Protein 6EWX (pdb70)

Sequence (717 aa):
LLSSISSKEGTYAKLGGLYTQSLARLVTKCEDLFMGELRFDENSWSLFKLICPCCDSGDAIYYGATCSKDPDSIYAVKICKTPVPVHFNIQQDCGHFVASVPSSMLQEQDCVVVITREVPHQTASDFVRDSVASHRAEPEVYERRVCFLLLQLCNGLEHLKEHGIIHRDLCLENLLLVHCNPHLPRLIISNFLKAKQKQARLAPEIVSASQYRKFDEFQTGILIYELLHQPNPFERREDLPPLPTLSLYSPGLQQLAHLLLEADPIKRIRIGEAKRVLQCLLWGPRRELVEQPCPSEEVLCNTLHNWIDMKRALMMMKFAEKAVERRRGVELEDWLCCQYLASAEPGALLQSLKLLQLLLQLHSLLSSISSKEGTYAKLGGLYTQSLARLVTKCEDLFMGGLKTELFKLICNKPCCDSGDAIYYGATCSKDPDSIYAVKICKCSPSVPVHFNIQQDCGHFVASVPSCVVVITREVPHQTASDFVRDSVASHRAEPEVYERRVCFLLLQLCNGLEHLKEHGIIHRDLCLENLLLVHCKHLPRLIISNFLKAKQKPGKSQARLAPEIVSASQYRKFDEFQTGILIYELLHQPNPFEREDLPPLPTLSLYSPGLQQLAHLLLEADPIKRIRIGEAKRVLQCLLWGPRRELVEQPCPSEEVLCNTLHNWIDMKRALMMMKFAEKAVERRRGVELEDWLCCQYLASAEPGALLQSLKLLQLL

B-factor: mean 60.39, std 23.46, range [13.55, 149.25]

GO terms:
  GO:0005737 cytoplasm (C, IDA)
  GO:0005925 focal adhesion (C, IDA)
  GO:0035025 positive regulation of Rho protein signal transduction (P, IMP)
  GO:0010977 negative regulation of neuron projection development (P, IMP)
  GO:0042802 identical protein binding (F, IMP)
  GO:2000145 regulation of cell motility (P, IMP)
  GO:0008360 regulation of cell shape (P, IMP)
  GO:0005515 protein binding (F, IPI)

Radius of gyration: 33.84 Å; Cα contacts (8 Å, |Δi|>4): 1132; chains: 2; bounding box: 116×78×67 Å

Nearest PDB structures (foldseek):
  6ewx-assembly1_A-2  TM=1.003E+00  e=5.120E-67  Rattus norvegicus
  6ewx-assembly1_B-2  TM=9.295E-01  e=7.121E-51  Rattus norvegicus
  5ve6-assembly1_A-2  TM=9.180E-01  e=2.642E-46  Homo sapiens
  6bhc-assembly1_A-2  TM=8.955E-01  e=2.766E-36  Homo sapiens
  6qat-assembly1_B-2  TM=6.692E-01  e=2.461E-08  Homo sapiens

Organism: Rattus norvegicus (NCBI:txid10116)

Foldseek 3Di:
DPPPPVDPVVVVVVLLVVLLVVLVVVLVVVVCLPVPDAADEDVCVVQKDFDDQQEDFPFFTWTKMAGPVDPPQIKIKTFGDPVADDDLAAFDFRYKYKDFDPPVVVVTDITIITMGRQGFRYFQLRVLVVCPPVCLVPVAVLVLLVLVLLLLVLVVVVRCVVQFKDQLDDDRRQWTFGDDWNLHTRTHGGDRPPMAGCVPPDDPVPNDCVVCPQVNLQVVLQVLQVSSVHHRQVCCDPVGDQDPPDDLCRLLSRNSSNLSNDDDPVSRDDSVLSSLLSLCSNPHPDLVLPPPDDPDVVVSQVVVSVVLSVVSVVLVVVVVVLVPDPPNIDHPVSSSNSVNSNPDHSVSRVVSCCSSPSD/DLCVQQVVCVVPPVRNVVSVLVVLLVVLVVVLVVVCCVLVDDDDAADPFFFDDDFQEFFPFFTWGWTADDVDRVQIKIKTFGCDDPPADDDQAAFDFRDWDDDDDPCHIITIGRFGFRYWLLRVLVPCPVVCLVPVAVQVLLVLVQLLLVLVVVVRCVVQAKQQLDDDRRQWTFGPSVANTRTHGGDSVPIDGDPCVPDPPDDPVPVVPPVCQLVNLLVSLQVLQSSSVHHRQVCCPDTDAFPPDYLCRLLSRLSSSLSNPPDRVSRDHSVLVNLLSLCSNPHDDLVLLPDDDDDLVRSQVVVSVVLSVLSVVLVVVCVVCVPDDDNPCGPVSSSNSVNSSPDHSVSNVVSCVSSVSD

Solvent-accessible surface area: 35124 Å² total; per-residue (Å²): 192,51,80,38,4,73,46,89,112,21,4,15,66,47,14,10,35,19,4,54,92,0,0,47,95,0,31,68,78,0,86,86,53,3,59,102,158,66,156,7,73,107,124,19,93,102,47,20,164,64,109,125,91,55,4,77,3,30,11,0,10,0,17,11,0,55,4,87,111,29,80,151,51,76,1,0,2,15,13,27,87,102,174,100,74,94,38,10,2,5,34,49,70,8,1,103,14,98,32,78,10,65,43,111,40,99,132,62,83,96,8,71,7,18,0,1,93,32,36,1,68,41,0,0,36,26,27,14,150,94,11,97,77,48,13,168,85,78,16,80,86,11,2,76,58,0,0,9,2,1,4,0,1,0,16,0,0,53,28,0,63,127,69,5,20,15,1,65,36,7,34,17,86,1,2,1,2,10,137,22,75,84,142,5,9,25,3,2,0,0,12,64,137,113,38,46,115,143,212,92,235,108,44,108,134,81,94,50,19,78,105,60,121,15,64,2,0,44,26,2,0,25,1,0,1,53,4,5,48,50,87,47,23,124,162,55,136,102,130,28,55,81,7,52,104,49,19,131,14,1,69,7,0,28,25,1,0,2,14,0,7,18,70,39,50,126,124,25,11,140,4,14,41,0,25,75,1,2,7,4,17,2,33,2,3,105,157,96,6,16,115,52,132,57,120,54,90,114,54,7,21,89,5,0,82,7,4,4,8,1,41,21,0,37,19,0,15,94,0,0,36,42,2,6,75,236,186,61,32,3,66,4,41,15,12,4,12,0,58,6,4,37,72,9,109,29,43,22,6,10,96,6,0,64,44,15,111,58,84,170,127,55,122,58,2,28,64,22,0,66,39,61,104,18,3,14,69,67,5,13,38,34,6,41,94,0,0,48,95,0,31,78,66,0,74,94,86,33,48,50,72,185,89,90,142,142,174,79,37,104,69,154,60,76,46,6,70,9,42,6,5,47,0,60,19,8,36,31,66,197,70,107,130,20,125,32,0,14,19,46,37,131,128,79,25,88,31,78,101,35,5,4,4,32,48,68,4,17,134,101,116,45,80,134,95,166,53,71,10,17,31,2,87,35,53,0,66,32,0,0,36,22,28,20,151,100,12,90,82,44,9,88,75,92,36,86,100,8,3,70,38,0,0,13,2,1,1,0,0,0,16,0,3,45,29,0,77,130,62,12,6,10,0,59,35,9,50,18,65,1,2,0,1,12,122,91,220,133,11,5,22,2,4,0,0,8,12,114,83,31,116,90,96,135,126,247,92,117,94,216,87,40,104,124,84,98,88,32,51,82,97,145,42,59,8,1,48,35,2,0,24,1,0,2,42,3,6,51,61,82,36,39,108,176,46,119,132,30,61,93,12,55,108,75,19,91,5,1,73,10,0,45,21,1,0,13,24,0,2,20,74,52,73,137,137,23,10,121,2,11,36,0,28,77,1,1,4,2,15,2,23,2,4,76,116,112,16,26,116,61,136,50,116,50,86,140,63,8,33,89,12,0,72,4,21,0,25,4,56,15,0,66,15,0,17,105,0,0,41,23,3,6,72,92,70,55,43,16,66,4,51,16,14,6,13,0,39,4,2,20,75,7,110,26,46,31,7,16,103,6,0,64,43,16,129,54,64

Structure (mmCIF, N/CA/C/O backbone):
data_6EWX
#
_entry.id   6EWX
#
_cell.length_a   193.430
_cell.length_b   58.920
_cell.length_c   110.640
_cell.angle_alpha   90.00
_cell.angle_beta   118.48
_cell.angle_gamma   90.00
#
_symmetry.space_group_name_H-M   'C 1 2 1'
#
loop_
_entity.id
_entity.type
_entity.pdbx_description
1 polymer 'PEAK1-related kinase-activating pseudokinase 1'
2 non-polymer 'SULFATE ION'
3 water water
#
loop_
_atom_site.group_PDB
_atom_site.id
_atom_site.type_symbol
_atom_site.label_atom_id
_atom_site.label_alt_id
_atom_site.label_comp_id
_atom_site.label_asym_id
_atom_site.label_entity_id
_atom_site.label_seq_id
_atom_site.pdbx_PDB_ins_code
_atom_site.Cartn_x
_atom_site.Cartn_y
_atom_site.Cartn_z
_atom_site.occupancy
_atom_site.B_iso_or_equiv
_atom_site.auth_seq_id
_atom_site.auth_comp_id
_atom_site.auth_asym_id
_atom_site.auth_atom_id
_atom_site.pdbx_PDB_model_num
ATOM 1 N N . LEU A 1 30 ? 110.463 76.533 45.874 0.60 83.43 914 LEU A N 1
ATOM 2 C CA . LEU A 1 30 ? 111.814 76.503 45.323 0.60 87.92 914 LEU A CA 1
ATOM 3 C C . LEU A 1 30 ? 112.512 75.161 45.547 0.60 99.92 914 LEU A C 1
ATOM 4 O O . LEU A 1 30 ? 111.862 74.121 45.711 0.60 92.67 914 LEU A O 1
ATOM 9 N N . LEU A 1 31 ? 113.845 75.210 45.563 0.80 110.50 915 LEU A N 1
ATOM 10 C CA . LEU A 1 31 ? 114.705 74.036 45.716 0.80 106.38 915 LEU A CA 1
ATOM 11 C C . LEU A 1 31 ? 115.389 74.104 47.077 0.80 110.15 915 LEU A C 1
ATOM 12 O O . LEU A 1 31 ? 116.553 74.492 47.202 0.80 104.24 915 LEU A O 1
ATOM 17 N N . SER A 1 32 ? 114.640 73.731 48.108 1.00 115.06 916 SER A N 1
ATOM 18 C CA . SER A 1 32 ? 115.220 73.461 49.415 1.00 108.85 916 SER A CA 1
ATOM 19 C C . SER A 1 32 ? 115.647 72.004 49.532 1.00 102.02 916 SER A C 1
ATOM 20 O O . SER A 1 32 ? 116.711 71.710 50.086 1.00 98.59 916 SER A O 1
ATOM 23 N N . SER A 1 33 ? 114.836 71.103 48.961 1.00 97.80 917 SER A N 1
ATOM 24 C CA . SER A 1 33 ? 114.905 69.656 49.128 1.00 81.42 917 SER A CA 1
ATOM 25 C C . SER A 1 33 ? 115.783 68.972 48.082 1.00 78.61 917 SER A C 1
ATOM 26 O O . SER A 1 33 ? 115.469 67.853 47.644 1.00 69.29 917 SER A O 1
ATOM 29 N N . ILE A 1 34 ? 116.869 69.616 47.641 1.00 80.08 918 ILE A N 1
ATOM 30 C CA . ILE A 1 34 ? 117.758 68.972 46.685 1.00 69.05 918 ILE A CA 1
ATOM 31 C C . ILE A 1 34 ? 118.841 68.181 47.383 1.00 66.74 918 ILE A C 1
ATOM 32 O O . ILE A 1 34 ? 119.663 67.547 46.712 1.00 72.15 918 ILE A O 1
ATOM 37 N N . SER A 1 35 ? 118.819 68.138 48.711 1.00 77.54 919 SER A N 1
ATOM 38 C CA . SER A 1 35 ? 119.729 67.303 49.482 1.00 85.74 919 SER A CA 1
ATOM 39 C C . SER A 1 35 ? 119.246 65.867 49.615 1.00 76.91 919 SER A C 1
ATOM 40 O O . SER A 1 35 ? 120.000 65.039 50.131 1.00 86.41 919 SER A O 1
ATOM 43 N N . SER A 1 36 ? 118.021 65.562 49.179 1.00 66.57 920 SER A N 1
ATOM 44 C CA . SER A 1 36 ? 117.422 64.233 49.293 1.00 69.18 920 SER A CA 1
ATOM 45 C C . SER A 1 36 ? 116.998 63.763 47.914 1.00 68.24 920 SER A C 1
ATOM 46 O O . SER A 1 36 ? 116.138 64.392 47.285 1.00 63.38 920 SER A O 1
ATOM 49 N N . LYS A 1 37 ? 117.581 62.655 47.449 1.00 65.48 921 LYS A N 1
ATOM 50 C CA . LYS A 1 37 ? 117.182 62.145 46.142 1.00 65.41 921 LYS A CA 1
ATOM 51 C C . LYS A 1 37 ? 115.693 61.816 46.102 1.00 61.89 921 LYS A C 1
ATOM 52 O O . LYS A 1 37 ? 115.079 61.869 45.029 1.00 50.46 921 LYS A O 1
ATOM 58 N N . GLU A 1 38 ? 115.093 61.511 47.263 1.00 61.49 922 GLU A N 1
ATOM 59 C CA . GLU A 1 38 ? 113.683 61.132 47.336 1.00 49.98 922 GLU A CA 1
ATOM 60 C C . GLU A 1 38 ? 112.752 62.337 47.216 1.00 54.65 922 GLU A C 1
ATOM 61 O O . GLU A 1 38 ? 111.685 62.239 46.601 1.00 57.22 922 GLU A O 1
ATOM 67 N N . GLY A 1 39 ? 113.113 63.475 47.816 1.00 59.01 923 GLY A N 1
ATOM 68 C CA . GLY A 1 39 ? 112.313 64.679 47.639 1.00 50.01 923 GLY A CA 1
ATOM 69 C C . GLY A 1 39 ? 112.483 65.312 46.274 1.00 55.17 923 GLY A C 1
ATOM 70 O O . GLY A 1 39 ? 111.645 66.127 45.865 1.00 54.07 923 GLY A O 1
ATOM 71 N N . THR A 1 40 ? 113.553 64.944 45.557 1.00 51.76 924 THR A N 1
ATOM 72 C CA . THR A 1 40 ? 113.798 65.470 44.224 1.00 46.08 924 THR A CA 1
ATOM 73 C C . THR A 1 40 ? 112.915 64.787 43.196 1.00 53.38 924 THR A C 1
ATOM 74 O O . THR A 1 40 ? 112.370 65.457 42.311 1.00 47.66 924 THR A O 1
ATOM 78 N N . TYR A 1 41 ? 112.753 63.457 43.307 1.00 62.26 925 TYR A N 1
ATOM 79 C CA . TYR A 1 41 ? 111.755 6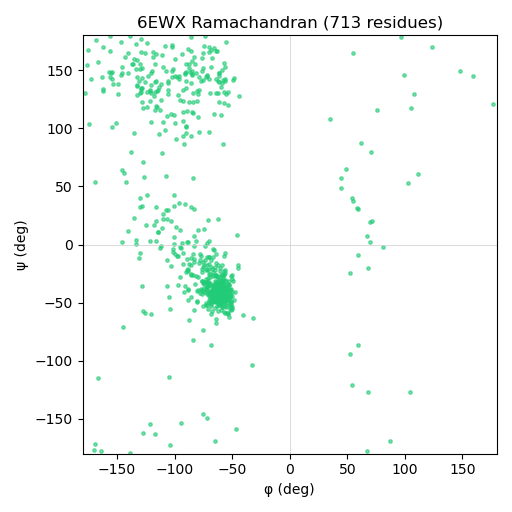2.762 42.497 1.00 47.95 925 TYR A CA 1
ATOM 80 C C . TYR A 1 41 ? 110.406 63.439 42.640 1.00 51.39 925 TYR A C 1
ATOM 81 O O . TYR A 1 41 ? 109.698 63.651 41.647 1.00 53.12 925 TYR A O 1
ATOM 90 N N . ALA A 1 42 ? 110.036 63.787 43.878 1.00 36.73 926 ALA A N 1
ATOM 91 C CA . ALA A 1 42 ? 108.734 64.385 44.130 1.00 36.41 926 ALA A CA 1
ATOM 92 C C . ALA A 1 42 ? 108.532 65.596 43.244 1.00 48.41 926 ALA A C 1
ATOM 93 O O . ALA A 1 42 ? 107.618 65.629 42.406 1.00 36.90 926 ALA A O 1
ATOM 95 N N . LYS A 1 43 ? 109.427 66.583 43.391 1.00 57.29 927 LYS A N 1
ATOM 96 C CA . LYS A 1 43 ? 109.330 67.813 42.609 1.00 59.33 927 LYS A CA 1
ATOM 97 C C . LYS A 1 43 ? 109.403 67.543 41.109 1.00 46.69 927 LYS A C 1
ATOM 98 O O . LYS A 1 43 ? 108.669 68.169 40.336 1.00 38.86 927 LYS A O 1
ATOM 104 N N . LEU A 1 44 ? 110.240 66.592 40.675 1.00 37.48 928 LEU A N 1
ATOM 105 C CA . LEU A 1 44 ? 110.312 66.315 39.244 1.00 36.82 928 LEU A CA 1
ATOM 106 C C . LEU A 1 44 ? 108.980 65.794 38.749 1.00 39.26 928 LEU A C 1
ATOM 107 O O . LEU A 1 44 ? 108.443 66.289 37.752 1.00 34.87 928 LEU A O 1
ATOM 112 N N . GLY A 1 45 ? 108.429 64.791 39.442 1.00 37.29 929 GLY A N 1
ATOM 113 C CA . GLY A 1 45 ? 107.090 64.342 39.126 1.00 33.61 929 GLY A CA 1
ATOM 114 C C . GLY A 1 45 ? 106.112 65.495 39.071 1.00 43.12 929 GLY A C 1
ATOM 115 O O . GLY A 1 45 ? 105.241 65.549 38.194 1.00 47.56 929 GLY A O 1
ATOM 116 N N . GLY A 1 46 ? 106.276 66.460 39.976 1.00 34.45 930 GLY A N 1
ATOM 117 C CA . GLY A 1 46 ? 105.359 67.579 40.019 1.00 34.89 930 GLY A CA 1
ATOM 118 C C . GLY A 1 46 ? 105.533 68.528 38.858 1.00 45.54 930 GLY A C 1
ATOM 119 O O . GLY A 1 46 ? 104.558 69.131 38.403 1.00 43.66 930 GLY A O 1
ATOM 120 N N . LEU A 1 47 ? 106.771 68.678 38.364 1.00 46.32 931 LEU A N 1
ATOM 121 C CA . LEU A 1 47 ? 107.009 69.486 37.168 1.00 43.44 931 LEU A CA 1
ATOM 122 C C . LEU A 1 47 ? 106.364 68.857 35.946 1.00 45.76 931 LEU A C 1
ATOM 123 O O . LEU A 1 47 ? 105.759 69.560 35.129 1.00 49.08 931 LEU A O 1
ATOM 128 N N . TYR A 1 48 ? 106.499 67.534 35.798 1.00 33.90 932 TYR A N 1
ATOM 129 C CA . TYR A 1 48 ? 105.953 66.858 34.633 1.00 43.75 932 TYR A CA 1
ATOM 130 C C . TYR A 1 48 ? 104.449 67.063 34.545 1.00 51.19 932 TYR A C 1
ATOM 131 O O . TYR A 1 48 ? 103.919 67.384 33.475 1.00 59.45 932 TYR A O 1
ATOM 140 N N . THR A 1 49 ? 103.736 66.885 35.657 1.00 47.18 933 THR A N 1
ATOM 141 C CA . THR A 1 49 ? 102.288 67.037 35.570 1.00 45.38 933 THR A CA 1
ATOM 142 C C . THR A 1 49 ? 101.911 68.506 35.464 1.00 45.26 933 THR A C 1
ATOM 143 O O . THR A 1 49 ? 100.997 68.866 34.713 1.00 49.08 933 THR A O 1
ATOM 147 N N . GLN A 1 50 ? 102.631 69.372 36.173 1.00 49.54 934 GLN A N 1
ATOM 148 C CA . GLN A 1 50 ? 102.289 70.788 36.174 1.00 56.92 934 GLN A CA 1
ATOM 149 C C . GLN A 1 50 ? 102.357 71.367 34.772 1.00 56.15 934 GLN A C 1
ATOM 150 O O . GLN A 1 50 ? 101.579 72.269 34.439 1.00 61.12 934 GLN A O 1
ATOM 156 N N . SER A 1 51 ? 103.258 70.839 33.933 1.00 49.56 935 SER A N 1
ATOM 157 C CA . SER A 1 51 ? 103.495 71.363 32.593 1.00 51.72 935 SER A CA 1
ATOM 158 C C . SER A 1 51 ? 102.570 70.714 31.577 1.00 46.95 935 SER A C 1
ATOM 159 O O . SER A 1 51 ? 101.976 71.414 30.747 1.00 51.30 935 SER A O 1
ATOM 162 N N . LEU A 1 52 ? 102.464 69.378 31.605 1.00 36.56 936 LEU A N 1
ATOM 163 C CA . LEU A 1 52 ? 101.476 68.717 30.761 1.00 41.66 936 LEU A CA 1
ATOM 164 C C . LEU A 1 52 ? 100.129 69.415 30.896 1.00 52.22 936 LEU A C 1
ATOM 165 O O . LEU A 1 52 ? 99.429 69.640 29.899 1.00 53.68 936 LEU A O 1
ATOM 170 N N . ALA A 1 53 ? 99.779 69.793 32.131 1.00 48.94 937 ALA A N 1
ATOM 171 C CA . ALA A 1 53 ? 98.554 70.535 32.403 1.00 43.42 937 ALA A CA 1
ATOM 172 C C . ALA A 1 53 ? 98.511 71.834 31.605 1.00 43.86 937 ALA A C 1
ATOM 173 O O . ALA A 1 53 ? 97.579 72.073 30.828 1.00 47.85 937 ALA A O 1
ATOM 175 N N . ARG A 1 54 ? 99.518 72.692 31.788 1.00 41.10 938 ARG A N 1
ATOM 176 C CA . ARG A 1 54 ? 99.574 73.926 31.010 1.00 52.55 938 ARG A CA 1
ATOM 177 C C . ARG A 1 54 ? 99.602 73.641 29.511 1.00 53.42 938 ARG A C 1
ATOM 178 O O . ARG A 1 54 ? 99.091 74.436 28.711 1.00 55.24 938 ARG A O 1
ATOM 186 N N . LEU A 1 55 ? 100.169 72.505 29.115 1.00 47.63 939 LEU A N 1
ATOM 187 C CA . LEU A 1 55 ? 100.225 72.176 27.697 1.00 58.47 939 LEU A CA 1
ATOM 188 C C . LEU A 1 55 ? 98.831 71.890 27.129 1.00 57.78 939 LEU A C 1
ATOM 189 O O . LEU A 1 55 ? 98.440 72.490 26.117 1.00 56.81 939 LEU A O 1
ATOM 194 N N . VAL A 1 56 ? 98.065 70.979 27.758 1.00 50.81 940 VAL A N 1
ATOM 195 C CA . VAL A 1 56 ? 96.733 70.666 27.231 1.00 54.51 940 VAL A CA 1
ATOM 196 C C . VAL A 1 56 ? 95.879 71.928 27.137 1.00 60.39 940 VAL A C 1
ATOM 197 O O . VAL A 1 56 ? 95.090 72.070 26.192 1.00 71.22 940 VAL A O 1
ATOM 201 N N . THR A 1 57 ? 96.026 72.874 28.079 1.00 46.81 941 THR A N 1
ATOM 202 C CA . THR A 1 57 ? 95.273 74.119 27.944 1.00 45.53 941 THR A CA 1
ATOM 203 C C . THR A 1 57 ? 95.760 74.920 26.738 1.00 44.67 941 THR A C 1
ATOM 204 O O . THR A 1 57 ? 94.953 75.349 25.910 1.00 54.42 941 THR A O 1
ATOM 208 N N . LYS A 1 58 ? 97.076 75.112 26.599 1.00 45.09 942 LYS A N 1
ATOM 209 C CA . LYS A 1 58 ? 97.571 75.868 25.447 1.00 44.96 942 LYS A CA 1
ATOM 210 C C . LYS A 1 58 ? 97.222 75.168 24.134 1.00 49.60 942 LYS A C 1
ATOM 211 O O . LYS A 1 58 ? 96.872 75.826 23.147 1.00 57.11 942 LYS A O 1
ATOM 217 N N . CYS A 1 59 ? 97.290 73.835 24.102 1.00 42.41 943 CYS A N 1
ATOM 218 C CA . CYS A 1 59 ? 96.800 73.117 22.928 1.00 40.76 943 CYS A CA 1
ATOM 219 C C . CYS A 1 59 ? 95.314 73.368 22.707 1.00 44.39 943 CYS A C 1
ATOM 220 O O . CYS A 1 59 ? 94.854 73.472 21.563 1.00 42.42 943 CYS A O 1
ATOM 223 N N . GLU A 1 60 ? 94.538 73.445 23.787 1.00 52.30 944 GLU A N 1
ATOM 224 C CA . GLU A 1 60 ? 93.115 73.708 23.627 1.00 57.30 944 GLU A CA 1
ATOM 225 C C . GLU A 1 60 ? 92.899 74.997 22.852 1.00 54.97 944 GLU A C 1
ATOM 226 O O . GLU A 1 60 ? 92.314 74.982 21.768 1.00 47.52 944 GLU A O 1
ATOM 232 N N . ASP A 1 61 ? 93.418 76.118 23.365 1.00 59.67 945 ASP A N 1
ATOM 233 C CA . ASP A 1 61 ? 93.210 77.418 22.727 1.00 59.71 945 ASP A CA 1
ATOM 234 C C . ASP A 1 61 ? 93.848 77.507 21.342 1.00 57.00 945 ASP A C 1
ATOM 235 O O . ASP A 1 61 ? 93.611 78.490 20.628 1.00 62.69 945 ASP A O 1
ATOM 240 N N . LEU A 1 62 ? 94.634 76.507 20.940 1.00 48.11 946 LEU A N 1
ATOM 241 C CA . LEU A 1 62 ? 95.322 76.533 19.654 1.00 51.62 946 LEU A CA 1
ATOM 242 C C . LEU A 1 62 ? 94.430 75.959 18.555 1.00 57.65 946 LEU A C 1
ATOM 243 O O . LEU A 1 62 ? 94.025 76.676 17.635 1.00 59.02 946 LEU A O 1
ATOM 248 N N . PHE A 1 63 ? 94.105 74.670 18.647 1.00 60.65 947 PHE A N 1
ATOM 249 C CA . PHE A 1 63 ? 92.862 74.192 18.067 1.00 63.06 947 PHE A CA 1
ATOM 250 C C . PHE A 1 63 ? 91.728 75.028 18.660 1.00 72.84 947 PHE A C 1
ATOM 251 O O . PHE A 1 63 ? 91.953 75.866 19.530 1.00 91.41 947 PHE A O 1
ATOM 259 N N . MET A 1 64 ? 90.503 74.842 18.184 1.00 60.56 948 MET A N 1
ATOM 260 C CA . MET A 1 64 ? 89.404 75.663 18.712 1.00 74.84 948 MET A CA 1
ATOM 261 C C . MET A 1 64 ? 89.713 77.165 18.615 1.00 93.60 948 MET A C 1
ATOM 262 O O . MET A 1 64 ? 89.431 77.938 19.542 1.00 93.54 948 MET A O 1
ATOM 267 N N . GLY A 1 65 ? 90.332 77.577 17.503 1.00 97.42 949 GLY A N 1
ATOM 268 C CA . GLY A 1 65 ? 90.700 78.973 17.273 1.00 96.47 949 GLY A CA 1
ATOM 269 C C . GLY A 1 65 ? 91.541 79.656 18.348 1.00 94.38 949 GLY A C 1
ATOM 270 O O . GLY A 1 65 ? 92.057 80.766 18.160 1.00 90.42 949 GLY A O 1
ATOM 271 N N . GLU A 1 70 ? 82.535 85.075 17.175 0.50 48.84 954 GLU A N 1
ATOM 272 C CA . GLU A 1 70 ? 82.209 86.494 17.089 0.50 53.55 954 GLU A CA 1
ATOM 273 C C . GLU A 1 70 ? 81.925 86.911 15.654 0.50 61.77 954 GLU A C 1
ATOM 274 O O . GLU A 1 70 ? 82.523 87.868 15.165 0.50 59.88 954 GLU A O 1
ATOM 276 N N . LEU A 1 71 ? 81.004 86.192 14.999 0.60 70.96 955 LEU A N 1
ATOM 277 C CA . LEU A 1 71 ? 80.610 86.462 13.616 0.60 72.80 955 LEU A CA 1
ATOM 278 C C . LEU A 1 71 ? 79.502 85.501 13.166 0.60 84.77 955 LEU A C 1
ATOM 279 O O . LEU A 1 71 ? 79.640 84.283 13.330 0.60 88.25 955 LEU A O 1
ATOM 284 N N . ARG A 1 72 ? 78.410 86.025 12.590 1.00 87.51 956 ARG A N 1
ATOM 285 C CA . ARG A 1 72 ? 77.230 85.218 12.264 1.00 89.67 956 ARG A CA 1
ATOM 286 C C . ARG A 1 72 ? 76.556 85.723 10.983 1.00 93.97 956 ARG A C 1
ATOM 287 O O . ARG A 1 72 ? 76.648 86.907 10.646 1.00 100.20 956 ARG A O 1
ATOM 295 N N . PHE A 1 73 ? 75.860 84.807 10.273 1.00 88.08 957 PHE A N 1
ATOM 296 C CA . PHE A 1 73 ? 75.211 85.086 8.988 1.00 78.80 957 PHE A CA 1
ATOM 297 C C . PHE A 1 73 ? 73.774 84.570 8.942 1.00 77.55 957 PHE A C 1
ATOM 298 O O . PHE A 1 73 ? 73.504 83.430 9.329 1.00 77.41 957 PHE A O 1
ATOM 306 N N . ASP A 1 74 ? 72.870 85.377 8.394 1.00 86.18 958 ASP A N 1
ATOM 307 C CA . ASP A 1 74 ? 71.496 84.944 8.132 1.00 88.65 958 ASP A CA 1
ATOM 308 C C . ASP A 1 74 ? 71.148 85.229 6.670 1.00 89.22 958 ASP A C 1
ATOM 309 O O . ASP A 1 74 ? 72.016 85.461 5.818 1.00 88.44 958 ASP A O 1
ATOM 314 N N . GLU A 1 75 ? 69.846 85.244 6.364 1.00 90.47 959 GLU A N 1
ATOM 315 C CA . GLU A 1 75 ? 69.375 85.215 4.980 1.00 91.71 959 GLU A CA 1
ATOM 316 C C . GLU A 1 75 ? 69.676 86.484 4.190 1.00 91.36 959 GLU A C 1
ATOM 317 O O . GLU A 1 75 ? 69.532 86.461 2.961 1.00 95.58 959 GLU A O 1
ATOM 323 N N . ASN A 1 76 ? 70.072 87.583 4.837 1.00 90.72 960 ASN A N 1
ATOM 324 C CA . ASN A 1 76 ? 70.448 88.790 4.103 1.00 87.29 960 ASN A CA 1
ATOM 325 C C . ASN A 1 76 ? 71.938 88.859 3.807 1.00 81.63 960 ASN A C 1
ATOM 326 O O . ASN A 1 76 ? 72.349 89.645 2.945 1.00 84.66 960 ASN A O 1
ATOM 331 N N . SER A 1 77 ? 72.747 88.065 4.499 1.00 75.82 961 SER A N 1
ATOM 332 C CA . SER A 1 77 ? 74.169 87.959 4.237 1.00 79.14 961 SER A CA 1
ATOM 333 C C . SER A 1 77 ? 74.501 86.739 3.390 1.00 81.19 961 SER A C 1
ATOM 334 O O . SER A 1 77 ? 75.670 86.337 3.325 1.00 85.98 961 SER A O 1
ATOM 337 N N . TRP A 1 78 ? 73.496 86.123 2.761 1.00 71.83 962 TRP A N 1
ATOM 338 C CA . TRP A 1 78 ? 73.797 85.140 1.727 1.00 70.36 962 TRP A CA 1
ATOM 339 C C . TRP A 1 78 ? 74.442 85.806 0.519 1.00 71.79 962 TRP A C 1
ATOM 340 O O . TRP A 1 78 ? 75.194 85.156 -0.222 1.00 63.19 962 TRP A O 1
ATOM 351 N N . SER A 1 79 ? 74.143 87.098 0.310 1.00 72.77 963 SER A N 1
ATOM 352 C CA . SER A 1 79 ? 74.836 87.915 -0.679 1.00 70.34 963 SER A CA 1
ATOM 353 C C . SER A 1 79 ? 76.357 87.815 -0.556 1.00 81.37 963 SER A C 1
ATOM 354 O O . SER A 1 79 ? 77.077 87.936 -1.556 1.00 75.24 963 SER A O 1
ATOM 357 N N . LEU A 1 80 ? 76.862 87.575 0.658 1.00 91.24 964 LEU A N 1
ATOM 358 C CA . LEU A 1 80 ? 78.299 87.602 0.913 1.00 86.87 964 LEU A CA 1
ATOM 359 C C . LEU A 1 80 ? 79.046 86.411 0.316 1.00 79.32 964 LEU A C 1
ATOM 360 O O . LEU A 1 80 ? 80.274 86.472 0.195 1.00 83.68 964 LEU A O 1
ATOM 365 N N . PHE A 1 81 ? 78.358 85.332 -0.044 1.00 72.76 965 PHE A N 1
ATOM 366 C CA . PHE A 1 81 ? 79.030 84.083 -0.373 1.00 68.69 965 PHE A CA 1
ATOM 367 C C . PHE A 1 81 ? 79.114 83.853 -1.876 1.00 84.73 965 PHE A C 1
ATOM 368 O O . PHE A 1 81 ? 78.499 84.555 -2.689 1.00 98.45 965 PHE A O 1
ATOM 376 N N . LYS A 1 82 ? 79.906 82.842 -2.230 1.00 80.07 966 LYS A N 1
ATOM 377 C CA . LYS A 1 82 ? 79.939 82.294 -3.580 1.00 80.05 966 LYS A CA 1
ATOM 378 C C . LYS A 1 82 ? 80.587 80.924 -3.486 1.00 72.82 966 LYS A C 1
ATOM 379 O O . LYS A 1 82 ? 81.625 80.778 -2.836 1.00 77.82 966 LYS A O 1
ATOM 385 N N . LEU A 1 83 ? 79.967 79.925 -4.111 1.00 70.29 967 LEU A N 1
ATOM 386 C CA . LEU A 1 83 ? 80.415 78.534 -3.996 1.00 61.58 967 LEU A CA 1
ATOM 387 C C . LEU A 1 83 ? 81.794 78.336 -4.612 1.00 70.16 967 LEU A C 1
ATOM 388 O O . LEU A 1 83 ? 82.475 79.311 -4.947 1.00 85.82 967 LEU A O 1
ATOM 393 N N . ILE A 1 84 ? 82.231 77.092 -4.781 0.80 59.94 968 ILE A N 1
ATOM 394 C CA . ILE A 1 84 ? 83.440 76.916 -5.575 0.80 61.72 968 ILE A CA 1
ATOM 395 C C . ILE A 1 84 ? 83.204 75.902 -6.687 0.80 67.89 968 ILE A C 1
ATOM 396 O O . ILE A 1 84 ? 83.388 76.224 -7.867 0.80 78.83 968 ILE A O 1
ATOM 401 N N . CYS A 1 85 ? 82.788 74.687 -6.337 0.50 50.64 969 CYS A N 1
ATOM 402 C CA . CYS A 1 85 ? 82.846 73.591 -7.294 0.50 43.20 969 CYS A CA 1
ATOM 403 C C . CYS A 1 85 ? 81.721 72.579 -7.205 0.50 42.47 969 CYS A C 1
ATOM 404 O O . CYS A 1 85 ? 81.428 71.881 -8.179 0.50 42.96 969 CYS A O 1
ATOM 407 N N . PRO A 1 88 ? 80.349 69.487 -4.648 1.00 62.71 972 PRO A N 1
ATOM 408 C CA . PRO A 1 88 ? 79.785 68.972 -3.382 1.00 62.92 972 PRO A CA 1
ATOM 409 C C . PRO A 1 88 ? 80.789 68.112 -2.626 1.00 65.18 972 PRO A C 1
ATOM 410 O O . PRO A 1 88 ? 80.880 66.908 -2.887 1.00 64.73 972 PRO A O 1
ATOM 414 N N . CYS A 1 89 ? 81.507 68.738 -1.683 1.00 67.01 973 CYS A N 1
ATOM 415 C CA . CYS A 1 89 ? 82.681 68.113 -1.077 1.00 61.40 973 CYS A CA 1
ATOM 416 C C . CYS A 1 89 ? 82.325 66.929 -0.190 1.00 52.89 973 CYS A C 1
ATOM 417 O O . CYS A 1 89 ? 83.143 66.012 -0.045 1.00 63.12 973 CYS A O 1
ATOM 420 N N . CYS A 1 90 ? 81.129 66.915 0.402 1.00 42.76 974 CYS A N 1
ATOM 421 C CA . CYS A 1 90 ? 80.746 65.817 1.284 1.00 47.95 974 CYS A CA 1
ATOM 422 C C . CYS A 1 90 ? 79.239 65.604 1.227 1.00 50.16 974 CYS A C 1
ATOM 423 O O . CYS A 1 90 ? 78.472 66.575 1.203 1.00 53.28 974 CYS A O 1
ATOM 426 N N . ASP A 1 91 ? 78.821 64.332 1.196 1.00 45.83 975 ASP A N 1
ATOM 427 C CA . ASP A 1 91 ? 77.406 63.965 1.247 1.00 49.05 975 ASP A CA 1
ATOM 428 C C . ASP A 1 91 ? 77.166 63.191 2.535 1.00 51.27 975 ASP A C 1
ATOM 429 O O . ASP A 1 91 ? 77.715 62.098 2.728 1.00 56.16 975 ASP A O 1
ATOM 434 N N . SER A 1 92 ? 76.310 63.746 3.386 1.00 48.49 976 SER A N 1
ATOM 435 C CA . SER A 1 92 ? 76.143 63.364 4.779 1.00 46.64 976 SER A CA 1
ATOM 436 C C . SER A 1 92 ? 74.816 62.639 4.987 1.00 55.85 976 SER A C 1
ATOM 437 O O . SER A 1 92 ? 73.960 62.573 4.101 1.00 68.73 976 SER A O 1
ATOM 440 N N . GLY A 1 93 ? 74.646 62.087 6.186 1.00 60.08 977 GLY A N 1
ATOM 441 C CA . GLY A 1 93 ? 73.370 61.492 6.534 1.00 63.52 977 GLY A CA 1
ATOM 442 C C . GLY A 1 93 ? 72.202 62.466 6.503 1.00 62.51 977 GLY A C 1
ATOM 443 O O . GLY A 1 93 ? 71.052 62.039 6.361 1.00 57.74 977 GLY A O 1
ATOM 444 N N . ASP A 1 94 ? 72.468 63.768 6.632 1.00 62.26 978 ASP A N 1
ATOM 445 C CA . ASP A 1 94 ? 71.405 64.766 6.694 1.00 60.11 978 ASP A CA 1
ATOM 446 C C . ASP A 1 94 ? 71.645 65.984 5.802 1.00 56.56 978 ASP A C 1
ATOM 447 O O . ASP A 1 94 ? 70.827 66.916 5.822 1.00 51.09 978 ASP A O 1
ATOM 452 N N . ALA A 1 95 ? 72.719 66.012 5.013 1.00 47.70 979 ALA A N 1
ATOM 453 C CA . ALA A 1 95 ? 73.002 67.228 4.265 1.00 49.03 979 ALA A CA 1
ATOM 454 C C . ALA A 1 95 ? 73.965 66.950 3.117 1.00 51.22 979 ALA A C 1
ATOM 455 O O . ALA A 1 95 ? 74.546 65.869 3.002 1.00 65.57 979 ALA A O 1
ATOM 457 N N . ILE A 1 96 ? 74.106 67.958 2.260 1.00 40.24 980 ILE A N 1
ATOM 458 C CA . ILE A 1 96 ? 75.161 68.054 1.261 1.00 43.06 980 ILE A CA 1
ATOM 459 C C . ILE A 1 96 ? 75.928 69.339 1.561 1.00 52.65 980 ILE A C 1
ATOM 460 O O . ILE A 1 96 ? 75.318 70.402 1.748 1.00 51.95 980 ILE A O 1
ATOM 465 N N . TYR A 1 97 ? 77.252 69.246 1.627 1.00 48.56 981 TYR A N 1
ATOM 466 C CA . TYR A 1 97 ? 78.092 70.394 1.930 1.00 45.24 981 TYR A CA 1
ATOM 467 C C . TYR A 1 97 ? 78.786 70.853 0.650 1.00 51.67 981 TYR A C 1
ATOM 468 O O . TYR A 1 97 ? 79.197 70.033 -0.178 1.00 57.88 981 TYR A O 1
ATOM 477 N N . TYR A 1 98 ? 78.899 72.161 0.483 1.00 47.45 982 TYR A N 1
ATOM 478 C CA . TYR A 1 98 ? 79.610 72.751 -0.635 1.00 50.16 982 TYR A CA 1
ATOM 479 C C . TYR A 1 98 ? 80.600 73.763 -0.081 1.00 62.04 982 TYR A C 1
ATOM 480 O O . TYR A 1 98 ? 80.294 74.467 0.892 1.00 65.71 982 TYR A O 1
ATOM 489 N N . GLY A 1 99 ? 81.776 73.841 -0.706 1.00 55.67 983 GLY A N 1
ATOM 490 C CA . GLY A 1 99 ? 82.746 74.852 -0.337 1.00 39.00 983 GLY A CA 1
ATOM 491 C C . GLY A 1 99 ? 82.343 76.216 -0.872 1.00 54.43 983 GLY A C 1
ATOM 492 O O . GLY A 1 99 ? 81.844 76.344 -1.991 1.00 75.74 983 GLY A O 1
ATOM 493 N N . ALA A 1 100 ? 82.575 77.248 -0.058 1.00 46.33 984 ALA A N 1
ATOM 494 C CA . ALA A 1 100 ? 82.199 78.605 -0.433 1.00 45.94 984 ALA A CA 1
ATOM 495 C C . ALA A 1 100 ? 83.064 79.591 0.344 1.00 55.77 984 ALA A C 1
ATOM 496 O O . ALA A 1 100 ? 83.736 79.223 1.311 1.00 53.02 984 ALA A O 1
ATOM 498 N N . THR A 1 101 ? 83.029 80.859 -0.094 1.00 58.26 985 THR A N 1
ATOM 499 C CA . THR A 1 101 ? 83.814 81.955 0.465 1.00 54.82 985 THR A CA 1
ATOM 500 C C . THR A 1 101 ? 82.897 83.137 0.741 1.00 73.69 985 THR A C 1
ATOM 501 O O . THR A 1 101 ? 81.896 83.324 0.043 1.00 83.17 985 THR A O 1
ATOM 505 N N . CYS A 1 102 ? 83.254 83.954 1.742 1.00 79.44 986 CYS A N 1
ATOM 506 C CA . CYS A 1 102 ? 82.678 85.288 1.893 1.00 81.94 986 CYS A CA 1
ATOM 507 C C . CYS A 1 102 ? 83.631 86.354 1.386 1.00 93.05 986 CYS A C 1
ATOM 508 O O . CYS A 1 102 ? 84.855 86.206 1.443 1.00 98.22 986 CYS A O 1
ATOM 511 N N . SER A 1 103 ? 83.049 87.455 0.920 1.00 98.53 987 SER A N 1
ATOM 512 C CA . SER A 1 103 ? 83.841 88.661 0.741 1.00 107.46 987 SER A CA 1
ATOM 513 C C . SER A 1 103 ? 84.270 89.225 2.090 1.00 107.49 987 SER A C 1
ATOM 514 O O . SER A 1 103 ? 85.424 89.633 2.261 1.00 114.19 987 SER A O 1
ATOM 517 N N . LYS A 1 104 ? 83.367 89.213 3.073 1.00 101.84 988 LYS A N 1
ATOM 518 C CA . LYS A 1 104 ? 83.648 89.866 4.347 1.00 104.81 988 LYS A CA 1
ATOM 519 C C . LYS A 1 104 ? 84.784 89.174 5.093 1.00 105.23 988 LYS A C 1
ATOM 520 O O . LYS A 1 104 ? 85.653 89.843 5.665 1.00 109.75 988 LYS A O 1
ATOM 526 N N . ASP A 1 105 ? 84.791 87.841 5.107 1.00 100.61 989 ASP A N 1
ATOM 527 C CA . ASP A 1 105 ? 85.932 87.071 5.592 1.00 99.92 989 ASP A CA 1
ATOM 528 C C . ASP A 1 105 ? 86.610 86.417 4.397 1.00 106.85 989 ASP A C 1
ATOM 529 O O . ASP A 1 105 ? 86.165 85.352 3.939 1.00 109.16 989 ASP A O 1
ATOM 534 N N . PRO A 1 106 ? 87.684 86.987 3.868 1.00 110.32 990 PRO A N 1
ATOM 535 C CA . PRO A 1 106 ? 88.380 86.375 2.737 1.00 108.38 990 PRO A CA 1
ATOM 536 C C . PRO A 1 106 ? 89.443 85.392 3.219 1.00 103.46 990 PRO A C 1
ATOM 537 O O . PRO A 1 106 ? 89.776 85.326 4.405 1.00 97.13 990 PRO A O 1
ATOM 541 N N . ASP A 1 107 ? 89.959 84.612 2.265 1.00 102.40 991 ASP A N 1
ATOM 542 C CA . ASP A 1 107 ? 91.068 83.679 2.478 1.00 109.66 991 ASP A CA 1
ATOM 543 C C . ASP A 1 107 ? 90.774 82.622 3.544 1.00 106.62 991 ASP A C 1
ATOM 544 O O . ASP A 1 107 ? 91.544 81.667 3.705 1.00 103.89 991 ASP A O 1
ATOM 549 N N . SER A 1 108 ? 89.664 82.764 4.263 1.00 101.97 992 SER A N 1
ATOM 550 C CA . SER A 1 108 ? 89.131 81.672 5.060 1.00 88.58 992 SER A CA 1
ATOM 551 C C . SER A 1 108 ? 87.950 81.051 4.323 1.00 84.45 992 SER A C 1
ATOM 552 O O . SER A 1 108 ? 87.230 81.726 3.579 1.00 90.07 992 SER A O 1
ATOM 555 N N . ILE A 1 109 ? 87.760 79.753 4.536 1.00 79.25 993 ILE A N 1
ATOM 556 C CA . ILE A 1 109 ? 86.920 78.924 3.682 1.00 78.50 993 ILE A CA 1
ATOM 557 C C . ILE A 1 109 ? 85.811 78.302 4.528 1.00 65.76 993 ILE A C 1
ATOM 558 O O . ILE A 1 109 ? 86.074 77.753 5.606 1.00 67.76 993 ILE A O 1
ATOM 563 N N . TYR A 1 110 ? 84.576 78.387 4.034 1.00 55.42 994 TYR A N 1
ATOM 564 C CA . TYR A 1 110 ? 83.386 77.955 4.750 1.00 52.77 994 TYR A CA 1
ATOM 565 C C . TYR A 1 110 ? 82.705 76.800 4.023 1.00 52.95 994 TYR A C 1
ATOM 566 O O . TYR A 1 110 ? 82.952 76.538 2.845 1.00 60.34 994 TYR A O 1
ATOM 575 N N . ALA A 1 111 ? 81.827 76.114 4.736 1.00 48.61 995 ALA A N 1
ATOM 576 C CA . ALA A 1 111 ? 81.039 75.039 4.165 1.00 49.85 995 ALA A CA 1
ATOM 577 C C . ALA A 1 111 ? 79.566 75.419 4.214 1.00 55.24 995 ALA A C 1
ATOM 578 O O . ALA A 1 111 ? 79.091 76.006 5.196 1.00 51.88 995 ALA A O 1
ATOM 580 N N . VAL A 1 112 ? 78.846 75.086 3.155 1.00 60.96 996 VAL A N 1
ATOM 581 C CA . VAL A 1 112 ? 77.438 75.428 3.025 1.00 39.79 996 VAL A CA 1
ATOM 582 C C . VAL A 1 112 ? 76.668 74.124 3.132 1.00 39.17 996 VAL A C 1
ATOM 583 O O . VAL A 1 112 ? 76.685 73.313 2.200 1.00 43.29 996 VAL A O 1
ATOM 587 N N . LYS A 1 113 ? 76.023 73.903 4.278 1.00 39.14 997 LYS A N 1
ATOM 588 C CA . LYS A 1 113 ? 75.356 72.636 4.586 1.00 38.67 997 LYS A CA 1
ATOM 589 C C . LYS A 1 113 ? 73.919 72.733 4.088 1.00 50.32 997 LYS A C 1
ATOM 590 O O . LYS A 1 113 ? 73.068 73.380 4.705 1.00 55.00 997 LYS A O 1
ATOM 596 N N . ILE A 1 114 ? 73.646 72.113 2.947 1.00 50.55 998 ILE A N 1
ATOM 597 C CA . ILE A 1 114 ? 72.307 72.115 2.374 1.00 53.09 998 ILE A CA 1
ATOM 598 C C . ILE A 1 114 ? 71.578 70.898 2.931 1.00 51.34 998 ILE A C 1
ATOM 599 O O . ILE A 1 114 ? 71.720 69.788 2.415 1.00 45.74 998 ILE A O 1
ATOM 604 N N . CYS A 1 115 ? 70.802 71.109 3.995 1.00 48.64 999 CYS A N 1
ATOM 605 C CA . CYS A 1 115 ? 70.117 69.991 4.624 1.00 60.25 999 CYS A CA 1
ATOM 606 C C . CYS A 1 115 ? 69.159 69.357 3.627 1.00 66.25 999 CYS A C 1
ATOM 607 O O . CYS A 1 115 ? 68.602 70.032 2.754 1.00 68.81 999 CYS A O 1
ATOM 610 N N . LYS A 1 116 ? 68.986 68.040 3.747 1.00 66.23 1000 LYS A N 1
ATOM 611 C CA . LYS A 1 116 ? 67.989 67.345 2.946 1.00 73.21 1000 LYS A CA 1
ATOM 612 C C . LYS A 1 116 ? 66.602 67.710 3.474 1.00 96.74 1000 LYS A C 1
ATOM 613 O O . LYS A 1 116 ? 66.411 68.823 3.979 1.00 102.60 1000 LYS A O 1
ATOM 619 N N . THR A 1 117 ? 65.615 66.823 3.371 1.00 106.65 1001 THR A N 1
ATOM 620 C CA . THR A 1 117 ? 64.308 67.339 3.777 1.00 110.36 1001 THR A CA 1
ATOM 621 C C . THR A 1 117 ? 63.638 66.579 4.931 1.00 123.16 1001 THR A C 1
ATOM 622 O O . THR A 1 117 ? 63.401 67.193 5.981 1.00 120.73 1001 THR A O 1
ATOM 626 N N . PRO A 1 118 ? 63.354 65.255 4.819 1.00 133.88 1002 PRO A N 1
ATOM 627 C CA . PRO A 1 118 ? 62.296 64.614 5.628 1.00 139.59 1002 PRO A CA 1
ATOM 628 C C . PRO A 1 118 ? 62.265 64.975 7.120 1.00 142.39 1002 PRO A C 1
ATOM 629 O O . PRO A 1 118 ? 61.254 65.506 7.593 1.00 141.36 1002 PRO A O 1
ATOM 633 N N . VAL A 1 130 ? 74.122 73.070 24.013 1.00 99.80 1014 VAL A N 1
ATOM 634 C CA . VAL A 1 130 ? 75.486 72.559 24.200 1.00 99.73 1014 VAL A CA 1
ATOM 635 C C . VAL A 1 130 ? 76.554 73.605 23.822 1.00 103.44 1014 VAL A C 1
ATOM 636 O O . VAL A 1 130 ? 76.487 74.207 22.742 1.00 99.03 1014 VAL A O 1
ATOM 640 N N . PRO A 1 131 ? 77.525 73.836 24.713 1.00 101.55 1015 PRO A N 1
ATOM 641 C CA . PRO A 1 131 ? 78.678 74.672 24.350 1.00 93.11 1015 PRO A CA 1
ATOM 642 C C . PRO A 1 131 ? 79.495 73.992 23.264 1.00 76.65 1015 PRO A C 1
ATOM 643 O O . PRO A 1 131 ? 79.306 72.819 22.935 1.00 70.65 1015 PRO A O 1
ATOM 647 N N . VAL A 1 132 ? 80.424 74.752 22.695 1.00 64.56 1016 VAL A N 1
ATOM 648 C CA . VAL A 1 132 ? 81.155 74.225 21.558 1.00 59.99 1016 VAL A CA 1
ATOM 649 C C . VAL A 1 132 ? 82.123 73.144 22.020 1.00 53.99 1016 VAL A C 1
ATOM 650 O O . VAL A 1 132 ? 82.665 73.186 23.134 1.00 54.57 1016 VAL A O 1
ATOM 654 N N . HIS A 1 133 ? 82.306 72.138 21.169 1.00 45.60 1017 HIS A N 1
ATOM 655 C CA . HIS A 1 133 ? 83.336 71.135 21.367 1.00 52.05 1017 HIS A CA 1
ATOM 656 C C . HIS A 1 133 ? 84.083 70.901 20.055 1.00 50.85 1017 HIS A C 1
ATOM 657 O O . HIS A 1 133 ? 83.536 71.075 18.963 1.00 58.84 1017 HIS A O 1
ATOM 664 N N . PHE A 1 134 ? 85.352 70.525 20.179 1.00 45.88 1018 PHE A N 1
ATOM 665 C CA . PHE A 1 134 ? 86.173 70.232 19.004 1.00 56.41 1018 PHE A CA 1
ATOM 666 C C . PHE A 1 134 ? 85.560 69.121 18.145 1.00 49.82 1018 PHE A C 1
ATOM 667 O O . PHE A 1 134 ? 85.770 69.104 16.926 1.00 48.87 1018 PHE A O 1
ATOM 675 N N . ASN A 1 135 ? 84.780 68.210 18.748 1.00 38.83 1019 ASN A N 1
ATOM 676 C CA . ASN A 1 135 ? 84.273 67.019 18.072 1.00 28.81 1019 ASN A CA 1
ATOM 677 C C . ASN A 1 135 ? 82.768 67.060 17.842 1.00 46.12 1019 ASN A C 1
ATOM 678 O O . ASN A 1 135 ? 82.166 66.008 17.568 1.00 50.55 1019 ASN A O 1
ATOM 683 N N . ILE A 1 136 ? 82.132 68.225 17.985 1.00 33.17 1020 ILE A N 1
ATOM 684 C CA . ILE A 1 136 ? 80.691 68.347 17.791 1.00 32.93 1020 ILE A CA 1
ATOM 685 C C . ILE A 1 136 ? 80.418 69.509 16.854 1.00 35.50 1020 ILE A C 1
ATOM 686 O O . ILE A 1 136 ? 80.904 70.623 17.087 1.00 43.81 1020 ILE A O 1
ATOM 691 N N . GLN A 1 137 ? 79.600 69.262 15.831 1.00 39.94 1021 GLN A N 1
ATOM 692 C CA . GLN A 1 137 ? 79.346 70.254 14.784 1.00 41.89 1021 GLN A CA 1
ATOM 693 C C . GLN A 1 137 ? 78.823 71.582 15.337 1.00 44.12 1021 GLN A C 1
ATOM 694 O O . GLN A 1 137 ? 78.011 71.616 16.270 1.00 44.99 1021 GLN A O 1
ATOM 700 N N . GLN A 1 138 ? 79.304 72.678 14.740 1.00 35.10 1022 GLN A N 1
ATOM 701 C CA . GLN A 1 138 ? 78.930 74.046 15.081 1.00 54.00 1022 GLN A CA 1
ATOM 702 C C . GLN A 1 138 ? 78.553 74.789 13.807 1.00 54.97 1022 GLN A C 1
ATOM 703 O O . GLN A 1 138 ? 79.016 74.456 12.717 1.00 61.85 1022 GLN A O 1
ATOM 709 N N . ASP A 1 139 ? 77.738 75.829 13.944 1.00 60.25 1023 ASP A N 1
ATOM 710 C CA . ASP A 1 139 ? 77.345 76.604 12.779 1.00 69.87 1023 ASP A CA 1
ATOM 711 C C . ASP A 1 139 ? 77.390 78.094 13.087 1.00 72.32 1023 ASP A C 1
ATOM 712 O O . ASP A 1 139 ? 77.272 78.510 14.241 1.00 82.43 1023 ASP A O 1
ATOM 717 N N . CYS A 1 140 ? 77.560 78.899 12.036 1.00 62.55 1024 CYS A N 1
ATOM 718 C CA . CYS A 1 140 ? 77.501 80.348 12.163 1.00 66.56 1024 CYS A CA 1
ATOM 719 C C . CYS A 1 140 ? 76.264 80.949 11.496 1.00 63.46 1024 CYS A C 1
ATOM 720 O O . CYS A 1 140 ? 76.249 82.150 11.192 1.00 56.46 1024 CYS A O 1
ATOM 723 N N . GLY A 1 141 ? 75.223 80.159 11.291 1.00 56.91 1025 GLY A N 1
ATOM 724 C CA . GLY A 1 141 ? 73.965 80.714 10.826 1.00 60.58 1025 GLY A CA 1
ATOM 725 C C . GLY A 1 141 ? 73.169 79.781 9.933 1.00 56.11 1025 GLY A C 1
ATOM 726 O O . GLY A 1 141 ? 73.690 78.956 9.191 1.00 60.04 1025 GLY A O 1
ATOM 727 N N . HIS A 1 142 ? 71.854 79.927 9.997 1.00 54.52 1026 HIS A N 1
ATOM 728 C CA . HIS A 1 142 ? 70.953 79.118 9.202 1.00 67.07 1026 HIS A CA 1
ATOM 729 C C . HIS A 1 142 ? 69.889 80.024 8.604 1.00 74.41 1026 HIS A C 1
ATOM 730 O O . HIS A 1 142 ? 69.652 81.136 9.084 1.00 84.87 1026 HIS A O 1
ATOM 737 N N . PHE A 1 143 ? 69.261 79.536 7.539 1.00 67.01 1027 PHE A N 1
ATOM 738 C CA . PHE A 1 143 ? 68.170 80.224 6.854 1.00 63.97 1027 PHE A CA 1
ATOM 739 C C . PHE A 1 143 ? 67.548 79.242 5.860 1.00 69.07 1027 PHE A C 1
ATOM 740 O O . PHE A 1 143 ? 67.909 78.060 5.819 1.00 67.68 1027 PHE A O 1
ATOM 748 N N . VAL A 1 144 ? 66.566 79.724 5.093 1.00 73.60 1028 VAL A N 1
ATOM 749 C CA . VAL A 1 144 ? 65.891 78.925 4.071 1.00 66.31 1028 VAL A CA 1
ATOM 750 C C . VAL A 1 144 ? 66.264 79.478 2.703 1.00 62.43 1028 VAL A C 1
ATOM 751 O O . VAL A 1 144 ? 66.311 80.699 2.502 1.00 57.15 1028 VAL A O 1
ATOM 755 N N . ALA A 1 145 ? 66.535 78.578 1.761 1.00 59.20 1029 ALA A N 1
ATOM 756 C CA . ALA A 1 145 ? 66.799 78.985 0.391 1.00 56.85 1029 ALA A CA 1
ATOM 757 C C . ALA A 1 145 ? 66.055 78.058 -0.555 1.00 56.83 1029 ALA A C 1
ATOM 758 O O . ALA A 1 145 ? 65.730 76.923 -0.204 1.00 61.14 1029 ALA A O 1
ATOM 760 N N . SER A 1 146 ? 65.772 78.557 -1.753 1.00 60.64 1030 SER A N 1
ATOM 761 C CA . SER A 1 146 ? 65.334 77.711 -2.855 1.00 67.47 1030 SER A CA 1
ATOM 762 C C . SER A 1 146 ? 66.567 77.235 -3.612 1.00 66.99 1030 SER A C 1
ATOM 763 O O . SER A 1 146 ? 67.296 78.047 -4.199 1.00 62.96 1030 SER A O 1
ATOM 766 N N . VAL A 1 147 ? 66.807 75.934 -3.580 1.00 51.60 1031 VAL A N 1
ATOM 767 C CA . VAL A 1 147 ? 68.024 75.326 -4.107 1.00 49.97 1031 VAL A CA 1
ATOM 768 C C . VAL A 1 147 ? 67.682 74.627 -5.414 1.00 54.95 1031 VAL A C 1
ATOM 769 O O . VAL A 1 147 ? 66.710 73.864 -5.460 1.00 57.04 1031 VAL A O 1
ATOM 773 N N . PRO A 1 148 ? 68.422 74.876 -6.489 1.00 59.37 1032 PRO A N 1
ATOM 774 C CA . PRO A 1 148 ? 68.227 74.100 -7.715 1.00 64.11 1032 PRO A CA 1
ATOM 775 C C . PRO A 1 148 ? 68.322 72.607 -7.435 1.00 73.52 1032 PRO A C 1
ATOM 776 O O . PRO A 1 148 ? 69.265 72.139 -6.792 1.00 73.38 1032 PRO A O 1
ATOM 780 N N . SER A 1 149 ? 67.333 71.854 -7.930 1.00 80.39 1033 SER A N 1
ATOM 781 C CA . SER A 1 149 ? 67.399 70.395 -7.880 1.00 74.82 1033 SER A CA 1
ATOM 782 C C . SER A 1 149 ? 68.716 69.876 -8.435 1.00 67.79 1033 SER A C 1
ATOM 783 O O . SER A 1 149 ? 69.177 68.798 -8.048 1.00 60.59 1033 SER A O 1
ATOM 786 N N . SER A 1 150 ? 69.333 70.633 -9.343 1.00 76.33 1034 SER A N 1
ATOM 787 C CA . SER A 1 150 ? 70.543 70.239 -10.050 1.00 83.47 1034 SER A CA 1
ATOM 788 C C . SER A 1 150 ? 71.777 70.209 -9.166 1.00 87.01 1034 SER A C 1
ATOM 789 O O . SER A 1 150 ? 72.870 69.948 -9.684 1.00 93.51 1034 SER A O 1
ATOM 792 N N . MET A 1 151 ? 71.654 70.471 -7.864 1.00 80.01 1035 MET A N 1
ATOM 793 C CA . MET A 1 151 ? 72.812 70.374 -6.988 1.00 73.41 1035 MET A CA 1
ATOM 794 C C . MET A 1 151 ? 72.511 69.539 -5.751 1.00 72.96 1035 MET A C 1
ATOM 795 O O . MET A 1 151 ? 73.065 69.792 -4.679 1.00 66.55 1035 MET A O 1
ATOM 800 N N . LEU A 1 152 ? 71.652 68.534 -5.884 1.00 79.28 1036 LEU A N 1
ATOM 801 C CA . LEU A 1 152 ? 71.474 67.537 -4.827 1.00 86.71 1036 LEU A CA 1
ATOM 802 C C . LEU A 1 152 ? 71.675 66.112 -5.363 1.00 88.57 1036 LEU A C 1
ATOM 803 O O . LEU A 1 152 ? 72.615 65.409 -4.977 1.00 82.75 1036 LEU A O 1
ATOM 808 N N . GLN A 1 173 ? 63.229 71.477 -10.824 1.00 90.66 1057 GLN A N 1
ATOM 809 C CA . GLN A 1 173 ? 63.875 72.789 -10.761 1.00 91.04 1057 GLN A CA 1
ATOM 810 C C . GLN A 1 173 ? 63.412 73.569 -9.525 1.00 94.03 1057 GLN A C 1
ATOM 811 O O . GLN A 1 173 ? 62.271 74.039 -9.482 1.00 98.38 1057 GLN A O 1
ATOM 813 N N . GLU A 1 174 ? 64.306 73.671 -8.529 1.00 87.17 1058 GLU A N 1
ATOM 814 C CA . GLU A 1 174 ? 64.156 74.480 -7.314 1.00 84.12 1058 GLU A CA 1
ATOM 815 C C . GLU A 1 174 ? 63.211 73.879 -6.265 1.00 77.87 1058 GLU A C 1
ATOM 816 O O . GLU A 1 174 ? 62.003 73.734 -6.488 1.00 76.09 1058 GLU A O 1
ATOM 818 N N . GLN A 1 175 ? 63.769 73.536 -5.106 0.60 71.59 1059 GLN A N 1
ATOM 819 C CA . GLN A 1 175 ? 63.013 73.124 -3.932 0.60 67.22 1059 GLN A CA 1
ATOM 820 C C . GLN A 1 175 ? 63.538 73.883 -2.725 0.60 61.88 1059 GLN A C 1
ATOM 821 O O . GLN A 1 175 ? 64.667 74.375 -2.721 0.60 52.97 1059 GLN A O 1
ATOM 827 N N . ASP A 1 176 ? 62.718 73.964 -1.688 1.00 74.25 1060 ASP A N 1
ATOM 828 C CA . ASP A 1 176 ? 63.086 74.716 -0.495 1.00 84.62 1060 ASP A CA 1
ATOM 829 C C . ASP A 1 176 ? 63.812 73.824 0.505 1.00 86.43 1060 ASP A C 1
ATOM 830 O O . ASP A 1 176 ? 63.390 72.693 0.763 1.00 85.95 1060 ASP A O 1
ATOM 835 N N . CYS A 1 177 ? 64.911 74.344 1.056 1.00 85.53 1061 CYS A N 1
ATOM 836 C CA . CYS A 1 177 ? 65.768 73.621 1.983 1.00 75.32 1061 CYS A CA 1
ATOM 837 C C . CYS A 1 177 ? 66.336 74.586 3.009 1.00 67.85 1061 CYS A C 1
ATOM 838 O O . CYS A 1 177 ? 66.590 75.760 2.704 1.00 67.31 1061 CYS A O 1
ATOM 841 N N . VAL A 1 178 ? 66.544 74.076 4.227 1.00 59.42 1062 VAL A N 1
ATOM 842 C CA . VAL A 1 178 ? 67.260 74.827 5.256 1.00 62.06 1062 VAL A CA 1
ATOM 843 C C . VAL A 1 178 ? 68.757 74.711 5.001 1.00 57.34 1062 VAL A C 1
ATOM 844 O O . VAL A 1 178 ? 69.291 73.608 4.828 1.00 62.11 1062 VAL A O 1
ATOM 848 N N . VAL A 1 179 ? 69.439 75.846 4.976 1.00 55.81 1063 VAL A N 1
ATOM 849 C CA . VAL A 1 179 ? 70.871 75.900 4.714 1.00 61.96 1063 VAL A CA 1
ATOM 850 C C . VAL A 1 179 ? 71.590 76.385 5.969 1.00 67.65 1063 VAL A C 1
ATOM 851 O O . VAL A 1 179 ? 71.159 77.338 6.627 1.00 71.78 1063 VAL A O 1
ATOM 855 N N . VAL A 1 180 ? 72.685 75.714 6.300 1.00 65.05 1064 VAL A N 1
ATOM 856 C CA . VAL A 1 180 ? 73.496 76.029 7.465 1.00 54.49 1064 VAL A CA 1
ATOM 857 C C . VAL A 1 180 ? 74.918 76.266 6.986 1.00 49.83 1064 VAL A C 1
ATOM 858 O O . VAL A 1 180 ? 75.455 75.458 6.222 1.00 55.64 1064 VAL A O 1
ATOM 862 N N . ILE A 1 181 ? 75.527 77.368 7.416 1.00 45.77 1065 ILE A N 1
ATOM 863 C CA . ILE A 1 181 ? 76.910 77.646 7.041 1.00 52.49 1065 ILE A CA 1
ATOM 864 C C . ILE A 1 181 ? 77.814 77.447 8.245 1.00 52.56 1065 ILE A C 1
ATOM 865 O O . ILE A 1 181 ? 77.414 77.660 9.394 1.00 56.05 1065 ILE A O 1
ATOM 870 N N . THR A 1 182 ? 79.054 77.047 7.955 1.00 55.88 1066 THR A N 1
ATOM 871 C CA . THR A 1 182 ? 79.948 76.345 8.875 1.00 58.83 1066 THR A CA 1
ATOM 872 C C . THR A 1 182 ? 81.401 76.608 8.483 1.00 59.81 1066 THR A C 1
ATOM 873 O O . THR A 1 182 ? 81.721 76.665 7.287 1.00 57.43 1066 THR A O 1
ATOM 877 N N . ARG A 1 183 ? 82.286 76.763 9.481 1.00 56.13 1067 ARG A N 1
ATOM 878 C CA . ARG A 1 183 ? 83.696 76.933 9.143 1.00 53.45 1067 ARG A CA 1
ATOM 879 C C . ARG A 1 183 ? 84.495 75.644 9.239 1.00 46.89 1067 ARG A C 1
ATOM 880 O O . ARG A 1 183 ? 85.630 75.598 8.744 1.00 58.19 1067 ARG A O 1
ATOM 888 N N . GLU A 1 184 ? 83.916 74.583 9.791 1.00 34.56 1068 GLU A N 1
ATOM 889 C CA . GLU A 1 184 ? 84.549 73.263 9.770 1.00 46.82 1068 GLU A CA 1
ATOM 890 C C . GLU A 1 184 ? 84.112 72.510 8.509 1.00 48.66 1068 GLU A C 1
ATOM 891 O O . GLU A 1 184 ? 83.019 71.940 8.446 1.00 51.30 1068 GLU A O 1
ATOM 897 N N . VAL A 1 185 ? 84.987 72.481 7.495 1.00 36.80 1069 VAL A N 1
ATOM 898 C CA . VAL A 1 185 ? 84.645 72.005 6.170 1.00 38.90 1069 VAL A CA 1
ATOM 899 C C . VAL A 1 185 ? 84.980 70.515 6.079 1.00 47.14 1069 VAL A C 1
ATOM 900 O O . VAL A 1 185 ? 86.176 70.158 6.099 1.00 53.53 1069 VAL A O 1
ATOM 904 N N . PRO A 1 186 ? 83.997 69.633 5.933 1.00 40.81 1070 PRO A N 1
ATOM 905 C CA . PRO A 1 186 ? 84.311 68.207 5.811 1.00 38.61 1070 PRO A CA 1
ATOM 906 C C . PRO A 1 186 ? 84.637 67.861 4.375 1.00 46.50 1070 PRO A C 1
ATOM 907 O O . PRO A 1 186 ? 84.150 68.493 3.435 1.00 45.48 1070 PRO A O 1
ATOM 911 N N . HIS A 1 187 ? 85.504 66.865 4.210 1.00 50.27 1071 HIS A N 1
ATOM 912 C CA . HIS A 1 187 ? 85.792 66.350 2.884 1.00 51.94 1071 HIS A CA 1
ATOM 913 C C . HIS A 1 187 ? 85.267 64.942 2.700 1.00 50.81 1071 HIS A C 1
ATOM 914 O O . HIS A 1 187 ? 85.346 64.401 1.596 1.00 67.97 1071 HIS A O 1
ATOM 921 N N . GLN A 1 188 ? 84.659 64.369 3.727 1.00 45.86 1072 GLN A N 1
ATOM 922 C CA . GLN A 1 188 ? 84.414 62.938 3.752 1.00 45.11 1072 GLN A CA 1
ATOM 923 C C . GLN A 1 188 ? 83.559 62.648 4.968 1.00 39.04 1072 GLN A C 1
ATOM 924 O O . GLN A 1 188 ? 83.750 63.272 6.013 1.00 34.85 1072 GLN A O 1
ATOM 930 N N . THR A 1 189 ? 82.627 61.718 4.852 1.00 37.58 1073 THR A N 1
ATOM 931 C CA . THR A 1 189 ? 82.131 61.179 6.104 1.00 43.76 1073 THR A CA 1
ATOM 932 C C . THR A 1 189 ? 83.044 60.049 6.534 1.00 41.94 1073 THR A C 1
ATOM 933 O O . THR A 1 189 ? 83.996 59.692 5.835 1.00 39.75 1073 THR A O 1
ATOM 937 N N . ALA A 1 190 ? 82.742 59.467 7.698 1.00 37.65 1074 ALA A N 1
ATOM 938 C CA . ALA A 1 190 ? 83.395 58.224 8.077 1.00 36.31 1074 ALA A CA 1
ATOM 939 C C . ALA A 1 190 ? 82.997 57.103 7.129 1.00 43.93 1074 ALA A C 1
ATOM 940 O O . ALA A 1 190 ? 83.850 56.322 6.695 1.00 51.61 1074 ALA A O 1
ATOM 942 N N . SER A 1 191 ? 81.708 57.027 6.775 1.00 42.63 1075 SER A N 1
ATOM 943 C CA . SER A 1 191 ? 81.248 56.014 5.825 1.00 42.86 1075 SER A CA 1
ATOM 944 C C . SER A 1 191 ? 82.101 56.032 4.564 1.00 46.82 1075 SER A C 1
ATOM 945 O O . SER A 1 191 ? 82.658 55.001 4.173 1.00 47.35 1075 SER A O 1
ATOM 948 N N . ASP A 1 192 ? 82.251 57.205 3.935 1.00 49.47 1076 ASP A N 1
ATOM 949 C CA . ASP A 1 192 ? 83.059 57.265 2.718 1.00 55.35 1076 ASP A CA 1
ATOM 950 C C . ASP A 1 192 ? 84.480 56.788 2.994 1.00 57.31 1076 ASP A C 1
ATOM 951 O O . ASP A 1 192 ? 85.090 56.119 2.154 1.00 58.20 1076 ASP A O 1
ATOM 956 N N . PHE A 1 193 ? 85.013 57.088 4.181 1.00 39.70 1077 PHE A N 1
ATOM 957 C CA . PHE A 1 193 ? 86.370 56.657 4.493 1.00 43.60 1077 PHE A CA 1
ATOM 958 C C . PHE A 1 193 ? 86.458 55.135 4.547 1.00 50.79 1077 PHE A C 1
ATOM 959 O O . PHE A 1 193 ? 87.278 54.521 3.856 1.00 48.83 1077 PHE A O 1
ATOM 967 N N . VAL A 1 194 ? 85.612 54.509 5.364 1.00 55.99 1078 VAL A N 1
ATOM 968 C CA . VAL A 1 194 ? 85.601 53.053 5.455 1.00 47.69 1078 VAL A CA 1
ATOM 969 C C . VAL A 1 194 ? 85.302 52.440 4.097 1.00 53.79 1078 VAL A C 1
ATOM 970 O O . VAL A 1 194 ? 85.894 51.429 3.707 1.00 56.90 1078 VAL A O 1
ATOM 974 N N . ARG A 1 195 ? 84.376 53.043 3.357 1.00 62.29 1079 ARG A N 1
ATOM 975 C CA . ARG A 1 195 ? 84.010 52.520 2.048 1.00 62.93 1079 ARG A CA 1
ATOM 976 C C . ARG A 1 195 ? 85.228 52.450 1.135 1.00 68.09 1079 ARG A C 1
ATOM 977 O O . ARG A 1 195 ? 85.460 51.430 0.473 1.00 73.15 1079 ARG A O 1
ATOM 985 N N . ASP A 1 196 ? 86.050 53.503 1.132 1.00 64.29 1080 ASP A N 1
ATOM 986 C CA . ASP A 1 196 ? 87.182 53.617 0.221 1.00 58.20 1080 ASP A CA 1
ATOM 987 C C . ASP A 1 196 ? 88.459 53.000 0.769 1.00 67.96 1080 ASP A C 1
ATOM 988 O O . ASP A 1 196 ? 89.488 53.049 0.092 1.00 76.59 1080 ASP A O 1
ATOM 993 N N . SER A 1 197 ? 88.421 52.401 1.957 1.00 78.14 1081 SER A N 1
ATOM 994 C CA . SER A 1 197 ? 89.621 51.908 2.624 1.00 79.11 1081 SER A CA 1
ATOM 995 C C . SER A 1 197 ? 89.646 50.394 2.757 1.00 83.41 1081 SER A C 1
ATOM 996 O O . SER A 1 197 ? 90.501 49.871 3.473 1.00 92.23 1081 SER A O 1
ATOM 999 N N . VAL A 1 198 ? 88.736 49.672 2.097 1.00 87.79 1082 VAL A N 1
ATOM 1000 C CA . VAL A 1 198 ? 88.718 48.214 2.219 1.00 88.68 1082 VAL A CA 1
ATOM 1001 C C . VAL A 1 198 ? 89.921 47.578 1.527 1.00 88.61 1082 VAL A C 1
ATOM 1002 O O . VAL A 1 198 ? 90.193 46.390 1.729 1.00 96.84 1082 VAL A O 1
ATOM 1006 N N . ALA A 1 199 ? 90.682 48.352 0.751 1.00 83.67 1083 ALA A N 1
ATOM 1007 C CA . ALA A 1 199 ? 91.975 47.894 0.244 1.00 83.69 1083 ALA A CA 1
ATOM 1008 C C . ALA A 1 199 ? 93.075 48.091 1.282 1.00 76.15 1083 ALA A C 1
ATOM 1009 O O . ALA A 1 199 ? 93.757 47.133 1.658 1.00 81.00 1083 ALA A O 1
ATOM 1011 N N . SER A 1 200 ? 93.253 49.332 1.753 1.00 78.68 1084 SER A N 1
ATOM 1012 C CA . SER A 1 200 ? 94.272 49.646 2.756 1.00 84.97 1084 SER A CA 1
ATOM 1013 C C . SER A 1 200 ? 94.124 48.836 4.041 1.00 76.35 1084 SER A C 1
ATOM 1014 O O . SER A 1 200 ? 95.108 48.687 4.773 1.00 76.71 1084 SER A O 1
ATOM 1017 N N . HIS A 1 201 ? 92.930 48.318 4.346 1.00 65.89 1085 HIS A N 1
ATOM 1018 C CA . HIS A 1 201 ? 92.765 47.617 5.612 1.00 71.05 1085 HIS A CA 1
ATOM 1019 C C . HIS A 1 201 ? 93.509 46.291 5.597 1.00 82.63 1085 HIS A C 1
ATOM 1020 O O . HIS A 1 201 ? 94.270 45.987 6.529 1.00 84.02 1085 HIS A O 1
ATOM 1027 N N . ARG A 1 202 ? 93.306 45.484 4.547 1.00 88.33 1086 ARG A N 1
ATOM 1028 C CA . ARG A 1 202 ? 93.992 44.197 4.483 1.00 89.69 1086 ARG A CA 1
ATOM 1029 C C . ARG A 1 202 ? 95.447 44.336 4.033 1.00 79.24 1086 ARG A C 1
ATOM 1030 O O . ARG A 1 202 ? 96.242 43.420 4.282 1.00 78.18 1086 ARG A O 1
ATOM 1038 N N . ALA A 1 203 ? 95.823 45.483 3.449 1.00 65.18 1087 ALA A N 1
ATOM 1039 C CA . ALA A 1 203 ? 97.197 45.740 3.016 1.00 68.67 1087 ALA A CA 1
ATOM 1040 C C . ALA A 1 203 ? 98.079 46.349 4.115 1.00 74.50 1087 ALA A C 1
ATOM 1041 O O . ALA A 1 203 ? 99.264 46.005 4.220 1.00 75.21 1087 ALA A O 1
ATOM 1043 N N . GLU A 1 204 ? 97.541 47.257 4.930 1.00 70.27 1088 GLU A N 1
ATOM 1044 C CA . GLU A 1 204 ? 98.260 47.799 6.084 1.00 72.15 1088 GLU A CA 1
ATOM 1045 C C . GLU A 1 204 ? 97.316 47.883 7.280 1.00 68.04 1088 GLU A C 1
ATOM 1046 O O . GLU A 1 204 ? 96.804 48.956 7.630 1.00 57.87 1088 GLU A O 1
ATOM 1052 N N . PRO A 1 205 ? 97.084 46.753 7.954 1.00 64.12 1089 PRO A N 1
ATOM 1053 C CA . PRO A 1 205 ? 96.106 46.746 9.059 1.00 60.19 1089 PRO A CA 1
ATOM 1054 C C . PRO A 1 205 ? 96.512 47.623 10.237 1.00 62.76 1089 PRO A C 1
ATOM 1055 O O . PRO A 1 205 ? 95.711 48.426 10.728 1.00 71.62 1089 PRO A O 1
ATOM 1059 N N . GLU A 1 206 ? 97.746 47.480 10.708 1.00 60.97 1090 GLU A N 1
ATOM 1060 C CA . GLU A 1 206 ? 98.223 48.264 11.841 1.00 66.78 1090 GLU A CA 1
ATOM 1061 C C . GLU A 1 206 ? 98.054 49.764 11.594 1.00 65.37 1090 GLU A C 1
ATOM 1062 O O . GLU A 1 206 ? 97.551 50.490 12.458 1.00 65.38 1090 GLU A O 1
ATOM 1068 N N . VAL A 1 207 ? 98.461 50.248 10.418 1.00 60.55 1091 VAL A N 1
ATOM 1069 C CA . VAL A 1 207 ? 98.233 51.651 10.077 1.00 55.93 1091 VAL A CA 1
ATOM 1070 C C . VAL A 1 207 ? 96.746 51.974 10.140 1.00 51.40 1091 VAL A C 1
ATOM 1071 O O . VAL A 1 207 ? 96.320 52.929 10.805 1.00 40.21 1091 VAL A O 1
ATOM 1075 N N . TYR A 1 208 ? 95.935 51.174 9.443 1.00 49.47 1092 TYR A N 1
ATOM 1076 C CA . TYR A 1 208 ? 94.510 51.448 9.357 1.00 41.06 1092 TYR A CA 1
ATOM 1077 C C . TYR A 1 208 ? 93.845 51.300 10.715 1.00 51.59 1092 TYR A C 1
ATOM 1078 O O . TYR A 1 208 ? 93.080 52.175 11.136 1.00 66.04 1092 TYR A O 1
ATOM 1087 N N . GLU A 1 209 ? 94.113 50.192 11.413 1.00 43.60 1093 GLU A N 1
ATOM 1088 C CA . GLU A 1 209 ? 93.446 49.960 12.685 1.00 40.13 1093 GLU A CA 1
ATOM 1089 C C . GLU A 1 209 ? 93.870 50.978 13.748 1.00 44.40 1093 GLU A C 1
ATOM 1090 O O . GLU A 1 209 ? 93.100 51.251 14.673 1.00 48.33 1093 GLU A O 1
ATOM 1096 N N . ARG A 1 210 ? 95.046 51.589 13.615 1.00 39.24 1094 ARG A N 1
ATOM 1097 C CA . ARG A 1 210 ? 95.387 52.700 14.500 1.00 33.53 1094 ARG A CA 1
ATOM 1098 C C . ARG A 1 210 ? 94.528 53.921 14.201 1.00 32.42 1094 ARG A C 1
ATOM 1099 O O . ARG A 1 210 ? 94.088 54.621 15.119 1.00 33.96 1094 ARG A O 1
ATOM 1107 N N . ARG A 1 211 ? 94.288 54.197 12.919 1.00 39.43 1095 ARG A N 1
ATOM 1108 C CA . ARG A 1 211 ? 93.424 55.312 12.552 1.00 34.48 1095 ARG A CA 1
ATOM 1109 C C . ARG A 1 211 ? 92.024 55.144 13.126 1.00 38.84 1095 ARG A C 1
ATOM 1110 O O . ARG A 1 211 ? 91.436 56.113 13.636 1.00 30.75 1095 ARG A O 1
ATOM 1118 N N . VAL A 1 212 ? 91.475 53.919 13.027 1.00 34.67 1096 VAL A N 1
ATOM 1119 C CA . VAL A 1 212 ? 90.201 53.579 13.659 1.00 31.87 1096 VAL A CA 1
ATOM 1120 C C . VAL A 1 212 ? 90.211 53.964 15.136 1.00 32.94 1096 VAL A C 1
ATOM 1121 O O . VAL A 1 212 ? 89.311 54.660 15.624 1.00 34.77 1096 VAL A O 1
ATOM 1125 N N . CYS A 1 213 ? 91.220 53.498 15.877 1.00 29.88 1097 CYS A N 1
ATOM 1126 C CA . CYS A 1 213 ? 91.298 53.832 17.302 1.00 31.84 1097 CYS A CA 1
ATOM 1127 C C . CYS A 1 213 ? 91.276 55.337 17.496 1.00 34.99 1097 CYS A C 1
ATOM 1128 O O . CYS A 1 213 ? 90.673 55.852 18.442 1.00 43.53 1097 CYS A O 1
ATOM 1131 N N . PHE A 1 214 ? 91.924 56.062 16.601 1.00 30.04 1098 PHE A N 1
ATOM 1132 C CA . PHE A 1 214 ? 91.921 57.500 16.727 1.00 29.96 1098 PHE A CA 1
ATOM 1133 C C . PHE A 1 214 ? 90.532 58.055 16.466 1.00 39.16 1098 PHE A C 1
ATOM 1134 O O . PHE A 1 214 ? 90.004 58.823 17.278 1.00 48.36 1098 PHE A O 1
ATOM 1142 N N . LEU A 1 215 ? 89.917 57.666 15.343 1.00 30.71 1099 LEU A N 1
ATOM 1143 C CA . LEU A 1 215 ? 88.543 58.087 15.081 1.00 30.15 1099 LEU A CA 1
ATOM 1144 C C . LEU A 1 215 ? 87.626 57.724 16.242 1.00 29.15 1099 LEU A C 1
ATOM 1145 O O . LEU A 1 215 ? 86.741 58.504 16.616 1.00 37.14 1099 LEU A O 1
ATOM 1150 N N . LEU A 1 216 ? 87.826 56.550 16.830 1.00 24.95 1100 LEU A N 1
ATOM 1151 C CA . LEU A 1 216 ? 86.977 56.146 17.940 1.00 30.74 1100 LEU A CA 1
ATOM 1152 C C . LEU A 1 216 ? 87.249 56.977 19.182 1.00 34.46 1100 LEU A C 1
ATOM 1153 O O . LEU A 1 216 ? 86.328 57.252 19.959 1.00 37.91 1100 LEU A O 1
ATOM 1158 N N . LEU A 1 217 ? 88.504 57.366 19.397 1.00 36.38 1101 LEU A N 1
ATOM 1159 C CA . LEU A 1 217 ? 88.840 58.153 20.577 1.00 26.69 1101 LEU A CA 1
ATOM 1160 C C . LEU A 1 217 ? 88.228 59.547 20.484 1.00 21.55 1101 LEU A C 1
ATOM 1161 O O . LEU A 1 217 ? 87.700 60.069 21.472 1.00 21.31 1101 LEU A O 1
ATOM 1166 N N . GLN A 1 218 ? 88.253 60.153 19.298 1.00 21.82 1102 GLN A N 1
ATOM 1167 C CA . GLN A 1 218 ? 87.631 61.461 19.164 1.00 21.79 1102 GLN A CA 1
ATOM 1168 C C . GLN A 1 218 ? 86.129 61.341 19.307 1.00 22.52 1102 GLN A C 1
ATOM 1169 O O . GLN A 1 218 ? 85.492 62.181 19.948 1.00 28.47 1102 GLN A O 1
ATOM 1175 N N . LEU A 1 219 ? 85.552 60.291 18.717 1.00 25.85 1103 LEU A N 1
ATOM 1176 C CA . LEU A 1 219 ? 84.130 60.016 18.886 1.00 27.22 1103 LEU A CA 1
ATOM 1177 C C . LEU A 1 219 ? 83.742 59.984 20.353 1.00 34.86 1103 LEU A C 1
ATOM 1178 O O . LEU A 1 219 ? 82.667 60.466 20.718 1.00 40.98 1103 LEU A O 1
ATOM 1183 N N . CYS A 1 220 ? 84.599 59.416 21.216 1.00 39.75 1104 CYS A N 1
ATOM 1184 C CA . CYS A 1 220 ? 84.247 59.357 22.634 1.00 32.39 1104 CYS A CA 1
ATOM 1185 C C . CYS A 1 220 ? 84.382 60.718 23.295 1.00 31.31 1104 CYS A C 1
ATOM 1186 O O . CYS A 1 220 ? 83.594 61.051 24.188 1.00 32.93 1104 CYS A O 1
ATOM 1189 N N . ASN A 1 221 ? 85.345 61.531 22.865 1.00 39.99 1105 ASN A N 1
ATOM 1190 C CA . ASN A 1 221 ? 85.427 62.879 23.417 1.00 40.78 1105 ASN A CA 1
ATOM 1191 C C . ASN A 1 221 ? 84.112 63.621 23.218 1.00 38.90 1105 ASN A C 1
ATOM 1192 O O . ASN A 1 221 ? 83.559 64.187 24.169 1.00 42.93 1105 ASN A O 1
ATOM 1197 N N . GLY A 1 222 ? 83.565 63.577 22.000 1.00 34.95 1106 GLY A N 1
ATOM 1198 C CA . GLY A 1 222 ? 82.310 64.266 21.745 1.00 34.05 1106 GLY A CA 1
ATOM 1199 C C . GLY A 1 222 ? 81.156 63.679 22.538 1.00 33.50 1106 GLY A C 1
ATOM 1200 O O . GLY A 1 222 ? 80.391 64.406 23.187 1.00 27.71 1106 GLY A O 1
ATOM 1201 N N . LEU A 1 223 ? 81.013 62.352 22.499 1.00 25.36 1107 LEU A N 1
ATOM 1202 C CA . LEU A 1 223 ? 79.921 61.706 23.213 1.00 34.17 1107 LEU A CA 1
ATOM 1203 C C . LEU A 1 223 ? 79.956 62.043 24.699 1.00 54.06 1107 LEU A C 1
ATOM 1204 O O . LEU A 1 223 ? 78.945 62.467 25.274 1.00 62.28 1107 LEU A O 1
ATOM 1209 N N . GLU A 1 224 ? 81.116 61.888 25.341 1.00 55.68 1108 GLU A N 1
ATOM 1210 C CA . GLU A 1 224 ? 81.166 62.200 26.763 1.00 55.22 1108 GLU A CA 1
ATOM 1211 C C . GLU A 1 224 ? 80.909 63.682 27.023 1.00 46.74 1108 GLU A C 1
ATOM 1212 O O . GLU A 1 224 ? 80.508 64.045 28.134 1.00 57.34 1108 GLU A O 1
ATOM 1218 N N . HIS A 1 225 ? 81.065 64.535 26.010 1.00 35.55 1109 HIS A N 1
ATOM 1219 C CA . HIS A 1 225 ? 80.598 65.916 26.134 1.00 45.97 1109 HIS A CA 1
ATOM 1220 C C . HIS A 1 225 ? 79.081 66.013 26.004 1.00 54.07 1109 HIS A C 1
ATOM 1221 O O . HIS A 1 225 ? 78.446 66.820 26.696 1.00 55.26 1109 HIS A O 1
ATOM 1228 N N . LEU A 1 226 ? 78.486 65.231 25.095 1.00 52.57 1110 LEU A N 1
ATOM 1229 C CA . LEU A 1 226 ? 77.032 65.208 24.983 1.00 46.42 1110 LEU A CA 1
ATOM 1230 C C . LEU A 1 226 ? 76.379 64.634 26.240 1.00 40.19 1110 LEU A C 1
ATOM 1231 O O . LEU A 1 226 ? 75.212 64.922 26.511 1.00 34.41 1110 LEU A O 1
ATOM 1236 N N . LYS A 1 227 ? 77.103 63.850 27.035 1.00 38.15 1111 LYS A N 1
ATOM 1237 C CA . LYS A 1 227 ? 76.505 63.386 28.282 1.00 44.37 1111 LYS A CA 1
ATOM 1238 C C . LYS A 1 227 ? 76.582 64.454 29.378 1.00 45.96 1111 LYS A C 1
ATOM 1239 O O . LYS A 1 227 ? 75.571 64.748 30.028 1.00 52.60 1111 LYS A O 1
ATOM 1245 N N . GLU A 1 228 ? 77.759 65.065 29.587 1.00 35.79 1112 GLU A N 1
ATOM 1246 C CA . GLU A 1 228 ? 77.884 66.229 30.473 1.00 48.38 1112 GLU A CA 1
ATOM 1247 C C . GLU A 1 228 ? 76.798 67.283 30.271 1.00 56.54 1112 GLU A C 1
ATOM 1248 O O . GLU A 1 228 ? 76.623 68.161 31.122 1.00 71.22 1112 GLU A O 1
ATOM 1254 N N . HIS A 1 229 ? 76.097 67.241 29.138 1.00 45.19 1113 HIS A N 1
ATOM 1255 C CA . HIS A 1 229 ? 75.015 68.175 28.868 1.00 51.04 1113 HIS A CA 1
ATOM 1256 C C . HIS A 1 229 ? 73.713 67.451 28.542 1.00 50.99 1113 HIS A C 1
ATOM 1257 O O . HIS A 1 229 ? 72.786 68.045 27.977 1.00 53.66 1113 HIS A O 1
ATOM 1264 N N . GLY A 1 230 ? 73.636 66.169 28.877 1.00 43.91 1114 GLY A N 1
ATOM 1265 C CA . GLY A 1 230 ? 72.372 65.472 28.848 1.00 53.19 1114 GLY A CA 1
ATOM 1266 C C . GLY A 1 230 ? 71.792 65.166 27.487 1.00 51.29 1114 GLY A C 1
ATOM 1267 O O . GLY A 1 230 ? 70.589 64.901 27.392 1.00 65.15 1114 GLY A O 1
ATOM 1268 N N . ILE A 1 231 ? 72.603 65.159 26.433 1.00 36.65 1115 ILE A N 1
ATOM 1269 C CA . ILE A 1 231 ? 72.135 64.785 25.101 1.00 40.68 1115 ILE A CA 1
ATOM 1270 C C . ILE A 1 231 ? 72.443 63.315 24.846 1.00 50.82 1115 ILE A C 1
ATOM 1271 O O . ILE A 1 231 ? 73.495 62.799 25.252 1.00 63.99 1115 ILE A O 1
ATOM 1276 N N . ILE A 1 232 ? 71.525 62.634 24.176 1.00 50.94 1116 ILE A N 1
ATOM 1277 C CA . ILE A 1 232 ? 71.806 61.351 23.548 1.00 62.99 1116 ILE A CA 1
ATOM 1278 C C . ILE A 1 232 ? 71.584 61.530 22.052 1.00 72.09 1116 ILE A C 1
ATOM 1279 O O . ILE A 1 232 ? 70.526 62.015 21.626 1.00 82.36 1116 ILE A O 1
ATOM 1284 N N . HIS A 1 233 ? 72.578 61.143 21.259 1.00 62.65 1117 HIS A N 1
ATOM 1285 C CA . HIS A 1 233 ? 72.502 61.366 19.819 1.00 64.13 1117 HIS A CA 1
ATOM 1286 C C . HIS A 1 233 ? 71.501 60.420 19.159 1.00 64.60 1117 HIS A C 1
ATOM 1287 O O . HIS A 1 233 ? 70.638 60.854 18.381 1.00 52.68 1117 HIS A O 1
ATOM 1294 N N . ARG A 1 234 ? 71.620 59.120 19.443 1.00 68.33 1118 ARG A N 1
ATOM 1295 C CA . ARG A 1 234 ? 70.713 58.057 19.005 1.00 67.37 1118 ARG A CA 1
ATOM 1296 C C . ARG A 1 234 ? 70.722 57.805 17.497 1.00 69.50 1118 ARG A C 1
ATOM 1297 O O . ARG A 1 234 ? 69.906 57.006 17.014 1.00 77.08 1118 ARG A O 1
ATOM 1305 N N . ASP A 1 235 ? 71.616 58.437 16.734 1.00 61.14 1119 ASP A N 1
ATOM 1306 C CA . ASP A 1 235 ? 71.764 58.114 15.316 1.00 55.79 1119 ASP A CA 1
ATOM 1307 C C . ASP A 1 235 ? 73.227 58.174 14.903 1.00 62.88 1119 ASP A C 1
ATOM 1308 O O . ASP A 1 235 ? 73.596 58.853 13.945 1.00 59.27 1119 ASP A O 1
ATOM 1313 N N . LEU A 1 236 ? 74.082 57.447 15.626 1.00 65.59 1120 LEU A N 1
ATOM 1314 C CA . LEU A 1 236 ? 75.505 57.355 15.295 1.00 45.60 1120 LEU A CA 1
ATOM 1315 C C . LEU A 1 236 ? 75.702 56.247 14.269 1.00 47.57 1120 LEU A C 1
ATOM 1316 O O . LEU A 1 236 ? 75.833 55.062 14.595 1.00 53.10 1120 LEU A O 1
ATOM 1321 N N . CYS A 1 237 ? 75.697 56.635 13.010 1.00 54.42 1121 CYS A N 1
ATOM 1322 C CA . CYS A 1 237 ? 76.190 55.801 11.933 1.00 61.96 1121 CYS A CA 1
ATOM 1323 C C . CYS A 1 237 ? 77.356 56.521 11.279 1.00 61.88 1121 CYS A C 1
ATOM 1324 O O . CYS A 1 237 ? 77.572 57.722 11.487 1.00 55.69 1121 CYS A O 1
ATOM 1327 N N . LEU A 1 238 ? 78.111 55.772 10.477 1.00 65.13 1122 LEU A N 1
ATOM 1328 C CA . LEU A 1 238 ? 79.327 56.328 9.898 1.00 60.89 1122 LEU A CA 1
ATOM 1329 C C . LEU A 1 238 ? 79.033 57.519 8.987 1.00 57.86 1122 LEU A C 1
ATOM 1330 O O . LEU A 1 238 ? 79.878 58.412 8.849 1.00 57.67 1122 LEU A O 1
ATOM 1335 N N . GLU A 1 239 ? 77.840 57.567 8.380 1.00 59.85 1123 GLU A N 1
ATOM 1336 C CA . GLU A 1 239 ? 77.475 58.665 7.487 1.00 58.74 1123 GLU A CA 1
ATOM 1337 C C . GLU A 1 239 ? 77.218 59.974 8.234 1.00 56.90 1123 GLU A C 1
ATOM 1338 O O . GLU A 1 239 ? 77.108 61.025 7.590 1.00 51.71 1123 GLU A O 1
ATOM 1344 N N . ASN A 1 240 ? 77.139 59.944 9.567 1.00 52.45 1124 ASN A N 1
ATOM 1345 C CA . ASN A 1 240 ? 76.894 61.148 10.349 1.00 49.99 1124 ASN A CA 1
ATOM 1346 C C . ASN A 1 240 ? 78.149 61.720 11.001 1.00 50.47 1124 ASN A C 1
ATOM 1347 O O . ASN A 1 240 ? 78.078 62.812 11.584 1.00 51.69 1124 ASN A O 1
ATOM 1352 N N . LEU A 1 241 ? 79.291 61.024 10.911 1.00 42.54 1125 LEU A N 1
ATOM 1353 C CA . LEU A 1 241 ? 80.543 61.485 11.507 1.00 40.41 1125 LEU A CA 1
ATOM 1354 C C . LEU A 1 241 ? 81.420 62.046 10.394 1.00 39.61 1125 LEU A C 1
ATOM 1355 O O . LEU A 1 241 ? 81.875 61.304 9.517 1.00 43.14 1125 LEU A O 1
ATOM 1360 N N . LEU A 1 242 ? 81.647 63.351 10.423 1.00 34.95 1126 LEU A N 1
ATOM 1361 C CA . LEU A 1 242 ? 82.402 64.014 9.377 1.00 35.18 1126 LEU A CA 1
ATOM 1362 C C . LEU A 1 242 ? 83.879 63.964 9.699 1.00 35.13 1126 LEU A C 1
ATOM 1363 O O . LEU A 1 242 ? 84.268 63.914 10.867 1.00 38.08 1126 LEU A O 1
ATOM 1368 N N . LEU A 1 243 ? 84.697 63.986 8.655 1.00 30.94 1127 LEU A N 1
ATOM 1369 C CA . LEU A 1 243 ? 86.138 64.071 8.795 1.00 32.91 1127 LEU A CA 1
ATOM 1370 C C . LEU A 1 243 ? 86.595 65.382 8.191 1.00 30.46 1127 LEU A C 1
ATOM 1371 O O . LEU A 1 243 ? 86.207 65.719 7.072 1.00 37.82 1127 LEU A O 1
ATOM 1376 N N . VAL A 1 244 ? 87.428 66.106 8.927 1.00 37.82 1128 VAL A N 1
ATOM 1377 C CA . VAL A 1 244 ? 87.851 67.451 8.573 1.00 31.66 1128 VAL A CA 1
ATOM 1378 C C . VAL A 1 244 ? 89.368 67.497 8.643 1.00 48.10 1128 VAL A C 1
ATOM 1379 O O . VAL A 1 244 ? 89.959 66.975 9.596 1.00 60.32 1128 VAL A O 1
ATOM 1383 N N . HIS A 1 245 ? 89.998 68.087 7.622 1.00 56.85 1129 HIS A N 1
ATOM 1384 C CA . HIS A 1 245 ? 91.433 68.345 7.679 1.00 58.07 1129 HIS A CA 1
ATOM 1385 C C . HIS A 1 245 ? 91.734 69.306 8.828 1.00 53.20 1129 HIS A C 1
ATOM 1386 O O . HIS A 1 245 ? 90.977 70.254 9.072 1.00 48.91 1129 HIS A O 1
ATOM 1393 N N . CYS A 1 246 ? 92.836 69.060 9.547 1.00 53.40 1130 CYS A N 1
ATOM 1394 C CA . CYS A 1 246 ? 93.288 70.051 10.521 1.00 64.18 1130 CYS A CA 1
ATOM 1395 C C . CYS A 1 246 ? 94.784 69.904 10.779 1.00 79.59 1130 CYS A C 1
ATOM 1396 O O . CYS A 1 246 ? 95.333 68.796 10.711 1.00 82.06 1130 CYS A O 1
ATOM 1399 N N . ASN A 1 247 ? 95.441 71.065 11.063 1.00 89.33 1131 ASN A N 1
ATOM 1400 C CA . ASN A 1 247 ? 96.798 71.157 11.621 1.00 98.00 1131 ASN A CA 1
ATOM 1401 C C . ASN A 1 247 ? 97.178 72.571 12.083 1.00 108.03 1131 ASN A C 1
ATOM 1402 O O . ASN A 1 247 ? 98.224 73.087 11.660 1.00 111.56 1131 ASN A O 1
ATOM 1407 N N . PRO A 1 248 ? 96.383 73.245 12.947 0.80 103.88 1132 PRO A N 1
ATOM 1408 C CA . PRO A 1 248 ? 97.004 74.464 13.491 0.80 99.61 1132 PRO A CA 1
ATOM 1409 C C . PRO A 1 248 ? 98.133 74.144 14.472 0.80 95.34 1132 PRO A C 1
ATOM 1410 O O . PRO A 1 248 ? 99.295 74.066 14.069 0.80 91.27 1132 PRO A O 1
ATOM 1414 N N . HIS A 1 286 ? 98.001 61.759 7.724 1.00 54.92 1170 HIS A N 1
ATOM 1415 C CA . HIS A 1 286 ? 97.575 62.884 8.579 1.00 62.72 1170 HIS A CA 1
ATOM 1416 C C . HIS A 1 286 ? 96.157 62.726 9.170 1.00 60.54 1170 HIS A C 1
ATOM 1417 O O . HIS A 1 286 ? 95.174 62.628 8.442 1.00 65.67 1170 HIS A O 1
ATOM 1424 N N . LEU A 1 287 ? 96.049 62.738 10.485 1.00 51.77 1171 LEU A N 1
ATOM 1425 C CA . LEU A 1 287 ? 94.800 62.324 11.126 1.00 46.75 1171 LEU A CA 1
ATOM 1426 C C . LEU A 1 287 ? 93.762 63.438 11.063 1.00 39.10 1171 LEU A C 1
ATOM 1427 O O . LEU A 1 287 ? 94.077 64.586 11.388 1.00 36.53 1171 LEU A O 1
ATOM 1432 N N . PRO A 1 288 ? 92.524 63.142 10.677 1.00 44.13 1172 PRO A N 1
ATOM 1433 C CA . PRO A 1 288 ? 91.492 64.180 10.606 1.00 44.04 1172 PRO A CA 1
ATOM 1434 C C . PRO A 1 288 ? 90.770 64.432 11.928 1.00 41.65 1172 PRO A C 1
ATOM 1435 O O . PRO A 1 288 ? 90.819 63.637 12.877 1.00 35.70 1172 PRO A O 1
ATOM 1439 N N . ARG A 1 289 ? 90.043 65.547 11.941 1.00 32.83 1173 ARG A N 1
ATOM 1440 C CA . ARG A 1 289 ? 89.151 65.901 13.036 1.00 37.51 1173 ARG A CA 1
ATOM 1441 C C . ARG A 1 289 ? 87.773 65.271 12.778 1.00 36.96 1173 ARG A C 1
ATOM 1442 O O . ARG A 1 289 ? 87.162 65.514 11.731 1.00 45.13 1173 ARG A O 1
ATOM 1450 N N . LEU A 1 290 ? 87.291 64.449 13.714 1.00 26.40 1174 LEU A N 1
ATOM 1451 C CA . LEU A 1 290 ? 85.994 63.784 13.575 1.00 35.22 1174 LEU A CA 1
ATOM 1452 C C . LEU A 1 290 ? 84.894 64.620 14.225 1.00 39.99 1174 LEU A C 1
ATOM 1453 O O . LEU A 1 290 ? 84.952 64.896 15.430 1.00 35.38 1174 LEU A O 1
ATOM 1458 N N . ILE A 1 291 ? 83.866 64.977 13.455 1.00 26.62 1175 ILE A N 1
ATOM 1459 C CA . ILE A 1 291 ? 82.878 65.936 13.927 1.00 34.08 1175 ILE A CA 1
ATOM 1460 C C . ILE A 1 291 ? 81.498 65.298 13.935 1.00 27.72 1175 ILE A C 1
ATOM 1461 O O . ILE A 1 291 ? 80.883 65.132 12.882 1.00 28.97 1175 ILE A O 1
ATOM 1466 N N . ILE A 1 292 ? 81.001 64.952 15.128 1.00 39.23 1176 ILE A N 1
ATOM 1467 C CA . ILE A 1 292 ? 79.661 64.382 15.243 1.00 35.64 1176 ILE A CA 1
ATOM 1468 C C . ILE A 1 292 ? 78.636 65.409 14.795 1.00 45.00 1176 ILE A C 1
ATOM 1469 O O . ILE A 1 292 ? 78.650 66.560 15.253 1.00 47.40 1176 ILE A O 1
ATOM 1474 N N . SER A 1 293 ? 77.727 64.990 13.909 1.00 48.59 1177 SER A N 1
ATOM 1475 C CA . SER A 1 293 ? 76.741 65.884 13.312 1.00 45.77 1177 SER A CA 1
ATOM 1476 C C . SER A 1 293 ? 75.389 65.187 13.240 1.00 39.06 1177 SER A C 1
ATOM 1477 O O . SER A 1 293 ? 75.235 64.025 13.642 1.00 36.08 1177 SER A O 1
ATOM 1480 N N . ASN A 1 294 ? 74.406 65.911 12.696 1.00 38.27 1178 ASN A N 1
ATOM 1481 C CA . ASN A 1 294 ? 73.051 65.397 12.490 1.00 40.07 1178 ASN A CA 1
ATOM 1482 C C . ASN A 1 294 ? 72.412 65.041 13.828 1.00 39.34 1178 ASN A C 1
ATOM 1483 O O . ASN A 1 294 ? 72.466 63.890 14.280 1.00 36.21 1178 ASN A O 1
ATOM 1488 N N . PHE A 1 295 ? 71.786 66.038 14.453 1.00 42.74 1179 PHE A N 1
ATOM 1489 C CA . PHE A 1 295 ? 71.200 65.921 15.782 1.00 44.79 1179 PHE A CA 1
ATOM 1490 C C . PHE A 1 295 ? 69.681 65.851 15.747 1.00 49.63 1179 PHE A C 1
ATOM 1491 O O . PHE A 1 295 ? 69.019 66.278 16.695 1.00 57.47 1179 PHE A O 1
ATOM 1499 N N . LEU A 1 296 ? 69.117 65.311 14.668 1.00 49.62 1180 LEU A N 1
ATOM 1500 C CA . LEU A 1 296 ? 67.682 65.420 14.430 1.00 50.88 1180 LEU A CA 1
ATOM 1501 C C . LEU A 1 296 ? 66.857 64.379 15.169 1.00 61.21 1180 LEU A C 1
ATOM 1502 O O . LEU A 1 296 ? 65.634 64.519 15.224 1.00 64.69 1180 LEU A O 1
ATOM 1507 N N . LYS A 1 297 ? 67.480 63.344 15.730 1.00 70.41 1181 LYS A N 1
ATOM 1508 C CA . LYS A 1 297 ? 66.773 62.350 16.531 1.00 69.90 1181 LYS A CA 1
ATOM 1509 C C . LYS A 1 297 ? 67.246 62.348 17.984 1.00 75.14 1181 LYS A C 1
ATOM 1510 O O . LYS A 1 297 ? 67.039 61.360 18.708 1.00 69.07 1181 LYS A O 1
ATOM 1516 N N . ALA A 1 298 ? 67.860 63.447 18.424 1.00 73.28 1182 ALA A N 1
ATOM 1517 C CA . ALA A 1 298 ? 68.482 63.514 19.735 1.00 64.58 1182 ALA A CA 1
ATOM 1518 C C . ALA A 1 298 ? 67.434 63.656 20.840 1.00 72.67 1182 ALA A C 1
ATOM 1519 O O . ALA A 1 298 ? 66.260 63.956 20.599 1.00 75.74 1182 ALA A O 1
ATOM 1521 N N . LYS A 1 299 ? 67.888 63.413 22.069 0.80 72.32 1183 LYS A N 1
ATOM 1522 C CA . LYS A 1 299 ? 67.129 63.540 23.305 0.80 63.95 1183 LYS A CA 1
ATOM 1523 C C . LYS A 1 299 ? 67.811 64.583 24.186 0.80 68.51 1183 LYS A C 1
ATOM 1524 O O . LYS A 1 299 ? 68.987 64.896 23.987 0.80 85.23 1183 LYS A O 1
ATOM 1530 N N . GLN A 1 300 ? 67.090 65.121 25.172 0.60 62.32 1184 GLN A N 1
ATOM 1531 C CA . GLN A 1 300 ? 67.746 65.953 26.177 0.60 62.23 1184 GLN A CA 1
ATOM 1532 C C . GLN A 1 300 ? 66.934 65.980 27.462 0.60 63.31 1184 GLN A C 1
ATOM 1533 O O . GLN A 1 300 ? 65.700 65.970 27.441 0.60 74.66 1184 GLN A O 1
ATOM 1539 N N . LYS A 1 301 ? 67.652 66.015 28.580 0.80 59.86 1185 LYS A N 1
ATOM 1540 C CA . LYS A 1 301 ? 67.051 66.023 29.910 0.80 74.41 1185 LYS A CA 1
ATOM 1541 C C . LYS A 1 301 ? 66.852 67.464 30.376 0.80 74.93 1185 LYS A C 1
ATOM 1542 O O . LYS A 1 301 ? 66.054 67.749 31.270 0.80 77.86 1185 LYS A O 1
ATOM 1548 N N . GLN A 1 314 ? 54.774 71.474 25.406 0.70 76.68 1198 GLN A N 1
ATOM 1549 C CA . GLN A 1 314 ? 54.575 71.505 26.856 0.70 86.37 1198 GLN A CA 1
ATOM 1550 C C . GLN A 1 314 ? 55.093 70.250 27.555 0.70 92.02 1198 GLN A C 1
ATOM 1551 O O . GLN A 1 314 ? 55.943 69.526 27.027 0.70 82.74 1198 GLN A O 1
ATOM 1557 N N . ALA A 1 315 ? 54.567 70.007 28.754 1.00 102.60 1199 ALA A N 1
ATOM 1558 C CA . ALA A 1 315 ? 54.912 68.855 29.579 1.00 106.60 1199 ALA A CA 1
ATOM 1559 C C . ALA A 1 315 ? 53.666 68.055 29.941 1.00 116.43 1199 ALA A C 1
ATOM 1560 O O . ALA A 1 315 ? 53.482 67.640 31.086 1.00 130.18 1199 ALA A O 1
ATOM 1562 N N . ARG A 1 316 ? 52.781 67.857 28.961 1.00 110.41 1200 ARG A N 1
ATOM 1563 C CA . ARG A 1 316 ? 51.647 66.937 29.041 1.00 92.37 1200 ARG A CA 1
ATOM 1564 C C . ARG A 1 316 ? 52.070 65.476 28.791 1.00 87.70 1200 ARG A C 1
ATOM 1565 O O . ARG A 1 316 ? 51.217 64.606 28.587 1.00 74.64 1200 ARG A O 1
ATOM 1573 N N . LEU A 1 317 ? 53.378 65.203 28.806 1.00 93.03 1201 LEU A N 1
ATOM 1574 C CA . LEU A 1 317 ? 53.957 63.888 28.557 1.00 87.80 1201 LEU A CA 1
ATOM 1575 C C . LEU A 1 317 ? 54.098 63.087 29.858 1.00 86.04 1201 LEU A C 1
ATOM 1576 O O . LEU A 1 317 ? 54.198 63.640 30.956 1.00 88.98 1201 LEU A O 1
ATOM 1581 N N . ALA A 1 318 ? 54.122 61.761 29.714 1.00 77.10 1202 ALA A N 1
ATOM 1582 C CA . ALA A 1 318 ? 54.234 60.853 30.848 1.00 72.06 1202 ALA A CA 1
ATOM 1583 C C . ALA A 1 318 ? 55.618 60.974 31.492 1.00 71.72 1202 ALA A C 1
ATOM 1584 O O . ALA A 1 318 ? 56.520 61.597 30.927 1.00 68.13 1202 ALA A O 1
ATOM 1586 N N . PRO A 1 319 ? 55.819 60.407 32.692 1.00 72.03 1203 PRO A N 1
ATOM 1587 C CA . PRO A 1 319 ? 57.164 60.460 33.292 1.00 66.31 1203 PRO A CA 1
ATOM 1588 C C . PRO A 1 319 ? 58.136 59.499 32.633 1.00 76.12 1203 PRO A C 1
ATOM 1589 O O . PRO A 1 319 ? 59.337 59.780 32.582 1.00 69.30 1203 PRO A O 1
ATOM 1593 N N . GLU A 1 320 ? 57.636 58.358 32.156 1.00 88.25 1204 GLU A N 1
ATOM 1594 C CA . GLU A 1 320 ? 58.438 57.372 31.437 1.00 81.38 1204 GLU A CA 1
ATOM 1595 C C . GLU A 1 320 ? 59.188 57.983 30.254 1.00 81.51 1204 GLU A C 1
ATOM 1596 O O . GLU A 1 320 ? 60.314 57.571 29.951 1.00 90.71 1204 GLU A O 1
ATOM 1602 N N . ILE A 1 321 ? 58.600 58.970 29.587 1.00 80.70 1205 ILE A N 1
ATOM 1603 C CA . ILE A 1 321 ? 59.139 59.498 28.339 1.00 75.37 1205 ILE A CA 1
ATOM 1604 C C . ILE A 1 321 ? 59.979 60.750 28.566 1.00 71.59 1205 ILE A C 1
ATOM 1605 O O . ILE A 1 321 ? 60.999 60.940 27.898 1.00 69.94 1205 ILE A O 1
ATOM 1610 N N . VAL A 1 322 ? 59.592 61.586 29.538 1.00 69.89 1206 VAL A N 1
ATOM 1611 C CA . VAL A 1 322 ? 60.338 62.815 29.804 1.00 72.19 1206 VAL A CA 1
ATOM 1612 C C . VAL A 1 322 ? 61.767 62.497 30.263 1.00 81.29 1206 VAL A C 1
ATOM 1613 O O . VAL A 1 322 ? 62.738 63.069 29.752 1.00 90.45 1206 VAL A O 1
ATOM 1617 N N . SER A 1 323 ? 61.923 61.558 31.197 1.00 78.26 1207 SER A N 1
ATOM 1618 C CA . SER A 1 323 ? 63.247 61.206 31.691 1.00 78.53 1207 SER A CA 1
ATOM 1619 C C . SER A 1 323 ? 64.046 60.465 30.619 1.00 91.14 1207 SER A C 1
ATOM 1620 O O . SER A 1 323 ? 63.512 59.990 29.612 1.00 93.92 1207 SER A O 1
ATOM 1623 N N . ALA A 1 324 ? 65.350 60.365 30.850 1.00 92.23 1208 ALA A N 1
ATOM 1624 C CA . ALA A 1 324 ? 66.170 59.527 29.990 1.00 97.75 1208 ALA A CA 1
ATOM 1625 C C . ALA A 1 324 ? 65.923 58.062 30.335 1.00 97.49 1208 ALA A C 1
ATOM 1626 O O . ALA A 1 324 ? 65.254 57.344 29.584 1.00 99.22 1208 ALA A O 1
ATOM 1628 N N . SER A 1 325 ? 66.447 57.620 31.475 0.70 88.57 1209 SER A N 1
ATOM 1629 C CA . SER A 1 325 ? 66.204 56.280 31.995 0.70 83.66 1209 SER A CA 1
ATOM 1630 C C . SER A 1 325 ? 66.669 55.190 31.025 0.70 72.74 1209 SER A C 1
ATOM 1631 O O . SER A 1 325 ? 67.802 54.703 31.133 0.70 66.52 1209 SER A O 1
ATOM 1634 N N . GLN A 1 326 ? 65.810 54.803 30.071 0.70 58.59 1210 GLN A N 1
ATOM 1635 C CA . GLN A 1 326 ? 66.081 53.619 29.254 0.70 57.80 1210 GLN A CA 1
ATOM 1636 C C . GLN A 1 326 ? 67.215 53.845 28.265 0.70 65.12 1210 GLN A C 1
ATOM 1637 O O . GLN A 1 326 ? 67.815 52.876 27.780 0.70 65.74 1210 GLN A O 1
ATOM 1643 N N . TYR A 1 327 ? 67.505 55.101 27.927 1.00 83.16 1211 TYR A N 1
ATOM 1644 C CA . TYR A 1 327 ? 68.525 55.425 26.941 1.00 87.26 1211 TYR A CA 1
ATOM 1645 C C . TYR A 1 327 ? 69.875 55.742 27.566 1.00 77.18 1211 TYR A C 1
ATOM 1646 O O . TYR A 1 327 ? 70.764 56.234 26.868 1.00 63.21 1211 TYR A O 1
ATOM 1655 N N . ARG A 1 328 ? 70.047 55.452 28.860 1.00 86.46 1212 ARG A N 1
ATOM 1656 C CA . ARG A 1 328 ? 71.268 55.822 29.577 1.00 81.07 1212 ARG A CA 1
ATOM 1657 C C . ARG A 1 328 ? 72.523 55.328 28.859 1.00 71.97 1212 ARG A C 1
ATOM 1658 O O . ARG A 1 328 ? 73.553 56.015 28.843 1.00 65.44 1212 ARG A O 1
ATOM 1666 N N . LYS A 1 329 ? 72.447 54.155 28.225 1.00 62.87 1213 LYS A N 1
ATOM 1667 C CA . LYS A 1 329 ? 73.619 53.571 27.592 1.00 49.75 1213 LYS A CA 1
ATOM 1668 C C . LYS A 1 329 ? 73.347 53.183 26.138 1.00 52.97 1213 LYS A C 1
ATOM 1669 O O . LYS A 1 329 ? 73.925 52.221 25.615 1.00 51.39 1213 LYS A O 1
ATOM 1675 N N . PHE A 1 330 ? 72.492 53.946 25.458 1.00 55.16 1214 PHE A N 1
ATOM 1676 C CA . PHE A 1 330 ? 72.239 53.677 24.048 1.00 58.67 1214 PHE A CA 1
ATOM 1677 C C . PHE A 1 330 ? 73.440 54.067 23.189 1.00 56.54 1214 PHE A C 1
ATOM 1678 O O . PHE A 1 330 ? 73.760 53.381 22.206 1.00 37.60 1214 PHE A O 1
ATOM 1686 N N . ASP A 1 331 ? 74.112 55.175 23.544 1.00 59.56 1215 ASP A N 1
ATOM 1687 C CA . ASP A 1 331 ? 75.245 55.654 22.754 1.00 52.20 1215 ASP A CA 1
ATOM 1688 C C . ASP A 1 331 ? 76.409 54.666 22.795 1.00 54.15 1215 ASP A C 1
ATOM 1689 O O . ASP A 1 331 ? 77.073 54.430 21.779 1.00 63.85 1215 ASP A O 1
ATOM 1694 N N . GLU A 1 332 ? 76.649 54.059 23.956 1.00 52.46 1216 GLU A N 1
ATOM 1695 C CA . GLU A 1 332 ? 77.606 52.962 24.065 1.00 49.40 1216 GLU A CA 1
ATOM 1696 C C . GLU A 1 332 ? 77.286 51.825 23.107 1.00 56.92 1216 GLU A C 1
ATOM 1697 O O . GLU A 1 332 ? 78.186 51.258 22.478 1.00 58.68 1216 GLU A O 1
ATOM 1703 N N . PHE A 1 333 ? 76.010 51.459 23.001 1.00 59.94 1217 PHE A N 1
ATOM 1704 C CA . PHE A 1 333 ? 75.663 50.313 22.175 1.00 60.06 1217 PHE A CA 1
ATOM 1705 C C . PHE A 1 333 ? 75.974 50.568 20.703 1.00 65.06 1217 PHE A C 1
ATOM 1706 O O . PHE A 1 333 ? 76.454 49.668 20.000 1.00 67.79 1217 PHE A O 1
ATOM 1714 N N . GLN A 1 334 ? 75.705 51.784 20.212 1.00 63.80 1218 GLN A N 1
ATOM 1715 C CA . GLN A 1 334 ? 75.906 52.043 18.786 1.00 63.95 1218 GLN A CA 1
ATOM 1716 C C . GLN A 1 334 ? 77.387 52.113 18.442 1.00 61.04 1218 GLN A C 1
ATOM 1717 O O . GLN A 1 334 ? 77.802 51.671 17.361 1.00 69.28 1218 GLN A O 1
ATOM 1723 N N . THR A 1 335 ? 78.192 52.680 19.349 1.00 46.08 1219 THR A N 1
ATOM 1724 C CA . THR A 1 335 ? 79.640 52.668 19.182 1.00 35.07 1219 THR A CA 1
ATOM 1725 C C . THR A 1 335 ? 80.161 51.241 19.114 1.00 36.39 1219 THR A C 1
ATOM 1726 O O . THR A 1 335 ? 81.025 50.924 18.285 1.00 37.95 1219 THR A O 1
ATOM 1730 N N . GLY A 1 336 ? 79.645 50.368 19.979 1.00 37.15 1220 GLY A N 1
ATOM 1731 C CA . GLY A 1 336 ? 79.829 48.942 19.819 1.00 35.76 1220 GLY A CA 1
ATOM 1732 C C . GLY A 1 336 ? 79.700 48.550 18.361 1.00 45.16 1220 GLY A C 1
ATOM 1733 O O . GLY A 1 336 ? 80.669 48.077 17.757 1.00 54.02 1220 GLY A O 1
ATOM 1734 N N . ILE A 1 337 ? 78.533 48.798 17.761 1.00 43.18 1221 ILE A N 1
ATOM 1735 C CA . ILE A 1 337 ? 78.385 48.499 16.339 1.00 50.24 1221 ILE A CA 1
ATOM 1736 C C . ILE A 1 337 ? 79.384 49.282 15.498 1.00 49.52 1221 ILE A C 1
ATOM 1737 O O . ILE A 1 337 ? 79.851 48.799 14.457 1.00 42.86 1221 ILE A O 1
ATOM 1742 N N . LEU A 1 338 ? 79.721 50.501 15.912 1.00 46.19 1222 LEU A N 1
ATOM 1743 C C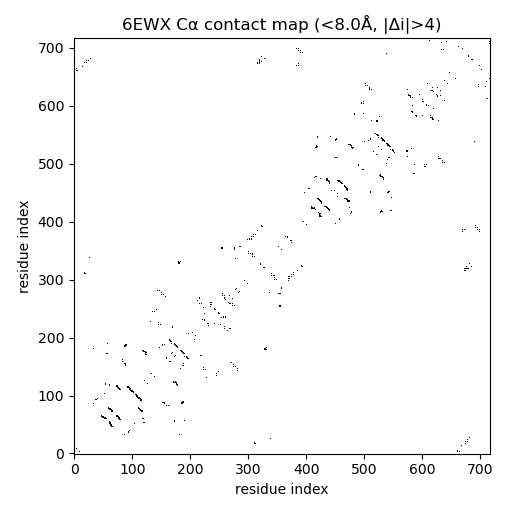A . LEU A 1 338 ? 80.579 51.296 15.048 1.00 49.50 1222 LEU A CA 1
ATOM 1744 C C . LEU A 1 338 ? 81.975 50.685 14.914 1.00 51.86 1222 LEU A C 1
ATOM 1745 O O . LEU A 1 338 ? 82.630 50.887 13.885 1.00 50.45 1222 LEU A O 1
ATOM 1750 N N . ILE A 1 339 ? 82.439 49.905 15.903 1.00 40.76 1223 ILE A N 1
ATOM 1751 C CA . ILE A 1 339 ? 83.772 49.319 15.774 1.00 38.45 1223 ILE A CA 1
ATOM 1752 C C . ILE A 1 339 ? 83.780 48.251 14.687 1.00 48.54 1223 ILE A C 1
ATOM 1753 O O . ILE A 1 339 ? 84.730 48.150 13.898 1.00 51.96 1223 ILE A O 1
ATOM 1758 N N . TYR A 1 340 ? 82.724 47.440 14.619 1.00 52.43 1224 TYR A N 1
ATOM 1759 C CA . TYR A 1 340 ? 82.628 46.462 13.543 1.00 56.28 1224 TYR A CA 1
ATOM 1760 C C . TYR A 1 340 ? 82.626 47.161 12.187 1.00 58.64 1224 TYR A C 1
ATOM 1761 O O . TYR A 1 340 ? 83.488 46.905 11.334 1.00 63.23 1224 TYR A O 1
ATOM 1770 N N . GLU A 1 341 ? 81.680 48.083 11.986 1.00 51.50 1225 GLU A N 1
ATOM 1771 C CA . GLU A 1 341 ? 81.549 48.732 10.686 1.00 41.32 1225 GLU A CA 1
ATOM 1772 C C . GLU A 1 341 ? 82.826 49.464 10.299 1.00 55.04 1225 GLU A C 1
ATOM 1773 O O . GLU A 1 341 ? 83.151 49.553 9.114 1.00 65.24 1225 GLU A O 1
ATOM 1779 N N . LEU A 1 342 ? 83.582 49.968 11.277 1.00 59.12 1226 LEU A N 1
ATOM 1780 C CA . LEU A 1 342 ? 84.847 50.620 10.950 1.00 49.53 1226 LEU A CA 1
ATOM 1781 C C . LEU A 1 342 ? 85.897 49.597 10.534 1.00 51.19 1226 LEU A C 1
ATOM 1782 O O . LEU A 1 342 ? 86.680 49.848 9.615 1.00 55.91 1226 LEU A O 1
ATOM 1787 N N . LEU A 1 343 ? 85.922 48.434 11.187 1.00 44.40 1227 LEU A N 1
ATOM 1788 C CA . LEU A 1 343 ? 86.860 47.389 10.800 1.00 46.59 1227 LEU A CA 1
ATOM 1789 C C . LEU A 1 343 ? 86.297 46.509 9.675 1.00 55.47 1227 LEU A C 1
ATOM 1790 O O . LEU A 1 343 ? 86.595 45.310 9.598 1.00 59.35 1227 LEU A O 1
ATOM 1795 N N . HIS A 1 344 ? 85.486 47.102 8.799 1.00 54.39 1228 HIS A N 1
ATOM 1796 C CA . HIS A 1 344 ? 85.017 46.458 7.563 1.00 59.97 1228 HIS A CA 1
ATOM 1797 C C . HIS A 1 344 ? 84.341 45.122 7.839 1.00 59.71 1228 HIS A C 1
ATOM 1798 O O . HIS A 1 344 ? 84.470 44.166 7.072 1.00 57.93 1228 HIS A O 1
ATOM 1805 N N . GLN A 1 345 ? 83.605 45.068 8.946 1.00 58.93 1229 GLN A N 1
ATOM 1806 C CA . GLN A 1 345 ? 82.870 43.905 9.400 1.00 61.41 1229 GLN A CA 1
ATOM 1807 C C . GLN A 1 345 ? 81.393 44.240 9.503 1.00 68.89 1229 GLN A C 1
ATOM 1808 O O . GLN A 1 345 ? 81.032 45.385 9.782 1.00 71.05 1229 GLN A O 1
ATOM 1814 N N . PRO A 1 346 ? 80.511 43.280 9.260 1.00 79.53 1230 PRO A N 1
ATOM 1815 C CA . PRO A 1 346 ? 79.081 43.597 9.286 1.00 75.29 1230 PRO A CA 1
ATOM 1816 C C . PRO A 1 346 ? 78.576 43.760 10.710 1.00 68.52 1230 PRO A C 1
ATOM 1817 O O . PRO A 1 346 ? 79.127 43.200 11.663 1.00 61.56 1230 PRO A O 1
ATOM 1821 N N . ASN A 1 347 ? 77.541 44.582 10.840 1.00 69.78 1231 ASN A N 1
ATOM 1822 C CA . ASN A 1 347 ? 76.842 44.775 12.096 1.00 69.21 1231 ASN A CA 1
ATOM 1823 C C . ASN A 1 347 ? 76.412 43.416 12.645 1.00 81.56 1231 ASN A C 1
ATOM 1824 O O . ASN A 1 347 ? 75.662 42.692 11.972 1.00 85.76 1231 ASN A O 1
ATOM 1829 N N . PRO A 1 348 ? 76.868 43.029 13.840 1.00 84.73 1232 PRO A N 1
ATOM 1830 C CA . PRO A 1 348 ? 76.514 41.699 14.368 1.00 82.64 1232 PRO A CA 1
ATOM 1831 C C . PRO A 1 348 ? 75.009 41.417 14.467 1.00 78.62 1232 PRO A C 1
ATOM 1832 O O . PRO A 1 348 ? 74.638 40.272 14.748 1.00 81.43 1232 PRO A O 1
ATOM 1836 N N . PHE A 1 349 ? 74.132 42.391 14.236 1.00 74.31 1233 PHE A N 1
ATOM 1837 C CA . PHE A 1 349 ? 72.712 42.140 14.456 1.00 75.84 1233 PHE A CA 1
ATOM 1838 C C . PHE A 1 349 ? 71.985 42.025 13.119 1.00 80.06 1233 PHE A C 1
ATOM 1839 O O . PHE A 1 349 ? 71.041 42.770 12.837 1.00 80.52 1233 PHE A O 1
ATOM 1847 N N . GLU A 1 350 ? 72.419 41.074 12.299 0.80 83.48 1234 GLU A N 1
ATOM 1848 C CA . GLU A 1 350 ? 71.870 40.875 10.965 0.80 79.72 1234 GLU A CA 1
ATOM 1849 C C . GLU A 1 350 ? 71.503 39.396 10.748 0.80 79.25 1234 GLU A C 1
ATOM 1850 O O . GLU A 1 350 ? 72.061 38.490 11.390 0.80 69.72 1234 GLU A O 1
ATOM 1856 N N . ARG A 1 361 ? 81.467 41.100 28.824 1.00 98.47 1245 ARG A N 1
ATOM 1857 C CA . ARG A 1 361 ? 82.475 40.756 27.824 1.00 102.97 1245 ARG A CA 1
ATOM 1858 C C . ARG A 1 361 ? 82.017 39.611 26.907 1.00 114.22 1245 ARG A C 1
ATOM 1859 O O . ARG A 1 361 ? 82.799 39.133 26.077 1.00 109.89 1245 ARG A O 1
ATOM 1861 N N . ARG A 1 362 ? 80.740 39.223 27.036 1.00 126.26 1246 ARG A N 1
ATOM 1862 C CA . ARG A 1 362 ? 80.287 37.895 26.621 1.00 127.46 1246 ARG A CA 1
ATOM 1863 C C . ARG A 1 362 ? 80.539 37.640 25.140 1.00 120.65 1246 ARG A C 1
ATOM 1864 O O . ARG A 1 362 ? 80.349 38.520 24.293 1.00 107.38 1246 ARG A O 1
ATOM 1872 N N . GLU A 1 363 ? 80.977 36.414 24.837 1.00 122.64 1247 GLU A N 1
ATOM 1873 C CA . GLU A 1 363 ? 81.165 35.987 23.459 1.00 121.00 1247 GLU A CA 1
ATOM 1874 C C . GLU A 1 363 ? 79.804 35.706 22.830 1.00 114.28 1247 GLU A C 1
ATOM 1875 O O . GLU A 1 363 ? 78.821 36.381 23.154 1.00 108.38 1247 GLU A O 1
ATOM 1881 N N . ASP A 1 364 ? 79.741 34.719 21.932 1.00 114.25 1248 ASP A N 1
ATOM 1882 C CA . ASP A 1 364 ? 78.618 34.482 21.022 1.00 108.36 1248 ASP A CA 1
ATOM 1883 C C . ASP A 1 364 ? 78.513 35.602 19.994 1.00 94.93 1248 ASP A C 1
ATOM 1884 O O . ASP A 1 364 ? 77.902 35.416 18.937 1.00 89.18 1248 ASP A O 1
ATOM 1889 N N . LEU A 1 365 ? 79.115 36.787 20.301 1.00 88.41 1249 LEU A N 1
ATOM 1890 C CA . LEU A 1 365 ? 79.266 37.881 19.349 1.00 72.11 1249 LEU A CA 1
ATOM 1891 C C . LEU A 1 365 ? 80.400 37.562 18.383 1.00 67.01 1249 LEU A C 1
ATOM 1892 O O . LEU A 1 365 ? 81.415 36.986 18.789 1.00 65.66 1249 LEU A O 1
ATOM 1897 N N . PRO A 1 366 ? 80.242 37.888 17.106 1.00 64.04 1250 PRO A N 1
ATOM 1898 C CA . PRO A 1 366 ? 81.256 37.518 16.135 1.00 71.77 1250 PRO A CA 1
ATOM 1899 C C . PRO A 1 366 ? 82.583 38.141 16.518 1.00 81.43 1250 PRO A C 1
ATOM 1900 O O . PRO A 1 366 ? 82.634 39.298 16.964 1.00 87.35 1250 PRO A O 1
ATOM 1904 N N . PRO A 1 367 ? 83.666 37.383 16.443 1.00 78.41 1251 PRO A N 1
ATOM 1905 C CA . PRO A 1 367 ? 84.984 37.978 16.650 1.00 73.61 1251 PRO A CA 1
ATOM 1906 C C . PRO A 1 367 ? 85.337 38.879 15.482 1.00 70.16 1251 PRO A C 1
ATOM 1907 O O . PRO A 1 367 ? 84.657 38.924 14.448 1.00 66.30 1251 PRO A O 1
ATOM 1911 N N . LEU A 1 368 ? 86.416 39.622 15.678 1.00 63.43 1252 LEU A N 1
ATOM 1912 C CA . LEU A 1 368 ? 87.029 40.303 14.555 1.00 60.88 1252 LEU A CA 1
ATOM 1913 C C . LEU A 1 368 ? 88.259 39.531 14.112 1.00 62.21 1252 LEU A C 1
ATOM 1914 O O . LEU A 1 368 ? 88.962 38.944 14.951 1.00 61.93 1252 LEU A O 1
ATOM 1919 N N . PRO A 1 369 ? 88.513 39.498 12.808 1.00 63.86 1253 PRO A N 1
ATOM 1920 C CA . PRO A 1 369 ? 89.760 38.895 12.317 1.00 58.59 1253 PRO A CA 1
ATOM 1921 C C . PRO A 1 369 ? 90.967 39.576 12.943 1.00 62.61 1253 PRO A C 1
ATOM 1922 O O . PRO A 1 369 ? 91.150 40.789 12.832 1.00 70.13 1253 PRO A O 1
ATOM 1926 N N . THR A 1 370 ? 91.783 38.789 13.632 1.00 65.19 1254 THR A N 1
ATOM 1927 C CA . THR A 1 370 ? 92.989 39.317 14.266 1.00 70.36 1254 THR A CA 1
ATOM 1928 C C . THR A 1 370 ? 93.986 39.684 13.171 1.00 68.91 1254 THR A C 1
ATOM 1929 O O . THR A 1 370 ? 94.715 38.825 12.666 1.00 79.37 1254 THR A O 1
ATOM 1933 N N . LEU A 1 371 ? 94.024 40.963 12.785 1.00 53.98 1255 LEU A N 1
ATOM 1934 C CA . LEU A 1 371 ? 94.954 41.422 11.756 1.00 58.47 1255 LEU A CA 1
ATOM 1935 C C . LEU A 1 371 ? 96.046 42.355 12.261 1.00 73.22 1255 LEU A C 1
ATOM 1936 O O . LEU A 1 371 ? 96.908 42.744 11.463 1.00 81.58 1255 LEU A O 1
ATOM 1941 N N . SER A 1 372 ? 96.042 42.734 13.541 1.00 74.87 1256 SER A N 1
ATOM 1942 C CA . SER A 1 372 ? 97.035 43.675 14.051 1.00 65.07 1256 SER A CA 1
ATOM 1943 C C . SER A 1 372 ? 97.048 43.617 15.575 1.00 64.86 1256 SER A C 1
ATOM 1944 O O . SER A 1 372 ? 96.339 42.818 16.195 1.00 59.30 1256 SER A O 1
ATOM 1947 N N . LEU A 1 373 ? 97.887 44.472 16.173 1.00 74.86 1257 LEU A N 1
ATOM 1948 C CA . LEU A 1 373 ? 97.942 44.607 17.630 1.00 78.31 1257 LEU A CA 1
ATOM 1949 C C . LEU A 1 373 ? 96.598 45.037 18.206 1.00 77.64 1257 LEU A C 1
ATOM 1950 O O . LEU A 1 373 ? 96.178 44.547 19.263 1.00 78.03 1257 LEU A O 1
ATOM 1955 N N . TYR A 1 374 ? 95.932 45.992 17.542 1.00 64.28 1258 TYR A N 1
ATOM 1956 C CA . TYR A 1 374 ? 94.662 46.525 18.007 1.00 44.08 1258 TYR A CA 1
ATOM 1957 C C . TYR A 1 374 ? 93.484 45.586 17.779 1.00 50.98 1258 TYR A C 1
ATOM 1958 O O . TYR A 1 374 ? 92.440 45.763 18.416 1.00 59.76 1258 TYR A O 1
ATOM 1967 N N . SER A 1 375 ? 93.603 44.616 16.876 1.00 52.08 1259 SER A N 1
ATOM 1968 C CA . SER A 1 375 ? 92.447 43.771 16.588 1.00 54.06 1259 SER A CA 1
ATOM 1969 C C . SER A 1 375 ? 91.981 43.011 17.816 1.00 59.25 1259 SER A C 1
ATOM 1970 O O . SER A 1 375 ? 90.766 43.001 18.076 1.00 61.80 1259 SER A O 1
ATOM 1973 N N . PRO A 1 376 ? 92.853 42.375 18.611 1.00 65.31 1260 PRO A N 1
ATOM 1974 C CA . PRO A 1 376 ? 92.371 41.817 19.887 1.00 57.42 1260 PRO A CA 1
ATOM 1975 C C . PRO A 1 376 ? 91.814 42.878 20.825 1.00 51.27 1260 PRO A C 1
ATOM 1976 O O . PRO A 1 376 ? 90.727 42.685 21.386 1.00 52.28 1260 PRO A O 1
ATOM 1980 N N . GLY A 1 377 ? 92.518 44.006 21.000 1.00 48.21 1261 GLY A N 1
ATOM 1981 C CA . GLY A 1 377 ? 92.018 45.109 21.809 1.00 43.48 1261 GLY A CA 1
ATOM 1982 C C . GLY A 1 377 ? 90.643 45.581 21.373 1.00 43.74 1261 GLY A C 1
ATOM 1983 O O . GLY A 1 377 ? 89.681 45.541 22.152 1.00 37.48 1261 GLY A O 1
ATOM 1984 N N . LEU A 1 378 ? 90.552 46.003 20.105 1.00 48.89 1262 LEU A N 1
ATOM 1985 C CA . LEU A 1 378 ? 89.302 46.505 19.541 1.00 45.61 1262 LEU A CA 1
ATOM 1986 C C . LEU A 1 378 ? 88.167 45.496 19.679 1.00 53.58 1262 LEU A C 1
ATOM 1987 O O . LEU A 1 378 ? 87.014 45.876 19.932 1.00 49.16 1262 LEU A O 1
ATOM 1992 N N . GLN A 1 379 ? 88.465 44.205 19.516 1.00 54.78 1263 GLN A N 1
ATOM 1993 C CA . GLN A 1 379 ? 87.405 43.208 19.635 1.00 53.90 1263 GLN A CA 1
ATOM 1994 C C . GLN A 1 379 ? 86.875 43.134 21.062 1.00 50.78 1263 GLN A C 1
ATOM 1995 O O . GLN A 1 379 ? 85.661 43.058 21.282 1.00 50.86 1263 GLN A O 1
ATOM 2001 N N . GLN A 1 380 ? 87.769 43.154 22.045 1.00 49.17 1264 GLN A N 1
ATOM 2002 C CA . GLN A 1 380 ? 87.324 43.111 23.429 1.00 54.30 1264 GLN A CA 1
ATOM 2003 C C . GLN A 1 380 ? 86.524 44.360 23.786 1.00 56.58 1264 GLN A C 1
ATOM 2004 O O . GLN A 1 380 ? 85.535 44.287 24.525 1.00 61.81 1264 GLN A O 1
ATOM 2010 N N . LEU A 1 381 ? 86.917 45.514 23.249 1.00 51.59 1265 LEU A N 1
ATOM 2011 C CA . LEU A 1 381 ? 86.160 46.731 23.518 1.00 43.95 1265 LEU A CA 1
ATOM 2012 C C . LEU A 1 381 ? 84.753 46.660 22.931 1.00 46.55 1265 LEU A C 1
ATOM 2013 O O . LEU A 1 381 ? 83.789 47.104 23.562 1.00 54.77 1265 LEU A O 1
ATOM 2018 N N . ALA A 1 382 ? 84.606 46.105 21.725 1.00 51.20 1266 ALA A N 1
ATOM 2019 C CA . ALA A 1 382 ? 83.271 46.005 21.137 1.00 44.57 1266 ALA A CA 1
ATOM 2020 C C . ALA A 1 382 ? 82.372 45.109 21.973 1.00 50.64 1266 ALA A C 1
ATOM 2021 O O . ALA A 1 382 ? 81.215 45.460 22.234 1.00 52.06 1266 ALA A O 1
ATOM 2023 N N . HIS A 1 383 ? 82.894 43.956 22.421 1.00 55.49 1267 HIS A N 1
ATOM 2024 C CA . HIS A 1 383 ? 82.108 43.066 23.273 1.00 52.36 1267 HIS A CA 1
ATOM 2025 C C . HIS A 1 383 ? 81.608 43.795 24.516 1.00 57.63 1267 HIS A C 1
ATOM 2026 O O . HIS A 1 383 ? 80.471 43.583 24.951 1.00 67.83 1267 HIS A O 1
ATOM 2033 N N . LEU A 1 384 ? 82.433 44.673 25.097 1.00 53.72 1268 LEU A N 1
ATOM 2034 C CA . LEU A 1 384 ? 81.999 45.356 26.308 1.00 54.91 1268 LEU A CA 1
ATOM 2035 C C . LEU A 1 384 ? 81.006 46.470 26.035 1.00 58.87 1268 LEU A C 1
ATOM 2036 O O . LEU A 1 384 ? 80.240 46.825 26.936 1.00 71.01 1268 LEU A O 1
ATOM 2041 N N . LEU A 1 385 ? 80.997 47.036 24.829 1.00 59.48 1269 LEU A N 1
ATOM 2042 C CA . LEU A 1 385 ? 80.017 48.075 24.530 1.00 57.60 1269 LEU A CA 1
ATOM 2043 C C . LEU A 1 385 ? 78.694 47.492 24.058 1.00 58.19 1269 LEU A C 1
ATOM 2044 O O . LEU A 1 385 ? 77.657 48.140 24.230 1.00 61.99 1269 LEU A O 1
ATOM 2049 N N . LEU A 1 386 ? 78.709 46.282 23.496 1.00 59.40 1270 LEU A N 1
ATOM 2050 C CA . LEU A 1 386 ? 77.508 45.583 23.043 1.00 61.39 1270 LEU A CA 1
ATOM 2051 C C . LEU A 1 386 ? 77.060 44.540 24.050 1.00 80.22 1270 LEU A C 1
ATOM 2052 O O . LEU A 1 386 ? 76.711 43.420 23.661 1.00 93.44 1270 LEU A O 1
ATOM 2057 N N . GLU A 1 387 ? 77.085 44.848 25.342 1.00 73.23 1271 GLU A N 1
ATOM 2058 C CA . GLU A 1 387 ? 76.598 43.900 26.328 1.00 62.33 1271 GLU A CA 1
ATOM 2059 C C . GLU A 1 387 ? 75.088 44.066 26.509 1.00 64.46 1271 GLU A C 1
ATOM 2060 O O . GLU A 1 387 ? 74.543 45.172 26.402 1.00 60.22 1271 GLU A O 1
ATOM 2066 N N . ALA A 1 388 ? 74.425 42.941 26.811 1.00 72.39 1272 ALA A N 1
ATOM 2067 C CA . ALA A 1 388 ? 72.967 42.842 26.754 1.00 73.06 1272 ALA A CA 1
ATOM 2068 C C . ALA A 1 388 ? 72.256 43.857 27.653 1.00 77.46 1272 ALA A C 1
ATOM 2069 O O . ALA A 1 388 ? 71.297 44.509 27.220 1.00 82.73 1272 ALA A O 1
ATOM 2071 N N . ASP A 1 389 ? 72.669 43.971 28.920 1.00 74.36 1273 ASP A N 1
ATOM 2072 C CA . ASP A 1 389 ? 71.980 44.817 29.887 1.00 84.60 1273 ASP A CA 1
ATOM 2073 C C . ASP A 1 389 ? 72.759 46.091 30.179 1.00 79.63 1273 ASP A C 1
ATOM 2074 O O . ASP A 1 389 ? 73.959 46.024 30.481 1.00 80.32 1273 ASP A O 1
ATOM 2079 N N . PRO A 1 390 ? 72.097 47.249 30.161 1.00 78.26 1274 PRO A N 1
ATOM 2080 C CA . PRO A 1 390 ? 72.784 48.522 30.444 1.00 86.43 1274 PRO A CA 1
ATOM 2081 C C . PRO A 1 390 ? 73.633 48.556 31.707 1.00 85.38 1274 PRO A C 1
ATOM 2082 O O . PRO A 1 390 ? 74.559 49.379 31.785 1.00 81.33 1274 PRO A O 1
ATOM 2086 N N . ILE A 1 391 ? 73.331 47.733 32.712 1.00 84.47 1275 ILE A N 1
ATOM 2087 C CA . ILE A 1 391 ? 74.156 47.714 33.917 1.00 83.12 1275 ILE A CA 1
ATOM 2088 C C . ILE A 1 391 ? 75.572 47.256 33.578 1.00 76.77 1275 ILE A C 1
ATOM 2089 O O . ILE A 1 391 ? 76.557 47.944 33.879 1.00 86.31 1275 ILE A O 1
ATOM 2094 N N . LYS A 1 392 ? 75.696 46.104 32.913 1.00 60.23 1276 LYS A N 1
ATOM 2095 C CA . LYS A 1 392 ? 77.027 45.578 32.610 1.00 62.12 1276 LYS A CA 1
ATOM 2096 C C . LYS A 1 392 ? 77.734 46.310 31.457 1.00 65.45 1276 LYS A C 1
ATOM 2097 O O . LYS A 1 392 ? 78.966 46.228 31.350 1.00 56.49 1276 LYS A O 1
ATOM 2103 N N . ARG A 1 393 ? 77.001 47.000 30.587 1.00 64.03 1277 ARG A N 1
ATOM 2104 C CA . ARG A 1 393 ? 77.639 47.786 29.539 1.00 61.72 1277 ARG A CA 1
ATOM 2105 C C . ARG A 1 393 ? 78.580 48.814 30.162 1.00 60.95 1277 ARG A C 1
ATOM 2106 O O . ARG A 1 393 ? 78.268 49.379 31.214 1.00 60.18 1277 ARG A O 1
ATOM 2114 N N . ILE A 1 394 ? 79.764 49.054 29.514 1.00 41.39 1278 ILE A N 1
ATOM 2115 C CA . ILE A 1 394 ? 80.731 50.009 30.067 1.00 43.56 1278 ILE A CA 1
ATOM 2116 C C . ILE A 1 394 ? 80.365 51.419 29.626 1.00 46.96 1278 ILE A C 1
ATOM 2117 O O . ILE A 1 394 ? 79.870 51.644 28.517 1.00 48.59 1278 ILE A O 1
ATOM 2122 N N . ARG A 1 395 ? 80.623 52.391 30.494 1.00 51.83 1279 ARG A N 1
ATOM 2123 C CA . ARG A 1 395 ? 80.364 53.766 30.098 1.00 54.45 1279 ARG A CA 1
ATOM 2124 C C . ARG A 1 395 ? 81.331 54.195 28.995 1.00 52.22 1279 ARG A C 1
ATOM 2125 O O . ARG A 1 395 ? 82.389 53.588 28.782 1.00 42.55 1279 ARG A O 1
ATOM 2133 N N . ILE A 1 396 ? 80.939 55.255 28.274 1.00 51.77 1280 ILE A N 1
ATOM 2134 C CA . ILE A 1 396 ? 81.737 55.735 27.148 1.00 46.70 1280 ILE A CA 1
ATOM 2135 C C . ILE A 1 396 ? 83.104 56.221 27.624 1.00 45.80 1280 ILE A C 1
ATOM 2136 O O . ILE A 1 396 ? 84.090 56.150 26.878 1.00 45.91 1280 ILE A O 1
ATOM 2141 N N . GLY A 1 397 ? 83.198 56.684 28.874 1.00 36.61 1281 GLY A N 1
ATOM 2142 C CA . GLY A 1 397 ? 84.485 57.107 29.393 1.00 32.10 1281 GLY A CA 1
ATOM 2143 C C . GLY A 1 397 ? 85.432 55.948 29.638 1.00 37.54 1281 GLY A C 1
ATOM 2144 O O . GLY A 1 397 ? 86.658 56.101 29.498 1.00 38.03 1281 GLY A O 1
ATOM 2145 N N . GLU A 1 398 ? 84.890 54.781 30.024 1.00 31.89 1282 GLU A N 1
ATOM 2146 C CA . GLU A 1 398 ? 85.738 53.598 30.137 1.00 36.08 1282 GLU A CA 1
ATOM 2147 C C . GLU A 1 398 ? 86.294 53.217 28.775 1.00 45.17 1282 GLU A C 1
ATOM 2148 O O . GLU A 1 398 ? 87.470 52.851 28.659 1.00 56.17 1282 GLU A O 1
ATOM 2154 N N . ALA A 1 399 ? 85.478 53.354 27.725 1.00 31.03 1283 ALA A N 1
ATOM 2155 C CA . ALA A 1 399 ? 85.946 53.056 26.378 1.00 31.14 1283 ALA A CA 1
ATOM 2156 C C . ALA A 1 399 ? 87.033 54.032 25.945 1.00 38.37 1283 ALA A C 1
ATOM 2157 O O . ALA A 1 399 ? 88.052 53.625 25.372 1.00 40.77 1283 ALA A O 1
ATOM 2159 N N . LYS A 1 400 ? 86.827 55.331 26.196 1.00 45.77 1284 LYS A N 1
ATOM 2160 C CA . LYS A 1 400 ? 87.873 56.302 25.896 1.00 40.53 1284 LYS A CA 1
ATOM 2161 C C . LYS A 1 400 ? 89.195 55.852 26.510 1.00 45.96 1284 LYS A C 1
ATOM 2162 O O . LYS A 1 400 ? 90.209 55.740 25.810 1.00 47.12 1284 LYS A O 1
ATOM 2168 N N . ARG A 1 401 ? 89.193 55.524 27.806 1.00 34.22 1285 ARG A N 1
ATOM 2169 C CA . ARG A 1 401 ? 90.450 55.132 28.438 1.00 32.97 1285 ARG A CA 1
ATOM 2170 C C . ARG A 1 401 ? 91.019 53.849 27.823 1.00 34.33 1285 ARG A C 1
ATOM 2171 O O . ARG A 1 401 ? 92.235 53.733 27.632 1.00 33.07 1285 ARG A O 1
ATOM 2179 N N . VAL A 1 402 ? 90.164 52.879 27.493 1.00 30.04 1286 VAL A N 1
ATOM 2180 C CA . VAL A 1 402 ? 90.695 51.651 26.910 1.00 36.56 1286 VAL A CA 1
ATOM 2181 C C . VAL A 1 402 ? 91.349 51.941 25.565 1.00 42.19 1286 VAL A C 1
ATOM 2182 O O . VAL A 1 402 ? 92.387 51.360 25.216 1.00 43.40 1286 VAL A O 1
ATOM 2186 N N . LEU A 1 403 ? 90.762 52.851 24.795 1.00 35.41 1287 LEU A N 1
ATOM 2187 C CA . LEU A 1 403 ? 91.392 53.260 23.550 1.00 33.49 1287 LEU A CA 1
ATOM 2188 C C . LEU A 1 403 ? 92.694 54.005 23.807 1.00 32.45 1287 LEU A C 1
ATOM 2189 O O . LEU A 1 403 ? 93.663 53.847 23.054 1.00 27.19 1287 LEU A O 1
ATOM 2194 N N . GLN A 1 404 ? 92.736 54.846 24.842 1.00 28.79 1288 GLN A N 1
ATOM 2195 C CA . GLN A 1 404 ? 93.981 55.541 25.133 1.00 24.49 1288 GLN A CA 1
ATOM 2196 C C . GLN A 1 404 ? 95.085 54.536 25.401 1.00 35.56 1288 GLN A C 1
ATOM 2197 O O . GLN A 1 404 ? 96.216 54.680 24.920 1.00 46.62 1288 GLN A O 1
ATOM 2203 N N . CYS A 1 405 ? 94.742 53.470 26.104 1.00 36.96 1289 CYS A N 1
ATOM 2204 C CA . CYS A 1 405 ? 95.713 52.446 26.441 1.00 37.99 1289 CYS A CA 1
ATOM 2205 C C . CYS A 1 405 ? 96.074 51.590 25.227 1.00 43.21 1289 CYS A C 1
ATOM 2206 O O . CYS A 1 405 ? 97.244 51.243 25.036 1.00 42.01 1289 CYS A O 1
ATOM 2209 N N . LEU A 1 406 ? 95.090 51.234 24.392 1.00 46.24 1290 LEU A N 1
ATOM 2210 C CA . LEU A 1 406 ? 95.409 50.575 23.125 1.00 35.93 1290 LEU A CA 1
ATOM 2211 C C . LEU A 1 406 ? 96.371 51.421 22.290 1.00 41.63 1290 LEU A C 1
ATOM 2212 O O . LEU A 1 406 ? 97.263 50.886 21.617 1.00 41.68 1290 LEU A O 1
ATOM 2217 N N . LEU A 1 407 ? 96.197 52.748 22.317 1.00 36.17 1291 LEU A N 1
ATOM 2218 C CA . LEU A 1 407 ? 96.926 53.636 21.420 1.00 32.59 1291 LEU A CA 1
ATOM 2219 C C . LEU A 1 407 ? 98.322 53.952 21.937 1.00 41.78 1291 LEU A C 1
ATOM 2220 O O . LEU A 1 407 ? 99.256 54.140 21.138 1.00 36.55 1291 LEU A O 1
ATOM 2225 N N . TRP A 1 408 ? 98.472 54.041 23.263 1.00 36.46 1292 TRP A N 1
ATOM 2226 C CA . TRP A 1 408 ? 99.708 54.504 23.863 1.00 26.42 1292 TRP A CA 1
ATOM 2227 C C . TRP A 1 408 ? 100.196 53.636 25.010 1.00 26.90 1292 TRP A C 1
ATOM 2228 O O . TRP A 1 408 ? 101.226 53.964 25.601 1.00 36.33 1292 TRP A O 1
ATOM 2239 N N . GLY A 1 409 ? 99.492 52.568 25.358 1.00 24.73 1293 GLY A N 1
ATOM 2240 C CA . GLY A 1 409 ? 99.929 51.707 26.432 1.00 37.04 1293 GLY A CA 1
ATOM 2241 C C . GLY A 1 409 ? 99.455 52.168 27.800 1.00 38.45 1293 GLY A C 1
ATOM 2242 O O . GLY A 1 409 ? 98.624 53.076 27.911 1.00 37.41 1293 GLY A O 1
ATOM 2243 N N . PRO A 1 410 ? 99.994 51.572 28.884 1.00 45.06 1294 PRO A N 1
ATOM 2244 C CA . PRO A 1 410 ? 100.996 50.500 28.977 1.00 52.88 1294 PRO A CA 1
ATOM 2245 C C . PRO A 1 410 ? 100.569 49.230 28.244 1.00 60.93 1294 PRO A C 1
ATOM 2246 O O . PRO A 1 410 ? 99.356 49.031 28.057 1.00 53.81 1294 PRO A O 1
ATOM 2250 N N . ARG A 1 411 ? 101.525 48.391 27.827 1.00 60.68 1295 ARG A N 1
ATOM 2251 C CA . ARG A 1 411 ? 101.140 47.209 27.059 1.00 56.95 1295 ARG A CA 1
ATOM 2252 C C . ARG A 1 411 ? 101.487 45.900 27.752 1.00 59.92 1295 ARG A C 1
ATOM 2253 O O . ARG A 1 411 ? 101.732 45.867 28.963 1.00 66.32 1295 ARG A O 1
ATOM 2261 N N . ARG A 1 412 ? 101.495 44.815 26.978 1.00 58.58 1296 ARG A N 1
ATOM 2262 C CA . ARG A 1 412 ? 101.658 43.485 27.551 1.00 67.28 1296 ARG A CA 1
ATOM 2263 C C . ARG A 1 412 ? 102.970 43.383 28.320 1.00 64.67 1296 ARG A C 1
ATOM 2264 O O . ARG A 1 412 ? 102.990 43.009 29.497 1.00 69.52 1296 ARG A O 1
ATOM 2276 N N . GLU A 1 413 ? 104.075 43.726 27.663 1.00 53.54 1297 GLU A N 1
ATOM 2277 C CA . GLU A 1 413 ? 105.419 43.728 28.229 1.00 63.46 1297 GLU A CA 1
ATOM 2278 C C . GLU A 1 413 ? 105.412 44.059 29.711 1.00 69.05 1297 GLU A C 1
ATOM 2279 O O . GLU A 1 413 ? 105.744 43.206 30.546 1.00 74.11 1297 GLU A O 1
ATOM 2285 N N . LEU A 1 414 ? 104.969 45.283 30.027 1.00 64.22 1298 LEU A N 1
ATOM 2286 C CA . LEU A 1 414 ? 105.057 45.819 31.382 1.00 54.07 1298 LEU A CA 1
ATOM 2287 C C . LEU A 1 414 ? 104.207 45.044 32.387 1.00 53.92 1298 LEU A C 1
ATOM 2288 O O . LEU A 1 414 ? 104.601 44.924 33.554 1.00 65.38 1298 LEU A O 1
ATOM 2293 N N . VAL A 1 415 ? 103.048 44.524 31.981 1.00 45.95 1299 VAL A N 1
ATOM 2294 C CA . VAL A 1 415 ? 102.117 43.983 32.967 1.00 50.45 1299 VAL A CA 1
ATOM 2295 C C . VAL A 1 415 ? 102.352 42.515 33.317 1.00 56.07 1299 VAL A C 1
ATOM 2296 O O . VAL A 1 415 ? 101.839 42.049 34.345 1.00 66.23 1299 VAL A O 1
ATOM 2300 N N . GLU A 1 416 ? 103.110 41.773 32.508 1.00 62.53 1300 GLU A N 1
ATOM 2301 C CA . GLU A 1 416 ? 103.378 40.370 32.801 1.00 69.42 1300 GLU A CA 1
ATOM 2302 C C . GLU A 1 416 ? 104.756 40.136 33.420 1.00 71.86 1300 GLU A C 1
ATOM 2303 O O . GLU A 1 416 ? 105.090 38.982 33.722 1.00 76.53 1300 GLU A O 1
ATOM 2309 N N . GLN A 1 417 ? 105.553 41.191 33.634 1.00 67.18 1301 GLN A N 1
ATOM 2310 C CA . GLN A 1 417 ? 106.721 41.061 34.495 1.00 71.00 1301 GLN A CA 1
ATOM 2311 C C . GLN A 1 417 ? 106.300 40.549 35.875 1.00 75.64 1301 GLN A C 1
ATOM 2312 O O . GLN A 1 417 ? 105.166 40.777 36.313 1.00 65.18 1301 GLN A O 1
ATOM 2318 N N . PRO A 1 418 ? 107.199 39.862 36.587 1.00 84.09 1302 PRO A N 1
ATOM 2319 C CA . PRO A 1 418 ? 106.848 39.344 37.913 1.00 77.58 1302 PRO A CA 1
ATOM 2320 C C . PRO A 1 418 ? 106.524 40.472 38.878 1.00 71.24 1302 PRO A C 1
ATOM 2321 O O . PRO A 1 418 ? 107.265 41.452 38.996 1.00 67.64 1302 PRO A O 1
ATOM 2325 N N . CYS A 1 419 ? 105.389 40.327 39.552 1.00 70.26 1303 CYS A N 1
ATOM 2326 C CA . CYS A 1 419 ? 104.909 41.213 40.593 1.00 59.05 1303 CYS A CA 1
ATOM 2327 C C . CYS A 1 419 ? 104.456 40.381 41.780 1.00 65.07 1303 CYS A C 1
ATOM 2328 O O . CYS A 1 419 ? 103.783 39.354 41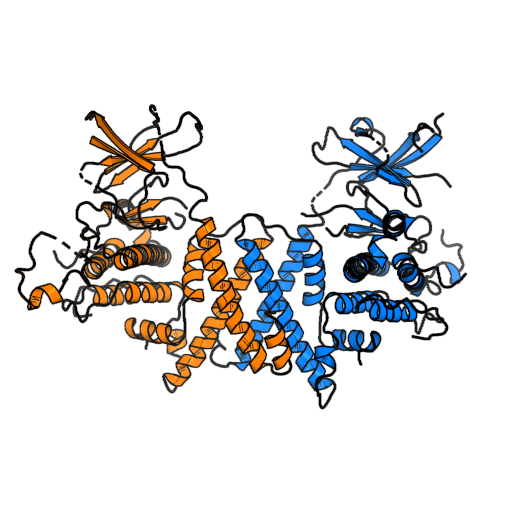.602 1.00 63.46 1303 CYS A O 1
ATOM 2331 N N . PRO A 1 420 ? 104.809 40.790 43.001 1.00 70.28 1304 PRO A N 1
ATOM 2332 C CA . PRO A 1 420 ? 104.229 40.131 44.177 1.00 62.96 1304 PRO A CA 1
ATOM 2333 C C . PRO A 1 420 ? 102.803 40.583 44.488 1.00 55.58 1304 PRO A C 1
ATOM 2334 O O . PRO A 1 420 ? 102.149 39.933 45.315 1.00 57.63 1304 PRO A O 1
ATOM 2338 N N . SER A 1 421 ? 102.278 41.617 43.812 1.00 49.26 1305 SER A N 1
ATOM 2339 C CA . SER A 1 421 ? 100.988 42.206 44.161 1.00 49.73 1305 SER A CA 1
ATOM 2340 C C . SER A 1 421 ? 100.560 43.303 43.187 1.00 55.06 1305 SER A C 1
ATOM 2341 O O . SER A 1 421 ? 101.403 43.944 42.546 1.00 64.04 1305 SER A O 1
ATOM 2344 N N . GLU A 1 422 ? 99.248 43.542 43.069 1.00 47.16 1306 GLU A N 1
ATOM 2345 C CA . GLU A 1 422 ? 98.779 44.633 42.219 1.00 40.63 1306 GLU A CA 1
ATOM 2346 C C . GLU A 1 422 ? 99.230 45.992 42.735 1.00 44.41 1306 GLU A C 1
ATOM 2347 O O . GLU A 1 422 ? 99.359 46.933 41.943 1.00 43.21 1306 GLU A O 1
ATOM 2353 N N . GLU A 1 423 ? 99.485 46.123 44.040 1.00 56.76 1307 GLU A N 1
ATOM 2354 C CA . GLU A 1 423 ? 100.000 47.390 44.553 1.00 57.24 1307 GLU A CA 1
ATOM 2355 C C . GLU A 1 423 ? 101.371 47.701 43.963 1.00 54.65 1307 GLU A C 1
ATOM 2356 O O . GLU A 1 423 ? 101.624 48.829 43.517 1.00 51.72 1307 GLU A O 1
ATOM 2362 N N . VAL A 1 424 ? 102.268 46.708 43.939 1.00 39.26 1308 VAL A N 1
ATOM 2363 C CA . VAL A 1 424 ? 103.541 46.880 43.242 1.00 39.00 1308 VAL A CA 1
ATOM 2364 C C . VAL A 1 424 ? 103.309 47.283 41.786 1.00 43.98 1308 VAL A C 1
ATOM 2365 O O . VAL A 1 424 ? 103.949 48.214 41.273 1.00 35.43 1308 VAL A O 1
ATOM 2369 N N . LEU A 1 425 ? 102.368 46.617 41.104 1.00 55.01 1309 LEU A N 1
ATOM 2370 C CA . LEU A 1 425 ? 102.070 46.992 39.718 1.00 46.78 1309 LEU A CA 1
ATOM 2371 C C . LEU A 1 425 ? 101.621 48.447 39.608 1.00 36.69 1309 LEU A C 1
ATOM 2372 O O . LEU A 1 425 ? 102.020 49.148 38.670 1.00 37.06 1309 LEU A O 1
ATOM 2377 N N . CYS A 1 426 ? 100.817 48.936 40.565 1.00 32.27 1310 CYS A N 1
ATOM 2378 C CA . CYS A 1 426 ? 100.409 50.346 40.520 1.00 40.22 1310 CYS A CA 1
ATOM 2379 C C . CYS A 1 426 ? 101.602 51.271 40.714 1.00 33.82 1310 CYS A C 1
ATOM 2380 O O . CYS A 1 426 ? 101.765 52.236 39.959 1.00 35.59 1310 CYS A O 1
ATOM 2383 N N . ASN A 1 427 ? 102.460 50.984 41.701 1.00 30.32 1311 ASN A N 1
ATOM 2384 C CA . ASN A 1 427 ? 103.712 51.732 41.830 1.00 34.85 1311 ASN A CA 1
ATOM 2385 C C . ASN A 1 427 ? 104.470 51.769 40.510 1.00 29.80 1311 ASN A C 1
ATOM 2386 O O . ASN A 1 427 ? 104.893 52.842 40.051 1.00 29.39 1311 ASN A O 1
ATOM 2391 N N . THR A 1 428 ? 104.638 50.606 39.874 1.00 30.96 1312 THR A N 1
ATOM 2392 C CA . THR A 1 428 ? 105.261 50.590 38.556 1.00 34.32 1312 THR A CA 1
ATOM 2393 C C . THR A 1 428 ? 104.519 51.498 37.585 1.00 34.57 1312 THR A C 1
ATOM 2394 O O . THR A 1 428 ? 105.138 52.298 36.864 1.00 27.17 1312 THR A O 1
ATOM 2398 N N . LEU A 1 429 ? 103.184 51.412 37.572 1.00 27.68 1313 LEU A N 1
ATOM 2399 C CA . LEU A 1 429 ? 102.421 52.248 36.648 1.00 38.48 1313 LEU A CA 1
ATOM 2400 C C . LEU A 1 429 ? 102.590 53.736 36.973 1.00 41.44 1313 LEU A C 1
ATOM 2401 O O . LEU A 1 429 ? 102.652 54.579 36.066 1.00 37.70 1313 LEU A O 1
ATOM 2406 N N . HIS A 1 430 ? 102.691 54.073 38.259 1.00 36.00 1314 HIS A N 1
ATOM 2407 C CA . HIS A 1 430 ? 103.086 55.419 38.644 1.00 28.75 1314 HIS A CA 1
ATOM 2408 C C . HIS A 1 430 ? 104.346 55.851 37.901 1.00 29.19 1314 HIS A C 1
ATOM 2409 O O . HIS A 1 430 ? 104.364 56.897 37.237 1.00 26.48 1314 HIS A O 1
ATOM 2416 N N . ASN A 1 431 ? 105.421 55.051 38.006 1.00 28.75 1315 ASN A N 1
ATOM 2417 C CA . ASN A 1 431 ? 106.672 55.419 37.342 1.00 30.01 1315 ASN A CA 1
ATOM 2418 C C . ASN A 1 431 ? 106.473 55.562 35.843 1.00 28.61 1315 ASN A C 1
ATOM 2419 O O . ASN A 1 431 ? 107.047 56.464 35.222 1.00 25.01 1315 ASN A O 1
ATOM 2424 N N . TRP A 1 432 ? 105.650 54.689 35.245 1.00 33.41 1316 TRP A N 1
ATOM 2425 C CA . TRP A 1 432 ? 105.39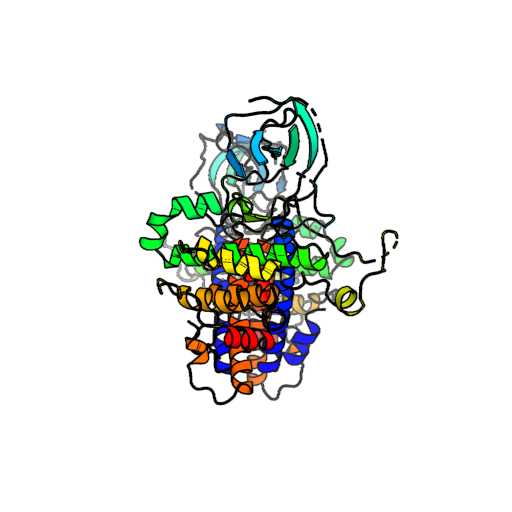1 54.769 33.807 1.00 28.03 1316 TRP A CA 1
ATOM 2426 C C . TRP A 1 432 ? 104.774 56.111 33.431 1.00 32.15 1316 TRP A C 1
ATOM 2427 O O . TRP A 1 432 ? 105.233 56.787 32.500 1.00 30.58 1316 TRP A O 1
ATOM 2438 N N . ILE A 1 433 ? 103.730 56.519 34.157 1.00 32.34 1317 ILE A N 1
ATOM 2439 C CA . ILE A 1 433 ? 103.127 57.820 33.900 1.00 26.24 1317 ILE A CA 1
ATOM 2440 C C . ILE A 1 433 ? 104.174 58.918 34.017 1.00 28.72 1317 ILE A C 1
ATOM 2441 O O . ILE A 1 433 ? 104.196 59.858 33.212 1.00 31.23 1317 ILE A O 1
ATOM 2446 N N . ASP A 1 434 ? 105.087 58.798 34.989 1.00 26.46 1318 ASP A N 1
ATOM 2447 C CA . ASP A 1 434 ? 106.095 59.843 35.140 1.00 35.37 1318 ASP A CA 1
ATOM 2448 C C . ASP A 1 434 ? 107.062 59.828 33.974 1.00 38.56 1318 ASP A C 1
ATOM 2449 O O . ASP A 1 434 ? 107.541 60.889 33.540 1.00 35.53 1318 ASP A O 1
ATOM 2454 N N . MET A 1 435 ? 107.330 58.640 33.442 1.00 36.29 1319 MET A N 1
ATOM 2455 C CA . MET A 1 435 ? 108.277 58.498 32.349 1.00 33.39 1319 MET A CA 1
ATOM 2456 C C . MET A 1 435 ? 107.677 58.964 31.014 1.00 42.92 1319 MET A C 1
ATOM 2457 O O . MET A 1 435 ? 108.355 59.657 30.238 1.00 49.28 1319 MET A O 1
ATOM 2462 N N . LYS A 1 436 ? 106.411 58.609 30.723 1.00 21.43 1320 LYS A N 1
ATOM 2463 C CA . LYS A 1 436 ? 105.789 59.108 29.495 1.00 24.71 1320 LYS A CA 1
ATOM 2464 C C . LYS A 1 436 ? 105.612 60.626 29.541 1.00 32.85 1320 LYS A C 1
ATOM 2465 O O . LYS A 1 436 ? 105.786 61.309 28.524 1.00 42.22 1320 LYS A O 1
ATOM 2471 N N . ARG A 1 437 ? 105.290 61.178 30.713 1.00 30.15 1321 ARG A N 1
ATOM 2472 C CA . ARG A 1 437 ? 105.153 62.625 30.795 1.00 28.09 1321 ARG A CA 1
ATOM 2473 C C . ARG A 1 437 ? 106.477 63.314 30.534 1.00 32.01 1321 ARG A C 1
ATOM 2474 O O . ARG A 1 437 ? 106.493 64.424 29.995 1.00 37.18 1321 ARG A O 1
ATOM 2482 N N . ALA A 1 438 ? 107.590 62.680 30.904 1.00 27.01 1322 ALA A N 1
ATOM 2483 C CA . ALA A 1 438 ? 108.862 63.368 30.765 1.00 33.47 1322 ALA A CA 1
ATOM 2484 C C . ALA A 1 438 ? 109.335 63.311 29.327 1.00 40.30 1322 ALA A C 1
ATOM 2485 O O . ALA A 1 438 ? 109.847 64.309 28.806 1.00 41.07 1322 ALA A O 1
ATOM 2487 N N . LEU A 1 439 ? 109.126 62.169 28.663 1.00 35.31 1323 LEU A N 1
ATOM 2488 C CA . LEU A 1 439 ? 109.424 62.083 27.236 1.00 28.71 1323 LEU A CA 1
ATOM 2489 C C . LEU A 1 439 ? 108.564 63.052 26.446 1.00 35.71 1323 LEU A C 1
ATOM 2490 O O . LEU A 1 439 ? 109.046 63.713 25.522 1.00 38.06 1323 LEU A O 1
ATOM 2495 N N . MET A 1 440 ? 107.287 63.164 26.803 1.00 36.59 1324 MET A N 1
ATOM 2496 C CA . MET A 1 440 ? 106.428 64.121 26.119 1.00 32.87 1324 MET A CA 1
ATOM 2497 C C . MET A 1 440 ? 106.893 65.549 26.377 1.00 30.21 1324 MET A C 1
ATOM 2498 O O . MET A 1 440 ? 106.958 66.360 25.447 1.00 24.87 1324 MET A O 1
ATOM 2503 N N . MET A 1 441 ? 107.229 65.882 27.637 1.00 33.13 1325 MET A N 1
ATOM 2504 C CA . MET A 1 441 ? 107.745 67.227 27.910 1.00 32.18 1325 MET A CA 1
ATOM 2505 C C . MET A 1 441 ? 108.986 67.453 27.076 1.00 35.97 1325 MET A C 1
ATOM 2506 O O . MET A 1 441 ? 109.211 68.552 26.553 1.00 35.99 1325 MET A O 1
ATOM 2511 N N . MET A 1 442 ? 109.750 66.387 26.861 1.00 35.18 1326 MET A N 1
ATOM 2512 C CA . MET A 1 442 ? 110.956 66.489 26.052 1.00 34.28 1326 MET A CA 1
ATOM 2513 C C . MET A 1 442 ? 110.602 66.724 24.591 1.00 39.37 1326 MET A C 1
ATOM 2514 O O . MET A 1 442 ? 111.231 67.548 23.916 1.00 46.13 1326 MET A O 1
ATOM 2519 N N . LYS A 1 443 ? 109.576 66.020 24.103 1.00 33.35 1327 LYS A N 1
ATOM 2520 C CA . LYS A 1 443 ? 109.153 66.116 22.708 1.00 23.93 1327 LYS A CA 1
ATOM 2521 C C . LYS A 1 443 ? 108.774 67.536 22.330 1.00 38.28 1327 LYS A C 1
ATOM 2522 O O . LYS A 1 443 ? 109.139 68.019 21.257 1.00 49.56 1327 LYS A O 1
ATOM 2528 N N . PHE A 1 444 ? 108.011 68.211 23.188 1.00 43.61 1328 PHE A N 1
ATOM 2529 C CA . PHE A 1 444 ? 107.639 69.593 22.915 1.00 37.87 1328 PHE A CA 1
ATOM 2530 C C . PHE A 1 444 ? 108.830 70.531 23.050 1.00 37.06 1328 PHE A C 1
ATOM 2531 O O . PHE A 1 444 ? 108.904 71.527 22.327 1.00 40.66 1328 PHE A O 1
ATOM 2539 N N . ALA A 1 445 ? 109.758 70.255 23.970 1.00 41.20 1329 ALA A N 1
ATOM 2540 C CA . ALA A 1 445 ? 110.869 71.186 24.157 1.00 40.61 1329 ALA A CA 1
ATOM 2541 C C . ALA A 1 445 ? 111.744 71.235 22.916 1.00 40.39 1329 ALA A C 1
ATOM 2542 O O . ALA A 1 445 ? 112.198 72.308 22.513 1.00 34.81 1329 ALA A O 1
ATOM 2544 N N . GLU A 1 446 ? 111.973 70.087 22.284 1.00 36.22 1330 GLU A N 1
ATOM 2545 C CA . GLU A 1 446 ? 112.761 70.089 21.065 1.00 39.61 1330 GLU A CA 1
ATOM 2546 C C . GLU A 1 446 ? 111.976 70.665 19.906 1.00 38.96 1330 GLU A C 1
ATOM 2547 O O . GLU A 1 446 ? 112.556 71.007 18.875 1.00 55.63 1330 GLU A O 1
ATOM 2553 N N . LYS A 1 447 ? 110.678 70.821 20.081 1.00 40.33 1331 LYS A N 1
ATOM 2554 C CA . LYS A 1 447 ? 109.819 71.430 19.079 1.00 43.06 1331 LYS A CA 1
ATOM 2555 C C . LYS A 1 447 ? 109.928 72.954 19.120 1.00 50.78 1331 LYS A C 1
ATOM 2556 O O . LYS A 1 447 ? 109.750 73.618 18.095 1.00 60.70 1331 LYS A O 1
ATOM 2562 N N . ALA A 1 448 ? 110.250 73.512 20.291 1.00 43.36 1332 ALA A N 1
ATOM 2563 C CA . ALA A 1 448 ? 110.279 74.957 20.468 1.00 40.92 1332 ALA A CA 1
ATOM 2564 C C . ALA A 1 448 ? 111.337 75.606 19.607 1.00 48.50 1332 ALA A C 1
ATOM 2565 O O . ALA A 1 448 ? 111.230 76.789 19.257 1.00 50.77 1332 ALA A O 1
ATOM 2567 N N . VAL A 1 449 ? 112.381 74.867 19.289 1.00 51.47 1333 VAL A N 1
ATOM 2568 C CA . VAL A 1 449 ? 113.568 75.496 18.746 1.00 55.61 1333 VAL A CA 1
ATOM 2569 C C . VAL A 1 449 ? 113.743 74.953 17.335 1.00 56.70 1333 VAL A C 1
ATOM 2570 O O . VAL A 1 449 ? 114.858 74.816 16.823 1.00 54.60 1333 VAL A O 1
ATOM 2574 N N . GLU A 1 450 ? 112.624 74.662 16.687 1.00 54.15 1334 GLU A N 1
ATOM 2575 C CA . GLU A 1 450 ? 112.636 74.363 15.269 1.00 57.48 1334 GLU A CA 1
ATOM 2576 C C . GLU A 1 450 ? 111.962 75.485 14.492 1.00 61.33 1334 GLU A C 1
ATOM 2577 O O . GLU A 1 450 ? 111.279 76.344 15.061 1.00 62.80 1334 GLU A O 1
ATOM 2583 N N . ARG A 1 451 ? 112.217 75.504 13.181 0.80 63.36 1335 ARG A N 1
ATOM 2584 C CA . ARG A 1 451 ? 111.675 76.548 12.323 0.80 67.93 1335 ARG A CA 1
ATOM 2585 C C . ARG A 1 451 ? 110.241 76.260 11.917 0.80 70.84 1335 ARG A C 1
ATOM 2586 O O . ARG A 1 451 ? 109.643 77.038 11.168 0.80 68.03 1335 ARG A O 1
ATOM 2594 N N . ARG A 1 452 ? 109.675 75.173 12.426 0.80 84.19 1336 ARG A N 1
ATOM 2595 C CA . ARG A 1 452 ? 108.370 74.678 12.019 0.80 80.90 1336 ARG A CA 1
ATOM 2596 C C . ARG A 1 452 ? 107.307 74.992 13.068 0.80 76.68 1336 ARG A C 1
ATOM 2597 O O . ARG A 1 452 ? 106.303 75.644 12.763 0.80 79.29 1336 ARG A O 1
ATOM 2605 N N . ARG A 1 453 ? 107.530 74.559 14.309 0.80 79.98 1337 ARG A N 1
ATOM 2606 C CA . ARG A 1 453 ? 106.675 74.884 15.454 0.80 87.21 1337 ARG A CA 1
ATOM 2607 C C . ARG A 1 453 ? 105.198 74.647 15.130 0.80 94.54 1337 ARG A C 1
ATOM 2608 O O . ARG A 1 453 ? 104.382 75.571 15.072 0.80 98.09 1337 ARG A O 1
ATOM 2616 N N . GLY A 1 454 ? 104.875 73.386 14.904 1.00 94.21 1338 GLY A N 1
ATOM 2617 C CA . GLY A 1 454 ? 103.496 72.976 14.698 1.00 89.09 1338 GLY A CA 1
ATOM 2618 C C . GLY A 1 454 ? 103.139 71.832 15.618 1.00 85.98 1338 GLY A C 1
ATOM 2619 O O . GLY A 1 454 ? 103.906 70.877 15.769 1.00 87.59 1338 GLY A O 1
ATOM 2620 N N . VAL A 1 455 ? 101.960 71.937 16.237 1.00 76.54 1339 VAL A N 1
ATOM 2621 C CA . VAL A 1 455 ? 101.414 70.893 17.105 1.00 64.80 1339 VAL A CA 1
ATOM 2622 C C . VAL A 1 455 ? 100.432 70.036 16.308 1.00 54.25 1339 VAL A C 1
ATOM 2623 O O . VAL A 1 455 ? 99.519 70.562 15.659 1.00 61.07 1339 VAL A O 1
ATOM 2627 N N . GLU A 1 456 ? 100.621 68.719 16.353 1.00 38.64 1340 GLU A N 1
ATOM 2628 C CA . GLU A 1 456 ? 99.779 67.768 15.630 1.00 31.11 1340 GLU A CA 1
ATOM 2629 C C . GLU A 1 456 ? 98.592 67.309 16.497 1.00 37.47 1340 GLU A C 1
ATOM 2630 O O . GLU A 1 456 ? 98.705 67.142 17.717 1.00 34.15 1340 GLU A O 1
ATOM 2636 N N . LEU A 1 457 ? 97.452 67.054 15.857 1.00 45.20 1341 LEU A N 1
ATOM 2637 C CA . LEU A 1 457 ? 96.301 66.601 16.633 1.00 37.45 1341 LEU A CA 1
ATOM 2638 C C . LEU A 1 457 ? 96.633 65.368 17.478 1.00 38.10 1341 LEU A C 1
ATOM 2639 O O . LEU A 1 457 ? 96.132 65.240 18.605 1.00 38.64 1341 LEU A O 1
ATOM 2644 N N . GLU A 1 458 ? 97.497 64.468 16.974 1.00 42.55 1342 GLU A N 1
ATOM 2645 C CA . GLU A 1 458 ? 97.830 63.248 17.725 1.00 36.69 1342 GLU A CA 1
ATOM 2646 C C . GLU A 1 458 ? 98.502 63.587 19.047 1.00 31.62 1342 GLU A C 1
ATOM 2647 O O . GLU A 1 458 ? 98.218 62.960 20.076 1.00 40.91 1342 GLU A O 1
ATOM 2653 N N . ASP A 1 459 ? 99.377 64.594 19.053 1.00 23.00 1343 ASP A N 1
ATOM 2654 C CA . ASP A 1 459 ? 100.066 64.949 20.293 1.00 32.79 1343 ASP A CA 1
ATOM 2655 C C . ASP A 1 459 ? 99.085 65.499 21.321 1.00 41.32 1343 ASP A C 1
ATOM 2656 O O . ASP A 1 459 ? 99.105 65.092 22.490 1.00 55.05 1343 ASP A O 1
ATOM 2661 N N . TRP A 1 460 ? 98.217 66.424 20.898 1.00 35.98 1344 TRP A N 1
ATOM 2662 C CA . TRP A 1 460 ? 97.208 66.980 21.793 1.00 30.12 1344 TRP A CA 1
ATOM 2663 C C . TRP A 1 460 ? 96.416 65.871 22.474 1.00 30.25 1344 TRP A C 1
ATOM 2664 O O . TRP A 1 460 ? 96.359 65.799 23.709 1.00 26.09 1344 TRP A O 1
ATOM 2675 N N . LEU A 1 461 ? 95.824 64.977 21.672 1.00 28.64 1345 LEU A N 1
ATOM 2676 C CA . LEU A 1 461 ? 95.153 63.804 22.216 1.00 21.43 1345 LEU A CA 1
ATOM 2677 C C . LEU A 1 461 ? 96.056 63.044 23.172 1.00 33.46 1345 LEU A C 1
ATOM 2678 O O . LEU A 1 461 ? 95.664 62.724 24.302 1.00 39.22 1345 LEU A O 1
ATOM 2683 N N . CYS A 1 462 ? 97.284 62.750 22.739 1.00 41.16 1346 CYS A N 1
ATOM 2684 C CA . CYS A 1 462 ? 98.199 62.027 23.611 1.00 36.32 1346 CYS A CA 1
ATOM 2685 C C . CYS A 1 462 ? 98.437 62.794 24.901 1.00 35.11 1346 CYS A C 1
ATOM 2686 O O . CYS A 1 462 ? 98.474 62.195 25.989 1.00 32.54 1346 CYS A O 1
ATOM 2689 N N . CYS A 1 463 ? 98.568 64.126 24.803 1.00 32.38 1347 CYS A N 1
ATOM 2690 C CA . CYS A 1 463 ? 98.719 64.940 26.010 1.00 30.22 1347 CYS A CA 1
ATOM 2691 C C . CYS A 1 463 ? 97.503 64.843 26.901 1.00 32.17 1347 CYS A C 1
ATOM 2692 O O . CYS A 1 463 ? 97.642 64.747 28.130 1.00 29.86 1347 CYS A O 1
ATOM 2695 N N . GLN A 1 464 ? 96.295 64.848 26.315 1.00 20.91 1348 GLN A N 1
ATOM 2696 C CA . GLN A 1 464 ? 95.182 64.753 27.235 1.00 18.96 1348 GLN A CA 1
ATOM 2697 C C . GLN A 1 464 ? 95.125 63.383 27.912 1.00 27.05 1348 GLN A C 1
ATOM 2698 O O . GLN A 1 464 ? 94.584 63.288 29.022 1.00 38.12 1348 GLN A O 1
ATOM 2704 N N . TYR A 1 465 ? 95.779 62.357 27.356 1.00 25.01 1349 TYR A N 1
ATOM 2705 C CA . TYR A 1 465 ? 95.883 61.086 28.077 1.00 24.94 1349 TYR A CA 1
ATOM 2706 C C . TYR A 1 465 ? 96.861 61.187 29.240 1.00 36.47 1349 TYR A C 1
ATOM 2707 O O . TYR A 1 465 ? 96.517 60.846 30.378 1.00 50.54 1349 TYR A O 1
ATOM 2716 N N . LEU A 1 466 ? 98.084 61.658 28.981 1.00 35.77 1350 LEU A N 1
ATOM 2717 C CA . LEU A 1 466 ? 99.119 61.612 30.013 1.00 40.11 1350 LEU A CA 1
ATOM 2718 C C . LEU A 1 466 ? 98.832 62.577 31.158 1.00 46.90 1350 LEU A C 1
ATOM 2719 O O . LEU A 1 466 ? 99.313 62.373 32.286 1.00 39.82 1350 LEU A O 1
ATOM 2724 N N . ALA A 1 467 ? 98.069 63.638 30.894 1.00 45.39 1351 ALA A N 1
ATOM 2725 C CA . ALA A 1 467 ? 97.711 64.541 31.978 1.00 34.59 1351 ALA A CA 1
ATOM 2726 C C . ALA A 1 467 ? 96.614 63.962 32.864 1.00 39.58 1351 ALA A C 1
ATOM 2727 O O . ALA A 1 467 ? 96.594 64.232 34.067 1.00 49.86 1351 ALA A O 1
ATOM 2729 N N . SER A 1 468 ? 95.709 63.163 32.309 1.00 43.80 1352 SER A N 1
ATOM 2730 C CA . SER A 1 468 ? 94.561 62.671 33.055 1.00 39.57 1352 SER A CA 1
ATOM 2731 C C . SER A 1 468 ? 94.788 61.292 33.652 1.00 46.83 1352 SER A C 1
ATOM 2732 O O . SER A 1 468 ? 93.900 60.782 34.350 1.00 51.24 1352 SER A O 1
ATOM 2735 N N . ALA A 1 469 ? 95.946 60.684 33.400 1.00 44.65 1353 ALA A N 1
ATOM 2736 C CA . ALA A 1 469 ? 96.170 59.286 33.746 1.00 38.57 1353 ALA A CA 1
ATOM 2737 C C . ALA A 1 469 ? 96.595 59.148 35.198 1.00 40.10 1353 ALA A C 1
ATOM 2738 O O . ALA A 1 469 ? 97.517 59.835 35.644 1.00 64.04 1353 ALA A O 1
ATOM 2740 N N . GLU A 1 470 ? 95.937 58.252 35.932 1.00 29.70 1354 GLU A N 1
ATOM 2741 C CA . GLU A 1 470 ? 96.394 57.853 37.258 1.00 32.93 1354 GLU A CA 1
ATOM 2742 C C . GLU A 1 470 ? 96.474 56.328 37.346 1.00 33.97 1354 GLU A C 1
ATOM 2743 O O . GLU A 1 470 ? 95.755 55.610 36.624 1.00 33.80 1354 GLU A O 1
ATOM 2749 N N . PRO A 1 471 ? 97.367 55.797 38.196 1.00 27.63 1355 PRO A N 1
ATOM 2750 C CA . PRO A 1 471 ? 97.666 54.355 38.107 1.00 31.65 1355 PRO A CA 1
ATOM 2751 C C . PRO A 1 471 ? 96.481 53.451 38.371 1.00 37.60 1355 PRO A C 1
ATOM 2752 O O . PRO A 1 471 ? 96.374 52.410 37.715 1.00 42.60 1355 PRO A O 1
ATOM 2756 N N . GLY A 1 472 ? 95.589 53.800 39.301 1.00 43.24 1356 GLY A N 1
ATOM 2757 C CA . GLY A 1 472 ? 94.386 53.000 39.480 1.00 38.09 1356 GLY A CA 1
ATOM 2758 C C . GLY A 1 472 ? 93.510 53.004 38.240 1.00 47.14 1356 GLY A C 1
ATOM 2759 O O . GLY A 1 472 ? 92.901 51.982 37.882 1.00 37.61 1356 GLY A O 1
ATOM 2760 N N . ALA A 1 473 ? 93.458 54.145 37.548 1.00 39.56 1357 ALA A N 1
ATOM 2761 C CA . ALA A 1 473 ? 92.701 54.203 36.308 1.00 27.45 1357 ALA A CA 1
ATOM 2762 C C . ALA A 1 473 ? 93.288 53.250 35.271 1.00 35.76 1357 ALA A C 1
ATOM 2763 O O . ALA A 1 473 ? 92.565 52.435 34.684 1.00 39.34 1357 ALA A O 1
ATOM 2765 N N . LEU A 1 474 ? 94.607 53.325 35.047 1.00 39.76 1358 LEU A N 1
ATOM 2766 C CA . LEU A 1 474 ? 95.238 52.468 34.044 1.00 30.21 1358 LEU A CA 1
ATOM 2767 C C . LEU A 1 474 ? 95.000 51.008 34.360 1.00 41.64 1358 LEU A C 1
ATOM 2768 O O . LEU A 1 474 ? 94.784 50.190 33.458 1.00 51.12 1358 LEU A O 1
ATOM 2773 N N . LEU A 1 475 ? 95.044 50.661 35.642 1.00 38.45 1359 LEU A N 1
ATOM 2774 C CA . LEU A 1 475 ? 94.890 49.268 36.014 1.00 38.68 1359 LEU A CA 1
ATOM 2775 C C . LEU A 1 475 ? 93.511 48.748 35.626 1.00 41.14 1359 LEU A C 1
ATOM 2776 O O . LEU A 1 475 ? 93.373 47.589 35.219 1.00 51.62 1359 LEU A O 1
ATOM 2781 N N . GLN A 1 476 ? 92.476 49.588 35.726 1.00 36.73 1360 GLN A N 1
ATOM 2782 C CA . GLN A 1 476 ? 91.146 49.133 35.323 1.00 42.27 1360 GLN A CA 1
ATOM 2783 C C . GLN A 1 476 ? 91.098 48.915 33.823 1.00 43.29 1360 GLN A C 1
ATOM 2784 O O . GLN A 1 476 ? 90.598 47.888 33.343 1.00 45.06 1360 GLN A O 1
ATOM 2790 N N . SER A 1 477 ? 91.643 49.862 33.065 1.00 30.02 1361 SER A N 1
ATOM 2791 C CA . SER A 1 477 ? 91.666 49.694 31.622 1.00 30.99 1361 SER A CA 1
ATOM 2792 C C . SER A 1 477 ? 92.499 48.487 31.229 1.00 41.33 1361 SER A C 1
ATOM 2793 O O . SER A 1 477 ? 92.137 47.755 30.300 1.00 42.46 1361 SER A O 1
ATOM 2796 N N . LEU A 1 478 ? 93.591 48.232 31.957 1.00 46.18 1362 LEU A N 1
ATOM 2797 C CA . LEU A 1 478 ? 94.399 47.044 31.693 1.00 44.49 1362 LEU A CA 1
ATOM 2798 C C . LEU A 1 478 ? 93.585 45.763 31.843 1.00 38.48 1362 LEU A C 1
ATOM 2799 O O . LEU A 1 478 ? 93.737 44.823 31.045 1.00 43.57 1362 LEU A O 1
ATOM 2804 N N . LYS A 1 479 ? 92.718 45.693 32.848 1.00 34.87 1363 LYS A N 1
ATOM 2805 C CA . LYS A 1 479 ? 91.997 44.442 33.047 1.00 47.83 1363 LYS A CA 1
ATOM 2806 C C . LYS A 1 479 ? 90.647 44.395 32.333 1.00 53.57 1363 LYS A C 1
ATOM 2807 O O . LYS A 1 479 ? 90.012 43.338 32.320 1.00 61.04 1363 LYS A O 1
ATOM 2813 N N . LEU A 1 480 ? 90.183 45.497 31.737 1.00 47.85 1364 LEU A N 1
ATOM 2814 C CA . LEU A 1 480 ? 89.121 45.367 30.745 1.00 42.30 1364 LEU A CA 1
ATOM 2815 C C . LEU A 1 480 ? 89.679 44.747 29.474 1.00 54.07 1364 LEU A C 1
ATOM 2816 O O . LEU A 1 480 ? 89.168 43.730 28.988 1.00 63.72 1364 LEU A O 1
ATOM 2821 N N . LEU A 1 481 ? 90.768 45.321 28.950 1.00 54.23 1365 LEU A N 1
ATOM 2822 C CA . LEU A 1 481 ? 91.481 44.724 27.827 1.00 50.98 1365 LEU A CA 1
ATOM 2823 C C . LEU A 1 481 ? 91.944 43.318 28.117 1.00 55.68 1365 LEU A C 1
ATOM 2824 O O . LEU A 1 481 ? 92.438 42.654 27.196 1.00 63.42 1365 LEU A O 1
ATOM 2829 N N . GLN A 1 482 ? 91.844 42.882 29.374 1.00 51.09 1366 GLN A N 1
ATOM 2830 C CA . GLN A 1 482 ? 92.193 41.529 29.786 1.00 64.05 1366 GLN A CA 1
ATOM 2831 C C . GLN A 1 482 ? 93.652 41.190 29.482 1.00 67.69 1366 GLN A C 1
ATOM 2832 O O . GLN A 1 482 ? 93.991 40.029 29.218 1.00 62.23 1366 GLN A O 1
ATOM 2838 N N . LEU A 1 483 ? 94.515 42.221 29.509 1.00 61.33 1367 LEU A N 1
ATOM 2839 C CA . LEU A 1 483 ? 95.940 42.048 29.753 1.00 55.92 1367 LEU A CA 1
ATOM 2840 C C . LEU A 1 483 ? 96.231 41.683 31.216 1.00 75.26 1367 LEU A C 1
ATOM 2841 O O . LEU A 1 483 ? 97.401 41.524 31.589 1.00 73.11 1367 LEU A O 1
ATOM 2846 N N . LEU A 1 484 ? 95.188 41.554 32.040 1.00 84.60 1368 LEU A N 1
ATOM 2847 C CA . LEU A 1 484 ? 95.281 41.059 33.411 1.00 84.58 1368 LEU A CA 1
ATOM 2848 C C . LEU A 1 484 ? 94.309 39.900 33.631 1.00 88.36 1368 LEU A C 1
ATOM 2849 O O . LEU A 1 484 ? 93.086 40.086 33.585 1.00 86.05 1368 LEU A O 1
ATOM 2854 N N . LEU B 1 25 ? 115.534 50.891 20.416 1.00 111.35 909 LEU B N 1
ATOM 2855 C CA . LEU B 1 25 ? 114.734 52.047 20.807 1.00 111.26 909 LEU B CA 1
ATOM 2856 C C . LEU B 1 25 ? 115.263 52.689 22.088 1.00 112.40 909 LEU B C 1
ATOM 2857 O O . LEU B 1 25 ? 115.847 52.019 22.946 1.00 106.07 909 LEU B O 1
ATOM 2862 N N . GLN B 1 26 ? 115.053 54.004 22.198 1.00 118.94 910 GLN B N 1
ATOM 2863 C CA . GLN B 1 26 ? 115.377 54.735 23.419 1.00 116.95 910 GLN B CA 1
ATOM 2864 C C . GLN B 1 26 ? 114.624 54.191 24.634 1.00 108.46 910 GLN B C 1
ATOM 2865 O O . GLN B 1 26 ? 115.037 54.450 25.772 1.00 97.63 910 GLN B O 1
ATOM 2871 N N . LEU B 1 27 ? 113.546 53.427 24.405 1.00 108.05 911 LEU B N 1
ATOM 2872 C CA . LEU B 1 27 ? 112.547 53.054 25.406 1.00 95.86 911 LEU B CA 1
ATOM 2873 C C . LEU B 1 27 ? 112.773 51.698 26.063 1.00 101.59 911 LEU B C 1
ATOM 2874 O O . LEU B 1 27 ? 112.312 51.502 27.191 1.00 100.06 911 LEU B O 1
ATOM 2879 N N . HIS B 1 28 ? 113.416 50.742 25.378 1.00 114.34 912 HIS B N 1
ATOM 2880 C CA . HIS B 1 28 ? 113.603 49.406 25.952 1.00 117.66 912 HIS B CA 1
ATOM 2881 C C . HIS B 1 28 ? 114.317 49.476 27.301 1.00 110.21 912 HIS B C 1
ATOM 2882 O O . HIS B 1 28 ? 113.910 48.810 28.264 1.00 106.07 912 HIS B O 1
ATOM 2889 N N . SER B 1 29 ? 115.379 50.285 27.387 1.00 102.92 913 SER B N 1
ATOM 2890 C CA . SER B 1 29 ? 116.090 50.466 28.649 1.00 87.50 913 SER B CA 1
ATOM 2891 C C . SER B 1 29 ? 115.142 50.929 29.751 1.00 73.06 913 SER B C 1
ATOM 2892 O O . SER B 1 29 ? 115.202 50.426 30.881 1.00 74.09 913 SER B O 1
ATOM 2895 N N . LEU B 1 30 ? 114.234 51.860 29.428 1.00 60.55 914 LEU B N 1
ATOM 2896 C CA . LEU B 1 30 ? 113.353 52.442 30.440 1.00 57.25 914 LEU B CA 1
ATOM 2897 C C . LEU B 1 30 ? 112.317 51.437 30.936 1.00 57.14 914 LEU B C 1
ATOM 2898 O O . LEU B 1 30 ? 112.053 51.361 32.144 1.00 57.25 914 LEU B O 1
ATOM 2903 N N . LEU B 1 31 ? 111.723 50.658 30.025 1.00 39.72 915 LEU B N 1
ATOM 2904 C CA . LEU B 1 31 ? 110.741 49.663 30.429 1.00 49.51 915 LEU B CA 1
ATOM 2905 C C . LEU B 1 31 ? 111.361 48.471 31.161 1.00 55.62 915 LEU B C 1
ATOM 2906 O O . LEU B 1 31 ? 110.639 47.763 31.868 1.00 64.36 915 LEU B O 1
ATOM 2911 N N . SER B 1 32 ? 112.664 48.217 31.002 1.00 58.20 916 SER B N 1
ATOM 2912 C CA . SER B 1 32 ? 113.301 47.155 31.782 1.00 68.95 916 SER B CA 1
ATOM 2913 C C . SER B 1 32 ? 113.299 47.480 33.271 1.00 65.86 916 SER B C 1
ATOM 2914 O O . SER B 1 32 ? 113.010 46.615 34.109 1.00 69.42 916 SER B O 1
ATOM 2917 N N . SER B 1 33 ? 113.629 48.718 33.616 1.00 53.18 917 SER B N 1
ATOM 2918 C CA . SER B 1 33 ? 113.800 49.129 34.993 1.00 47.31 917 SER B CA 1
ATOM 2919 C C . SER B 1 33 ? 112.590 49.874 35.535 1.00 56.86 917 SER B C 1
ATOM 2920 O O . SER B 1 33 ? 112.660 50.383 36.658 1.00 63.95 917 SER B O 1
ATOM 2923 N N . ILE B 1 34 ? 111.486 49.948 34.773 1.00 50.09 918 ILE B N 1
ATOM 2924 C CA . ILE B 1 34 ? 110.351 50.796 35.160 1.00 41.67 918 ILE B CA 1
ATOM 2925 C C . ILE B 1 34 ? 109.707 50.336 36.470 1.00 42.82 918 ILE B C 1
ATOM 2926 O O . ILE B 1 34 ? 108.985 51.107 37.113 1.00 34.16 918 ILE B O 1
ATOM 2931 N N . SER B 1 35 ? 110.002 49.112 36.914 1.00 49.14 919 SER B N 1
ATOM 2932 C CA . SER B 1 35 ? 109.603 48.664 38.239 1.00 37.01 919 SER B CA 1
ATOM 2933 C C . SER B 1 35 ? 110.366 49.365 39.352 1.00 39.79 919 SER B C 1
ATOM 2934 O O . SER B 1 35 ? 109.986 49.237 40.518 1.00 57.48 919 SER B O 1
ATOM 2937 N N . SER B 1 36 ? 111.416 50.104 39.029 1.00 38.22 920 SER B N 1
ATOM 2938 C CA . SER B 1 36 ? 112.284 50.726 40.018 1.00 37.09 920 SER B CA 1
ATOM 2939 C C . SER B 1 36 ? 112.186 52.237 39.876 1.00 36.85 920 SER B C 1
ATOM 2940 O O . SER B 1 36 ? 112.500 52.783 38.817 1.00 50.56 920 SER B O 1
ATOM 2943 N N . LYS B 1 37 ? 111.748 52.916 40.933 1.00 38.17 921 LYS B N 1
ATOM 2944 C CA . LYS B 1 37 ? 111.716 54.371 40.865 1.00 38.59 921 LYS B CA 1
ATOM 2945 C C . LYS B 1 37 ? 113.126 54.942 40.717 1.00 45.28 921 LYS B C 1
ATOM 2946 O O . LYS B 1 37 ? 113.343 55.863 39.924 1.00 42.11 921 LYS B O 1
ATOM 2952 N N . GLU B 1 38 ? 114.101 54.414 41.469 1.00 48.73 922 GLU B N 1
ATOM 2953 C CA . GLU B 1 38 ? 115.469 54.927 41.355 1.00 42.90 922 GLU B CA 1
ATOM 2954 C C . GLU B 1 38 ? 116.013 54.683 39.959 1.00 34.42 922 GLU B C 1
ATOM 2955 O O . GLU B 1 38 ? 116.720 55.525 39.404 1.00 38.42 922 GLU B O 1
ATOM 2961 N N . GLY B 1 39 ? 115.667 53.547 39.364 1.00 34.03 923 GLY B N 1
ATOM 2962 C CA . GLY B 1 39 ? 116.226 53.210 38.069 1.00 39.47 923 GLY B CA 1
ATOM 2963 C C . GLY B 1 39 ? 115.719 54.103 36.953 1.00 36.17 923 GLY B C 1
ATOM 2964 O O . GLY B 1 39 ? 116.484 54.509 36.072 1.00 40.75 923 GLY B O 1
ATOM 2965 N N . THR B 1 40 ? 114.433 54.415 36.960 1.00 32.33 924 THR B N 1
ATOM 2966 C CA . THR B 1 40 ? 113.901 55.187 35.852 1.00 50.55 924 THR B CA 1
ATOM 2967 C C . THR B 1 40 ? 114.076 56.684 36.040 1.00 39.81 924 THR B C 1
ATOM 2968 O O . THR B 1 40 ? 114.138 57.423 35.052 1.00 56.76 924 THR B O 1
ATOM 2972 N N . TYR B 1 41 ? 114.165 57.158 37.272 1.00 36.70 925 TYR B N 1
ATOM 2973 C CA . TYR B 1 41 ? 114.588 58.538 37.474 1.00 33.95 925 TYR B CA 1
ATOM 2974 C C . TYR B 1 41 ? 116.046 58.730 37.066 1.00 29.06 925 TYR B C 1
ATOM 2975 O O . TYR B 1 41 ? 116.401 59.774 36.509 1.00 36.05 925 TYR B O 1
ATOM 2984 N N . ALA B 1 42 ? 116.893 57.721 37.277 1.00 30.59 926 ALA B N 1
ATOM 2985 C CA . ALA B 1 42 ? 118.263 57.775 36.759 1.00 31.67 926 ALA B CA 1
ATOM 2986 C C . ALA B 1 42 ? 118.281 57.879 35.230 1.00 35.66 926 ALA B C 1
ATOM 2987 O O . ALA B 1 42 ? 118.949 58.749 34.652 1.00 31.48 926 ALA B O 1
ATOM 2989 N N . LYS B 1 43 ? 117.537 57.011 34.553 1.00 32.11 927 LYS B N 1
ATOM 2990 C CA . LYS B 1 43 ? 117.557 57.063 33.101 1.00 35.24 927 LYS B CA 1
ATOM 2991 C C . LYS B 1 43 ? 116.867 58.323 32.582 1.00 40.22 927 LYS B C 1
ATOM 2992 O O . LYS B 1 43 ? 117.371 58.969 31.652 1.00 46.20 927 LYS B O 1
ATOM 2998 N N . LEU B 1 44 ? 115.736 58.717 33.179 1.00 31.84 928 LEU B N 1
ATOM 2999 C CA . LEU B 1 44 ? 115.166 60.023 32.841 1.00 28.97 928 LEU B CA 1
ATOM 3000 C C . LEU B 1 44 ? 116.205 61.143 32.963 1.00 38.21 928 LEU B C 1
ATOM 3001 O O . LEU B 1 44 ? 116.233 62.076 32.150 1.00 35.16 928 LEU B O 1
ATOM 3006 N N . GLY B 1 45 ? 117.063 61.078 33.978 1.00 37.87 929 GLY B N 1
ATOM 3007 C CA . GLY B 1 45 ? 118.030 62.142 34.147 1.00 43.04 929 GLY B CA 1
ATOM 3008 C C . GLY B 1 45 ? 119.015 62.211 32.997 1.00 46.35 929 GLY B C 1
ATOM 3009 O O . GLY B 1 45 ? 119.323 63.302 32.492 1.00 47.59 929 GLY B O 1
ATOM 3010 N N . GLY B 1 46 ? 119.516 61.045 32.566 1.00 31.60 930 GLY B N 1
ATOM 3011 C CA . GLY B 1 46 ? 120.542 61.017 31.540 1.00 32.57 930 GLY B CA 1
ATOM 3012 C C . GLY B 1 46 ? 120.021 61.366 30.165 1.00 47.49 930 GLY B C 1
ATOM 3013 O O . GLY B 1 46 ? 120.760 61.911 29.335 1.00 61.94 930 GLY B O 1
ATOM 3014 N N . LEU B 1 47 ? 118.750 61.065 29.901 1.00 38.37 931 LEU B N 1
ATOM 3015 C CA . LEU B 1 47 ? 118.164 61.467 28.635 1.00 30.93 931 LEU B CA 1
ATOM 3016 C C . LEU B 1 47 ? 117.838 62.950 28.632 1.00 38.99 931 LEU B C 1
ATOM 3017 O O . LEU B 1 47 ? 117.904 63.592 27.572 1.00 54.56 931 LEU B O 1
ATOM 3022 N N . TYR B 1 48 ? 117.496 63.517 29.798 1.00 31.23 932 TYR B N 1
ATOM 3023 C CA . TYR B 1 48 ? 117.284 64.963 29.846 1.00 36.62 932 TYR B CA 1
ATOM 3024 C C . TYR B 1 48 ? 118.565 65.679 29.476 1.00 30.70 932 TYR B C 1
ATOM 3025 O O . TYR B 1 48 ? 118.528 66.752 28.858 1.00 25.88 932 TYR B O 1
ATOM 3034 N N . THR B 1 49 ? 119.705 65.061 29.785 1.00 27.65 933 THR B N 1
ATOM 3035 C CA . THR B 1 49 ? 120.979 65.613 29.366 1.00 34.99 933 THR B CA 1
ATOM 3036 C C . THR B 1 49 ? 121.128 65.546 27.851 1.00 39.88 933 THR B C 1
ATOM 3037 O O . THR B 1 49 ? 121.311 66.575 27.187 1.00 28.95 933 THR B O 1
ATOM 3041 N N . GLN B 1 50 ? 121.027 64.343 27.282 1.00 42.06 934 GLN B N 1
ATOM 3042 C CA . GLN B 1 50 ? 121.103 64.217 25.830 1.00 43.37 934 GLN B CA 1
ATOM 3043 C C . GLN B 1 50 ? 120.166 65.196 25.121 1.00 47.48 934 GLN B C 1
ATOM 3044 O O . GLN B 1 50 ? 120.577 65.853 24.156 1.00 47.98 934 GLN B O 1
ATOM 3050 N N . SER B 1 51 ? 118.916 65.343 25.593 1.00 29.15 935 SER B N 1
ATOM 3051 C CA . SER B 1 51 ? 118.015 66.273 24.907 1.00 34.03 935 SER B CA 1
ATOM 3052 C C . SER B 1 51 ? 118.530 67.711 24.984 1.00 40.50 935 SER B C 1
ATOM 3053 O O . SER B 1 51 ? 118.436 68.461 24.006 1.00 50.16 935 SER B O 1
ATOM 3055 N N . LEU B 1 52 ? 119.082 68.120 26.131 1.00 36.42 936 LEU B N 1
ATOM 3056 C CA . LEU B 1 52 ? 119.591 69.485 26.232 1.00 38.24 936 LEU B CA 1
ATOM 3057 C C . LEU B 1 52 ? 120.751 69.711 25.274 1.00 37.09 936 LEU B C 1
ATOM 3058 O O . LEU B 1 52 ? 120.873 70.791 24.679 1.00 29.98 936 LEU B O 1
ATOM 3063 N N . ALA B 1 53 ? 121.606 68.700 25.101 1.00 37.20 937 ALA B N 1
ATOM 3064 C CA . ALA B 1 53 ? 122.630 68.761 24.061 1.00 45.94 937 ALA B CA 1
ATOM 3065 C C . ALA B 1 53 ? 122.012 69.012 22.680 1.00 44.39 937 ALA B C 1
ATOM 3066 O O . ALA B 1 53 ? 122.399 69.955 21.978 1.00 40.52 937 ALA B O 1
ATOM 3068 N N . ARG B 1 54 ? 121.052 68.182 22.273 1.00 30.90 938 ARG B N 1
ATOM 3069 C CA . ARG B 1 54 ? 120.365 68.437 21.009 1.00 42.50 938 ARG B CA 1
ATOM 3070 C C . ARG B 1 54 ? 119.831 69.864 20.960 1.00 43.35 938 ARG B C 1
ATOM 3071 O O . ARG B 1 54 ? 119.976 70.565 19.950 1.00 46.60 938 ARG B O 1
ATOM 3079 N N . LEU B 1 55 ? 119.240 70.317 22.062 1.00 45.68 939 LEU B N 1
ATOM 3080 C CA . LEU B 1 55 ? 118.673 71.658 22.113 1.00 44.93 939 LEU B CA 1
ATOM 3081 C C . LEU B 1 55 ? 119.757 72.720 21.939 1.00 40.40 939 LEU B C 1
ATOM 3082 O O . LEU B 1 55 ? 119.529 73.749 21.294 1.00 32.03 939 LEU B O 1
ATOM 3087 N N . VAL B 1 56 ? 120.950 72.489 22.494 1.00 37.89 940 VAL B N 1
ATOM 3088 C CA . VAL B 1 56 ? 122.072 73.369 22.174 1.00 36.17 940 VAL B CA 1
ATOM 3089 C C . VAL B 1 56 ? 122.333 73.390 20.672 1.00 35.69 940 VAL B C 1
ATOM 3090 O O . VAL B 1 56 ? 122.458 74.462 20.065 1.00 40.25 940 VAL B O 1
ATOM 3094 N N . THR B 1 57 ? 122.399 72.210 20.049 1.00 34.06 941 THR B N 1
ATOM 3095 C CA . THR B 1 57 ? 122.736 72.121 18.628 1.00 33.99 941 THR B CA 1
ATOM 3096 C C . THR B 1 57 ? 121.717 72.849 17.760 1.00 39.09 941 THR B C 1
ATOM 3097 O O . THR B 1 57 ? 122.083 73.664 16.903 1.00 36.14 941 THR B O 1
ATOM 3101 N N . LYS B 1 58 ? 120.429 72.532 17.943 1.00 43.94 942 LYS B N 1
ATOM 3102 C CA . LYS B 1 58 ? 119.372 73.226 17.212 1.00 43.08 942 LYS B CA 1
ATOM 3103 C C . LYS B 1 58 ? 119.466 74.731 17.438 1.00 43.20 942 LYS B C 1
ATOM 3104 O O . LYS B 1 58 ? 119.376 75.523 16.496 1.00 46.90 942 LYS B O 1
ATOM 3110 N N . CYS B 1 59 ? 119.662 75.140 18.691 1.00 44.68 943 CYS B N 1
ATOM 3111 C CA . CYS B 1 59 ? 119.734 76.557 19.013 1.00 48.73 943 CYS B CA 1
ATOM 3112 C C . CYS B 1 59 ? 120.768 77.255 18.153 1.00 57.64 943 CYS B C 1
ATOM 3113 O O . CYS B 1 59 ? 120.504 78.314 17.571 1.00 65.29 943 CYS B O 1
ATOM 3116 N N . GLU B 1 60 ? 121.958 76.663 18.070 1.00 46.07 944 GLU B N 1
ATOM 3117 C CA . GLU B 1 60 ? 123.006 77.181 17.206 1.00 40.78 944 GLU B CA 1
ATOM 3118 C C . GLU B 1 60 ? 122.501 77.415 15.777 1.00 44.00 944 GLU B C 1
ATOM 3119 O O . GLU B 1 60 ? 122.599 78.530 15.252 1.00 43.68 944 GLU B O 1
ATOM 3125 N N . ASP B 1 61 ? 121.946 76.370 15.135 1.00 43.85 945 ASP B N 1
ATOM 3126 C CA . ASP B 1 61 ? 121.393 76.518 13.783 1.00 42.14 945 ASP B CA 1
ATOM 3127 C C . ASP B 1 61 ? 120.399 77.672 13.691 1.00 40.02 945 ASP B C 1
ATOM 3128 O O . ASP B 1 61 ? 120.336 78.364 12.667 1.00 56.39 945 ASP B O 1
ATOM 3133 N N . LEU B 1 62 ? 119.634 77.910 14.753 1.00 32.52 946 LEU B N 1
ATOM 3134 C CA . LEU B 1 62 ? 118.689 79.019 14.763 1.00 40.67 946 LEU B CA 1
ATOM 3135 C C . LEU B 1 62 ? 119.410 80.363 14.675 1.00 39.58 946 LEU B C 1
ATOM 3136 O O . LEU B 1 62 ? 119.051 81.218 13.859 1.00 53.64 946 LEU B O 1
ATOM 3141 N N . PHE B 1 63 ? 120.444 80.559 15.493 1.00 37.56 947 PHE B N 1
ATOM 3142 C CA . PHE B 1 63 ? 121.116 81.850 15.596 1.00 33.30 947 PHE B CA 1
ATOM 3143 C C . PHE B 1 63 ? 122.214 82.062 14.561 1.00 44.87 947 PHE B C 1
ATOM 3144 O O . PHE B 1 63 ? 122.644 83.204 14.359 1.00 50.42 947 PHE B O 1
ATOM 3152 N N . MET B 1 64 ? 122.711 81.007 13.928 1.00 62.46 948 MET B N 1
ATOM 3153 C CA . MET B 1 64 ? 123.830 81.178 13.013 1.00 63.93 948 MET B CA 1
ATOM 3154 C C . MET B 1 64 ? 123.399 81.626 11.621 1.00 80.56 948 MET B C 1
ATOM 3155 O O . MET B 1 64 ? 124.251 81.696 10.726 1.00 92.06 948 MET B O 1
ATOM 3160 N N . GLY B 1 65 ? 122.118 81.951 11.417 1.00 72.53 949 GLY B N 1
ATOM 3161 C CA . GLY B 1 65 ? 121.588 82.083 10.075 1.00 58.22 949 GLY B CA 1
ATOM 3162 C C . GLY B 1 65 ? 121.575 80.723 9.392 1.00 70.27 949 GLY B C 1
ATOM 3163 O O . GLY B 1 65 ? 121.933 79.684 9.967 1.00 76.47 949 GLY B O 1
ATOM 3164 N N . GLY B 1 66 ? 121.148 80.733 8.133 1.00 69.18 950 GLY B N 1
ATOM 3165 C CA . GLY B 1 66 ? 121.054 79.489 7.388 1.00 69.23 950 GLY B CA 1
ATOM 3166 C C . GLY B 1 66 ? 122.166 79.335 6.376 1.00 68.62 950 GLY B C 1
ATOM 3167 O O . GLY B 1 66 ? 123.340 79.205 6.739 1.00 70.18 950 GLY B O 1
ATOM 3168 N N . LEU B 1 67 ? 121.808 79.349 5.099 1.00 66.57 951 LEU B N 1
ATOM 3169 C CA . LEU B 1 67 ? 122.822 79.417 4.059 1.00 68.46 951 LEU B CA 1
ATOM 3170 C C . LEU B 1 67 ? 123.424 80.817 4.009 1.00 65.01 951 LEU B C 1
ATOM 3171 O O . LEU B 1 67 ? 122.742 81.823 4.227 1.00 57.67 951 LEU B O 1
ATOM 3176 N N . LYS B 1 68 ? 124.717 80.883 3.720 1.00 66.58 952 LYS B N 1
ATOM 3177 C CA . LYS B 1 68 ? 125.398 82.164 3.596 1.00 73.41 952 LYS B CA 1
ATOM 3178 C C . LYS B 1 68 ? 126.118 82.206 2.257 1.00 79.31 952 LYS B C 1
ATOM 3179 O O . LYS B 1 68 ? 127.009 81.390 2.001 1.00 90.03 952 LYS B O 1
ATOM 3181 N N . THR B 1 69 ? 125.721 83.142 1.400 1.00 70.92 953 THR B N 1
ATOM 3182 C CA . THR B 1 69 ? 126.453 83.390 0.172 1.00 61.02 953 THR B CA 1
ATOM 3183 C C . THR B 1 69 ? 127.648 84.292 0.438 1.00 66.28 953 THR B C 1
ATOM 3184 O O . THR B 1 69 ? 127.670 85.079 1.390 1.00 64.51 953 THR B O 1
ATOM 3188 N N . GLU B 1 70 ? 128.646 84.189 -0.429 1.00 68.94 954 GLU B N 1
ATOM 3189 C CA . GLU B 1 70 ? 129.688 85.194 -0.499 1.00 71.75 954 GLU B CA 1
ATOM 3190 C C . GLU B 1 70 ? 129.474 86.024 -1.751 1.00 75.00 954 GLU B C 1
ATOM 3191 O O . GLU B 1 70 ? 129.127 85.489 -2.809 1.00 77.25 954 GLU B O 1
ATOM 3197 N N . LEU B 1 71 ? 129.663 87.330 -1.617 1.00 72.84 955 LEU B N 1
ATOM 3198 C CA . LEU B 1 71 ? 129.530 88.222 -2.747 1.00 72.55 955 LEU B CA 1
ATOM 3199 C C . LEU B 1 71 ? 130.903 88.444 -3.366 1.00 76.65 955 LEU B C 1
ATOM 3200 O O . LEU B 1 71 ? 131.080 88.265 -4.572 1.00 87.37 955 LEU B O 1
ATOM 3205 N N . PHE B 1 81 ? 128.552 98.561 -7.687 1.00 129.33 965 PHE B N 1
ATOM 3206 C CA . PHE B 1 81 ? 127.384 98.782 -6.845 1.00 131.53 965 PHE B CA 1
ATOM 3207 C C . PHE B 1 81 ? 127.709 99.676 -5.637 1.00 136.87 965 PHE B C 1
ATOM 3208 O O . PHE B 1 81 ? 128.815 99.620 -5.093 1.00 137.62 965 PHE B O 1
ATOM 3216 N N . LYS B 1 82 ? 126.738 100.499 -5.226 1.00 139.03 966 LYS B N 1
ATOM 3217 C CA . LYS B 1 82 ? 126.850 101.352 -4.048 1.00 133.40 966 LYS B CA 1
ATOM 3218 C C . LYS B 1 82 ? 125.588 101.216 -3.204 1.00 126.24 966 LYS B C 1
ATOM 3219 O O . LYS B 1 82 ? 124.486 101.076 -3.743 1.00 133.02 966 LYS B O 1
ATOM 3221 N N . LEU B 1 83 ? 125.743 101.266 -1.882 1.00 110.76 967 LEU B N 1
ATOM 3222 C CA . LEU B 1 83 ? 124.582 101.062 -1.026 1.00 103.23 967 LEU B CA 1
ATOM 3223 C C . LEU B 1 83 ? 123.810 102.377 -0.864 1.00 103.44 967 LEU B C 1
ATOM 3224 O O . LEU B 1 83 ? 122.814 102.530 -1.578 1.00 109.10 967 LEU B O 1
ATOM 3226 N N . ILE B 1 84 ? 124.148 103.335 0.023 1.00 95.90 968 ILE B N 1
ATOM 3227 C CA . ILE B 1 84 ? 124.580 103.283 1.420 1.00 92.49 968 ILE B CA 1
ATOM 3228 C C . ILE B 1 84 ? 123.562 104.180 2.113 1.00 95.13 968 ILE B C 1
ATOM 3229 O O . ILE B 1 84 ? 122.754 104.820 1.430 1.00 99.30 968 ILE B O 1
ATOM 3234 N N . CYS B 1 85 ? 123.577 104.264 3.450 1.00 97.58 969 CYS B N 1
ATOM 3235 C CA . CYS B 1 85 ? 122.560 105.069 4.145 1.00 103.31 969 CYS B CA 1
ATOM 3236 C C . CYS B 1 85 ? 123.113 105.631 5.459 1.00 108.48 969 CYS B C 1
ATOM 3237 O O . CYS B 1 85 ? 123.278 104.882 6.431 1.00 116.72 969 CYS B O 1
ATOM 3240 N N . ASN B 1 86 ? 123.428 106.944 5.454 1.00 101.01 970 ASN B N 1
ATOM 3241 C CA . ASN B 1 86 ? 123.509 107.852 6.613 1.00 107.79 970 ASN B CA 1
ATOM 3242 C C . ASN B 1 86 ? 124.914 108.230 7.107 1.00 109.30 970 ASN B C 1
ATOM 3243 O O . ASN B 1 86 ? 125.751 108.743 6.352 1.00 100.78 970 ASN B O 1
ATOM 3248 N N . LYS B 1 87 ? 125.139 108.016 8.403 0.80 109.16 971 LYS B N 1
ATOM 3249 C CA . LYS B 1 87 ? 126.293 108.483 9.160 0.80 95.87 971 LYS B CA 1
ATOM 3250 C C . LYS B 1 87 ? 126.650 107.397 10.169 0.80 90.22 971 LYS B C 1
ATOM 3251 O O . LYS B 1 87 ? 125.811 106.537 10.471 0.80 84.86 971 LYS B O 1
ATOM 3253 N N . PRO B 1 88 ? 127.876 107.411 10.717 1.00 88.02 972 PRO B N 1
ATOM 3254 C CA . PRO B 1 88 ? 128.414 106.203 11.366 1.00 83.58 972 PRO B CA 1
ATOM 3255 C C . PRO B 1 88 ? 127.455 105.562 12.360 1.00 90.67 972 PRO B C 1
ATOM 3256 O O . PRO B 1 88 ? 126.728 106.243 13.091 1.00 92.47 972 PRO B O 1
ATOM 3260 N N . CYS B 1 89 ? 127.448 104.229 12.369 1.00 89.81 973 CYS B N 1
ATOM 3261 C CA . CYS B 1 89 ? 126.707 103.490 13.376 1.00 88.19 973 CYS B CA 1
ATOM 3262 C C . CYS B 1 89 ? 127.607 102.854 14.419 1.00 89.36 973 CYS B C 1
ATOM 3263 O O . CYS B 1 89 ? 127.101 102.433 15.465 1.00 98.66 973 CYS B O 1
ATOM 3266 N N . CYS B 1 90 ? 128.919 102.789 14.177 1.00 83.68 974 CYS B N 1
ATOM 3267 C CA . CYS B 1 90 ? 129.827 102.220 15.166 1.00 87.50 974 CYS B CA 1
ATOM 3268 C C . CYS B 1 90 ? 131.263 102.632 14.875 1.00 92.53 974 CYS B C 1
ATOM 3269 O O . CYS B 1 90 ? 131.717 102.537 13.729 1.00 96.05 974 CYS B O 1
ATOM 3272 N N . ASP B 1 91 ? 131.978 103.060 15.917 1.00 92.13 975 ASP B N 1
ATOM 3273 C CA . ASP B 1 91 ? 133.399 103.378 15.821 1.00 88.48 975 ASP B CA 1
ATOM 3274 C C . ASP B 1 91 ? 134.217 102.368 16.620 1.00 81.56 975 ASP B C 1
ATOM 3275 O O . ASP B 1 91 ? 134.016 102.198 17.830 1.00 77.29 975 ASP B O 1
ATOM 3280 N N . SER B 1 92 ? 135.165 101.744 15.932 1.00 76.81 976 SER B N 1
ATOM 3281 C CA . SER B 1 92 ? 135.922 100.578 16.357 1.00 64.78 976 SER B CA 1
ATOM 3282 C C . SER B 1 92 ? 137.397 100.973 16.463 1.00 69.40 976 SER B C 1
ATOM 3283 O O . SER B 1 92 ? 137.851 101.921 15.813 1.00 82.05 976 SER B O 1
ATOM 3286 N N . GLY B 1 93 ? 138.160 100.260 17.290 1.00 59.27 977 GLY B N 1
ATOM 3287 C CA . GLY B 1 93 ? 139.595 100.518 17.252 1.00 70.62 977 GLY B CA 1
ATOM 3288 C C . GLY B 1 93 ? 140.257 100.120 15.946 1.00 73.63 977 GLY B C 1
ATOM 3289 O O . GLY B 1 93 ? 141.412 100.484 15.700 1.00 74.42 977 GLY B O 1
ATOM 3290 N N . ASP B 1 94 ? 139.523 99.407 15.107 1.00 73.74 978 ASP B N 1
ATOM 3291 C CA . ASP B 1 94 ? 139.938 98.770 13.870 1.00 77.22 978 ASP B CA 1
ATOM 3292 C C . ASP B 1 94 ? 139.415 99.509 12.647 1.00 74.55 978 ASP B C 1
ATOM 3293 O O . ASP B 1 94 ? 140.134 99.642 11.647 1.00 72.04 978 ASP B O 1
ATOM 3298 N N . ALA B 1 95 ? 138.200 100.052 12.744 1.00 65.53 979 ALA B N 1
ATOM 3299 C CA . ALA B 1 95 ? 137.441 100.486 11.584 1.00 60.36 979 ALA B CA 1
ATOM 3300 C C . ALA B 1 95 ? 136.430 101.554 11.988 1.00 62.90 979 ALA B C 1
ATOM 3301 O O . ALA B 1 95 ? 136.326 101.946 13.154 1.00 59.97 979 ALA B O 1
ATOM 3303 N N . ILE B 1 96 ? 135.688 102.028 10.995 1.00 65.13 980 ILE B N 1
ATOM 3304 C CA . ILE B 1 96 ? 134.435 102.737 11.197 1.00 70.94 980 ILE B CA 1
ATOM 3305 C C . ILE B 1 96 ? 133.369 102.022 10.369 1.00 76.37 980 ILE B C 1
ATOM 3306 O O . ILE B 1 96 ? 133.640 101.559 9.253 1.00 75.11 980 ILE B O 1
ATOM 3311 N N . TYR B 1 97 ? 132.167 101.894 10.933 1.00 76.10 981 TYR B N 1
ATOM 3312 C CA . TYR B 1 97 ? 131.099 101.090 10.346 1.00 70.78 981 TYR B CA 1
ATOM 3313 C C . TYR B 1 97 ? 129.937 101.975 9.923 1.00 69.70 981 TYR B C 1
ATOM 3314 O O . TYR B 1 97 ? 129.477 102.813 10.707 1.00 75.23 981 TYR B O 1
ATOM 3323 N N . TYR B 1 98 ? 129.444 101.761 8.703 1.00 67.78 982 TYR B N 1
ATOM 3324 C CA . TYR B 1 98 ? 128.234 102.405 8.200 1.00 73.99 982 TYR B CA 1
ATOM 3325 C C . TYR B 1 98 ? 127.230 101.343 7.767 1.00 73.33 982 TYR B C 1
ATOM 3326 O O . TYR B 1 98 ? 127.612 100.282 7.263 1.00 69.56 982 TYR B O 1
ATOM 3335 N N . GLY B 1 99 ? 125.945 101.624 7.971 1.00 73.82 983 GLY B N 1
ATOM 3336 C CA . GLY B 1 99 ? 124.912 100.764 7.425 1.00 72.46 983 GLY B CA 1
ATOM 3337 C C . GLY B 1 99 ? 124.739 100.990 5.933 1.00 76.78 983 GLY B C 1
ATOM 3338 O O . GLY B 1 99 ? 124.941 102.088 5.422 1.00 85.32 983 GLY B O 1
ATOM 3339 N N . ALA B 1 100 ? 124.342 99.933 5.226 1.00 67.14 984 ALA B N 1
ATOM 3340 C CA . ALA B 1 100 ? 124.401 99.958 3.771 1.00 65.31 984 ALA B CA 1
ATOM 3341 C C . ALA B 1 100 ? 123.419 98.937 3.205 1.00 69.12 984 ALA B C 1
ATOM 3342 O O . ALA B 1 100 ? 123.184 97.891 3.812 1.00 72.07 984 ALA B O 1
ATOM 3344 N N . THR B 1 101 ? 122.867 99.243 2.027 1.00 72.83 985 THR B N 1
ATOM 3345 C CA . THR B 1 101 ? 121.728 98.531 1.448 1.00 81.44 985 THR B CA 1
ATOM 3346 C C . THR B 1 101 ? 122.073 97.951 0.081 1.00 87.24 985 THR B C 1
ATOM 3347 O O . THR B 1 101 ? 122.604 98.662 -0.777 1.00 85.94 985 THR B O 1
ATOM 3351 N N . CYS B 1 102 ? 121.719 96.682 -0.140 1.00 90.31 986 CYS B N 1
ATOM 3352 C CA . CYS B 1 102 ? 121.864 96.065 -1.456 1.00 90.15 986 CYS B CA 1
ATOM 3353 C C . CYS B 1 102 ? 120.696 96.433 -2.370 1.00 93.88 986 CYS B C 1
ATOM 3354 O O . CYS B 1 102 ? 119.561 96.613 -1.919 1.00 101.41 986 CYS B O 1
ATOM 3357 N N . SER B 1 103 ? 120.980 96.539 -3.674 1.00 91.84 987 SER B N 1
ATOM 3358 C CA . SER B 1 103 ? 119.938 96.963 -4.610 1.00 96.65 987 SER B CA 1
ATOM 3359 C C . SER B 1 103 ? 119.007 95.816 -4.984 1.00 95.04 987 SER B C 1
ATOM 3360 O O . SER B 1 103 ? 117.790 96.011 -5.085 1.00 94.96 987 SER B O 1
ATOM 3363 N N . LYS B 1 104 ? 119.552 94.615 -5.192 0.60 85.12 988 LYS B N 1
ATOM 3364 C CA . LYS B 1 104 ? 118.709 93.483 -5.557 0.60 77.43 988 LYS B CA 1
ATOM 3365 C C . LYS B 1 104 ? 117.883 92.956 -4.391 0.60 80.61 988 LYS B C 1
ATOM 3366 O O . LYS B 1 104 ? 117.112 92.000 -4.580 0.60 81.13 988 LYS B O 1
ATOM 3372 N N . ASP B 1 105 ? 118.030 93.544 -3.198 1.00 88.51 989 ASP B N 1
ATOM 3373 C CA . ASP B 1 105 ? 116.997 93.481 -2.163 1.00 94.69 989 ASP B CA 1
ATOM 3374 C C . ASP B 1 105 ? 117.215 94.736 -1.301 1.00 101.85 989 ASP B C 1
ATOM 3375 O O . ASP B 1 105 ? 118.123 94.774 -0.471 1.00 92.03 989 ASP B O 1
ATOM 3380 N N . PRO B 1 106 ? 116.402 95.783 -1.511 1.00 111.05 990 PRO B N 1
ATOM 3381 C CA . PRO B 1 106 ? 116.558 97.014 -0.711 1.00 115.34 990 PRO B CA 1
ATOM 3382 C C . PRO B 1 106 ? 116.064 96.911 0.724 1.00 115.48 990 PRO B C 1
ATOM 3383 O O . PRO B 1 106 ? 115.919 97.943 1.389 1.00 122.68 990 PRO B O 1
ATOM 3387 N N . ASP B 1 107 ? 115.808 95.702 1.217 1.00 101.21 991 ASP B N 1
ATOM 3388 C CA . ASP B 1 107 ? 115.487 95.470 2.617 1.00 94.56 991 ASP B CA 1
ATOM 3389 C C . ASP B 1 107 ? 116.459 94.406 3.118 1.00 89.91 991 ASP B C 1
ATOM 3390 O O . ASP B 1 107 ? 116.040 93.338 3.574 1.00 84.15 991 ASP B O 1
ATOM 3395 N N . SER B 1 108 ? 117.770 94.680 3.021 1.00 96.05 992 SER B N 1
ATOM 3396 C CA . SER B 1 108 ? 118.777 93.637 3.180 1.00 102.55 992 SER B CA 1
ATOM 3397 C C . SER B 1 108 ? 119.918 93.959 4.134 1.00 103.55 992 SER B C 1
ATOM 3398 O O . SER B 1 108 ? 120.679 93.040 4.453 1.00 114.00 992 SER B O 1
ATOM 3401 N N . ILE B 1 109 ? 120.072 95.212 4.580 1.00 92.64 993 ILE B N 1
ATOM 3402 C CA . ILE B 1 109 ? 120.979 95.660 5.652 1.00 88.55 993 ILE B CA 1
ATOM 3403 C C . ILE B 1 109 ? 122.331 94.940 5.778 1.00 84.47 993 ILE B C 1
ATOM 3404 O O . ILE B 1 109 ? 122.421 93.803 6.256 1.00 87.38 993 ILE B O 1
ATOM 3409 N N . TYR B 1 110 ? 123.404 95.642 5.396 1.00 75.11 994 TYR B N 1
ATOM 3410 C CA . TYR B 1 110 ? 124.790 95.212 5.570 1.00 70.70 994 TYR B CA 1
ATOM 3411 C C . TYR B 1 110 ? 125.600 96.342 6.192 1.00 69.45 994 TYR B C 1
ATOM 3412 O O . TYR B 1 110 ? 125.443 97.505 5.806 1.00 78.97 994 TYR B O 1
ATOM 3421 N N . ALA B 1 111 ? 126.508 96.004 7.104 1.00 58.42 995 ALA B N 1
ATOM 3422 C CA . ALA B 1 111 ? 127.484 96.979 7.586 1.00 58.65 995 ALA B CA 1
ATOM 3423 C C . ALA B 1 111 ? 128.687 97.021 6.650 1.00 59.57 995 ALA B C 1
ATOM 3424 O O . ALA B 1 111 ? 129.155 95.988 6.165 1.00 54.33 995 ALA B O 1
ATOM 3426 N N . VAL B 1 112 ? 129.177 98.226 6.379 1.00 70.31 996 VAL B N 1
ATOM 3427 C CA . VAL B 1 112 ? 130.342 98.429 5.521 1.00 75.46 996 VAL B CA 1
ATOM 3428 C C . VAL B 1 112 ? 131.473 98.960 6.398 1.00 74.63 996 VAL B C 1
ATOM 3429 O O . VAL B 1 112 ? 131.370 100.044 6.986 1.00 72.30 996 VAL B O 1
ATOM 3433 N N . LYS B 1 113 ? 132.534 98.170 6.515 1.00 78.65 997 LYS B N 1
ATOM 3434 C CA . LYS B 1 113 ? 133.536 98.331 7.561 1.00 80.34 997 LYS B CA 1
ATOM 3435 C C . LYS B 1 113 ? 134.793 98.899 6.921 1.00 81.27 997 LYS B C 1
ATOM 3436 O O . LYS B 1 113 ? 135.470 98.206 6.154 1.00 86.35 997 LYS B O 1
ATOM 3442 N N . ILE B 1 114 ? 135.106 100.149 7.236 1.00 73.09 998 ILE B N 1
ATOM 3443 C CA . ILE B 1 114 ? 136.228 100.846 6.625 1.00 77.98 998 ILE B CA 1
ATOM 3444 C C . ILE B 1 114 ? 137.401 100.821 7.603 1.00 83.46 998 ILE B C 1
ATOM 3445 O O . ILE B 1 114 ? 137.369 101.491 8.641 1.00 83.46 998 ILE B O 1
ATOM 3450 N N . CYS B 1 115 ? 138.452 100.073 7.248 1.00 85.13 999 CYS B N 1
ATOM 3451 C CA . CYS B 1 115 ? 139.622 99.894 8.104 1.00 85.57 999 CYS B CA 1
ATOM 3452 C C . CYS B 1 115 ? 140.468 101.160 8.179 1.00 91.23 999 CYS B C 1
ATOM 3453 O O . CYS B 1 115 ? 140.608 101.900 7.202 1.00 98.02 999 CYS B O 1
ATOM 3456 N N . LYS B 1 116 ? 141.070 101.376 9.348 1.00 92.81 1000 LYS B N 1
ATOM 3457 C CA . LYS B 1 116 ? 141.918 102.543 9.607 1.00 89.74 1000 LYS B CA 1
ATOM 3458 C C . LYS B 1 116 ? 143.397 102.233 9.362 1.00 92.10 1000 LYS B C 1
ATOM 3459 O O . LYS B 1 116 ? 144.064 102.899 8.567 1.00 97.19 1000 LYS B O 1
ATOM 3461 N N . CYS B 1 126 ? 142.468 91.312 6.905 0.60 74.40 1010 CYS B N 1
ATOM 3462 C CA . CYS B 1 126 ? 142.899 90.259 7.821 0.60 67.55 1010 CYS B CA 1
ATOM 3463 C C . CYS B 1 126 ? 141.721 89.550 8.506 0.60 54.10 1010 CYS B C 1
ATOM 3464 O O . CYS B 1 126 ? 140.969 90.177 9.256 0.60 49.10 1010 CYS B O 1
ATOM 3467 N N . SER B 1 127 ? 141.579 88.242 8.257 0.60 50.91 1011 SER B N 1
ATOM 3468 C CA . SER B 1 127 ? 140.495 87.434 8.819 0.60 56.32 1011 SER B CA 1
ATOM 3469 C C . SER B 1 127 ? 141.043 86.136 9.402 0.60 56.72 1011 SER B C 1
ATOM 3470 O O . SER B 1 127 ? 141.727 85.378 8.691 0.60 52.68 1011 SER B O 1
ATOM 3473 N N . PRO B 1 128 ? 140.717 85.808 10.652 0.60 61.18 1012 PRO B N 1
ATOM 3474 C CA . PRO B 1 128 ? 141.324 84.628 11.292 0.60 60.48 1012 PRO B CA 1
ATOM 3475 C C . PRO B 1 128 ? 140.979 83.346 10.549 0.60 63.11 1012 PRO B C 1
ATOM 3476 O O . PRO B 1 128 ? 139.808 83.016 10.345 0.60 60.49 1012 PRO B O 1
ATOM 3480 N N . SER B 1 129 ? 142.018 82.631 10.128 0.60 73.46 1013 SER B N 1
ATOM 3481 C CA . SER B 1 129 ? 141.843 81.307 9.547 0.60 80.59 1013 SER B CA 1
ATOM 3482 C C . SER B 1 129 ? 141.140 80.402 10.553 0.60 80.18 1013 SER B C 1
ATOM 3483 O O . SER B 1 129 ? 141.792 79.690 11.323 0.60 79.94 1013 SER B O 1
ATOM 3486 N N . VAL B 1 130 ? 139.811 80.431 10.563 0.80 81.98 1014 VAL B N 1
ATOM 3487 C CA . VAL B 1 130 ? 139.032 79.773 11.610 0.80 72.14 1014 VAL B CA 1
ATOM 3488 C C . VAL B 1 130 ? 137.587 79.621 11.146 0.80 63.41 1014 VAL B C 1
ATOM 3489 O O . VAL B 1 130 ? 137.075 80.486 10.421 0.80 59.40 1014 VAL B O 1
ATOM 3493 N N . PRO B 1 131 ? 136.899 78.536 11.502 1.00 71.20 1015 PRO B N 1
ATOM 3494 C CA . PRO B 1 131 ? 135.477 78.399 11.131 1.00 68.66 1015 PRO B CA 1
ATOM 3495 C C . PRO B 1 131 ? 134.597 79.464 11.778 1.00 59.44 1015 PRO B C 1
ATOM 3496 O O . PRO B 1 131 ? 134.999 80.188 12.696 1.00 55.66 1015 PRO B O 1
ATOM 3500 N N . VAL B 1 132 ? 133.366 79.559 11.261 1.00 61.04 1016 VAL B N 1
ATOM 3501 C CA . VAL B 1 132 ? 132.435 80.569 11.744 1.00 58.25 1016 VAL B CA 1
ATOM 3502 C C . VAL B 1 132 ? 132.171 80.317 13.215 1.00 51.62 1016 VAL B C 1
ATOM 3503 O O . VAL B 1 132 ? 132.138 79.166 13.681 1.00 49.65 1016 VAL B O 1
ATOM 3507 N N . HIS B 1 133 ? 131.986 81.407 13.957 1.00 49.58 1017 HIS B N 1
ATOM 3508 C CA . HIS B 1 133 ? 131.552 81.308 15.341 1.00 45.17 1017 HIS B CA 1
ATOM 3509 C C . HIS B 1 133 ? 130.668 82.509 15.666 1.00 46.24 1017 HIS B C 1
ATOM 3510 O O . HIS B 1 133 ? 130.866 83.615 15.145 1.00 43.48 1017 HIS B O 1
ATOM 3517 N N . PHE B 1 134 ? 129.672 82.262 16.523 1.00 36.70 1018 PHE B N 1
ATOM 3518 C CA . PHE B 1 134 ? 128.716 83.295 16.908 1.00 34.50 1018 PHE B CA 1
ATOM 3519 C C . PHE B 1 134 ? 129.403 84.554 17.422 1.00 41.10 1018 PHE B C 1
ATOM 3520 O O . PHE B 1 134 ? 128.955 85.669 17.131 1.00 46.97 1018 PHE B O 1
ATOM 3528 N N . ASN B 1 135 ? 130.499 84.408 18.177 1.00 39.65 1019 ASN B N 1
ATOM 3529 C CA . ASN B 1 135 ? 131.131 85.572 18.787 1.00 37.00 1019 ASN B CA 1
ATOM 3530 C C . ASN B 1 135 ? 132.443 85.983 18.121 1.00 36.13 1019 ASN B C 1
ATOM 3531 O O . ASN B 1 135 ? 133.246 86.675 18.750 1.00 37.30 1019 ASN B O 1
ATOM 3536 N N . ILE B 1 136 ? 132.670 85.601 16.862 1.00 31.85 1020 ILE B N 1
ATOM 3537 C CA . ILE B 1 136 ? 133.860 86.001 16.116 1.00 31.54 1020 ILE B CA 1
ATOM 3538 C C . ILE B 1 136 ? 133.438 86.574 14.767 1.00 41.06 1020 ILE B C 1
ATOM 3539 O O . ILE B 1 136 ? 132.621 85.967 14.063 1.00 44.38 1020 ILE B O 1
ATOM 3544 N N . GLN B 1 137 ? 134.022 87.715 14.389 1.00 35.52 1021 GLN B N 1
ATOM 3545 C CA . GLN B 1 137 ? 133.527 88.484 13.244 1.00 45.78 1021 GLN B CA 1
ATOM 3546 C C . GLN B 1 137 ? 133.660 87.724 11.922 1.00 51.92 1021 GLN B C 1
ATOM 3547 O O . GLN B 1 137 ? 134.639 87.003 11.687 1.00 51.53 1021 GLN B O 1
ATOM 3553 N N . GLN B 1 138 ? 132.656 87.888 11.054 1.00 45.98 1022 GLN B N 1
ATOM 3554 C CA . GLN B 1 138 ? 132.663 87.328 9.712 1.00 40.26 1022 GLN B CA 1
ATOM 3555 C C . GLN B 1 138 ? 132.407 88.443 8.713 1.00 55.90 1022 GLN B C 1
ATOM 3556 O O . GLN B 1 138 ? 131.952 89.536 9.070 1.00 60.44 1022 GLN B O 1
ATOM 3562 N N . ASP B 1 139 ? 132.690 88.151 7.442 1.00 60.51 1023 ASP B N 1
ATOM 3563 C CA . ASP B 1 139 ? 132.459 89.100 6.363 1.00 66.87 1023 ASP B CA 1
ATOM 3564 C C . ASP B 1 139 ? 131.876 88.371 5.152 1.00 64.30 1023 ASP B C 1
ATOM 3565 O O . ASP B 1 139 ? 131.655 87.154 5.182 1.00 71.36 1023 ASP B O 1
ATOM 3570 N N . CYS B 1 140 ? 131.600 89.133 4.087 1.00 58.67 1024 CYS B N 1
ATOM 3571 C CA . CYS B 1 140 ? 131.169 88.592 2.797 1.00 61.20 1024 CYS B CA 1
ATOM 3572 C C . CYS B 1 140 ? 132.178 88.828 1.688 1.00 74.04 1024 CYS B C 1
ATOM 3573 O O . CYS B 1 140 ? 131.849 88.616 0.517 1.00 89.59 1024 CYS B O 1
ATOM 3576 N N . GLY B 1 141 ? 133.383 89.270 2.017 1.00 75.92 1025 GLY B N 1
ATOM 3577 C CA . GLY B 1 141 ? 134.327 89.766 1.040 1.00 80.36 1025 GLY B CA 1
ATOM 3578 C C . GLY B 1 141 ? 134.765 91.181 1.365 1.00 86.20 1025 GLY B C 1
ATOM 3579 O O . GLY B 1 141 ? 134.217 91.851 2.238 1.00 87.39 1025 GLY B O 1
ATOM 3580 N N . HIS B 1 142 ? 135.784 91.624 0.635 1.00 87.70 1026 HIS B N 1
ATOM 3581 C CA . HIS B 1 142 ? 136.408 92.912 0.891 1.00 89.38 1026 HIS B CA 1
ATOM 3582 C C . HIS B 1 142 ? 136.866 93.493 -0.434 1.00 95.18 1026 HIS B C 1
ATOM 3583 O O . HIS B 1 142 ? 136.800 92.834 -1.474 1.00 99.69 1026 HIS B O 1
ATOM 3590 N N . PHE B 1 143 ? 137.351 94.728 -0.395 1.00 97.24 1027 PHE B N 1
ATOM 3591 C CA . PHE B 1 143 ? 137.974 95.345 -1.567 1.00 102.67 1027 PHE B CA 1
ATOM 3592 C C . PHE B 1 143 ? 138.665 96.633 -1.124 1.00 110.36 1027 PHE B C 1
ATOM 3593 O O . PHE B 1 143 ? 138.795 96.906 0.077 1.00 117.40 1027 PHE B O 1
ATOM 3601 N N . VAL B 1 144 ? 139.133 97.412 -2.105 1.00 102.79 1028 VAL B N 1
ATOM 3602 C CA . VAL B 1 144 ? 139.774 98.705 -1.891 1.00 93.59 1028 VAL B CA 1
ATOM 3603 C C . VAL B 1 144 ? 138.955 99.771 -2.612 1.00 82.67 1028 VAL B C 1
ATOM 3604 O O . VAL B 1 144 ? 138.324 99.488 -3.634 1.00 78.74 1028 VAL B O 1
ATOM 3608 N N . ALA B 1 145 ? 138.949 100.997 -2.068 0.60 80.53 1029 ALA B N 1
ATOM 3609 C CA . ALA B 1 145 ? 138.087 102.043 -2.620 0.60 83.36 1029 ALA B CA 1
ATOM 3610 C C . ALA B 1 145 ? 138.281 103.424 -2.002 0.60 85.43 1029 ALA B C 1
ATOM 3611 O O . ALA B 1 145 ? 137.784 103.681 -0.903 0.60 84.33 1029 ALA B O 1
ATOM 3613 N N . SER B 1 146 ? 138.968 104.321 -2.718 0.70 91.00 1030 SER B N 1
ATOM 3614 C CA . SER B 1 146 ? 139.034 105.753 -2.420 0.70 97.95 1030 SER B CA 1
ATOM 3615 C C . SER B 1 146 ? 139.504 106.084 -1.002 0.70 106.91 1030 SER B C 1
ATOM 3616 O O . SER B 1 146 ? 139.546 105.220 -0.123 0.70 105.50 1030 SER B O 1
ATOM 3619 N N . VAL B 1 147 ? 139.888 107.335 -0.768 0.70 114.56 1031 VAL B N 1
ATOM 3620 C CA . VAL B 1 147 ? 140.220 107.784 0.584 0.70 110.81 1031 VAL B CA 1
ATOM 3621 C C . VAL B 1 147 ? 139.406 109.038 0.890 0.70 119.78 1031 VAL B C 1
ATOM 3622 O O . VAL B 1 147 ? 139.972 110.144 0.945 0.70 128.88 1031 VAL B O 1
ATOM 3626 N N . PRO B 1 148 ? 138.089 108.925 1.080 0.70 107.62 1032 PRO B N 1
ATOM 3627 C CA . PRO B 1 148 ? 137.263 110.111 1.313 0.70 106.25 1032 PRO B CA 1
ATOM 3628 C C . PRO B 1 148 ? 137.135 110.435 2.792 0.70 107.32 1032 PRO B C 1
ATOM 3629 O O . PRO B 1 148 ? 137.136 109.556 3.659 0.70 93.89 1032 PRO B O 1
ATOM 3633 N N . SER B 1 149 ? 137.028 111.736 3.059 0.70 108.58 1033 SER B N 1
ATOM 3634 C CA . SER B 1 149 ? 137.031 112.273 4.417 0.70 105.00 1033 SER B CA 1
ATOM 3635 C C . SER B 1 149 ? 138.246 111.770 5.185 0.70 99.36 1033 SER B C 1
ATOM 3636 O O . SER B 1 149 ? 138.106 111.133 6.224 0.70 96.56 1033 SER B O 1
ATOM 3639 N N . CYS B 1 177 ? 141.610 103.090 1.409 1.00 109.94 1061 CYS B N 1
ATOM 3640 C CA . CYS B 1 177 ? 140.953 102.299 2.447 1.00 115.42 1061 CYS B CA 1
ATOM 3641 C C . CYS B 1 177 ? 140.752 100.849 2.021 1.00 113.06 1061 CYS B C 1
ATOM 3642 O O . CYS B 1 177 ? 140.497 100.572 0.848 1.00 115.07 1061 CYS B O 1
ATOM 3645 N N . VAL B 1 178 ? 140.863 99.926 2.976 1.00 106.48 1062 VAL B N 1
ATOM 3646 C CA . VAL B 1 178 ? 140.383 98.558 2.804 1.00 102.57 1062 VAL B CA 1
ATOM 3647 C C . VAL B 1 178 ? 138.983 98.507 3.409 1.00 94.38 1062 VAL B C 1
ATOM 3648 O O . VAL B 1 178 ? 138.787 98.878 4.573 1.00 97.91 1062 VAL B O 1
ATOM 3652 N N . VAL B 1 179 ? 138.002 98.080 2.622 1.00 77.32 1063 VAL B N 1
ATOM 3653 C CA . VAL B 1 179 ? 136.604 98.120 3.033 1.00 79.00 1063 VAL B CA 1
ATOM 3654 C C . VAL B 1 179 ? 136.022 96.709 2.985 1.00 82.60 1063 VAL B C 1
ATOM 3655 O O . VAL B 1 179 ? 136.041 96.049 1.938 1.00 84.42 1063 VAL B O 1
ATOM 3659 N N . VAL B 1 180 ? 135.498 96.258 4.116 1.00 74.42 1064 VAL B N 1
ATOM 3660 C CA . VAL B 1 180 ? 135.011 94.898 4.273 1.00 74.08 1064 VAL B CA 1
ATOM 3661 C C . VAL B 1 180 ? 133.531 94.925 4.634 1.00 69.77 1064 VAL B C 1
ATOM 3662 O O . VAL B 1 180 ? 133.093 95.744 5.448 1.00 78.47 1064 VAL B O 1
ATOM 3666 N N . ILE B 1 181 ? 132.768 94.033 3.997 1.00 56.23 1065 ILE B N 1
ATOM 3667 C CA . ILE B 1 181 ? 131.318 93.929 4.104 1.00 55.26 1065 ILE B CA 1
ATOM 3668 C C . ILE B 1 181 ? 130.982 92.857 5.132 1.00 59.07 1065 ILE B C 1
ATOM 3669 O O . ILE B 1 181 ? 131.685 91.847 5.238 1.00 68.55 1065 ILE B O 1
ATOM 3674 N N . THR B 1 182 ? 129.901 93.054 5.879 1.00 49.60 1066 THR B N 1
ATOM 3675 C CA . THR B 1 182 ? 129.560 92.112 6.933 1.00 57.71 1066 THR B CA 1
ATOM 3676 C C . THR B 1 182 ? 128.059 92.172 7.191 1.00 55.53 1066 THR B C 1
ATOM 3677 O O . THR B 1 182 ? 127.431 93.222 7.031 1.00 58.58 1066 THR B O 1
ATOM 3681 N N . ARG B 1 183 ? 127.481 91.033 7.576 1.00 49.50 1067 ARG B N 1
ATOM 3682 C CA . ARG B 1 183 ? 126.032 90.980 7.758 1.00 53.62 1067 ARG B CA 1
ATOM 3683 C C . ARG B 1 183 ? 125.577 91.361 9.165 1.00 57.59 1067 ARG B C 1
ATOM 3684 O O . ARG B 1 183 ? 124.425 91.778 9.329 1.00 65.81 1067 ARG B O 1
ATOM 3692 N N . GLU B 1 184 ? 126.447 91.242 10.175 1.00 55.58 1068 GLU B N 1
ATOM 3693 C CA . GLU B 1 184 ? 126.116 91.574 11.566 1.00 55.71 1068 GLU B CA 1
ATOM 3694 C C . GLU B 1 184 ? 126.512 93.025 11.813 1.00 66.93 1068 GLU B C 1
ATOM 3695 O O . GLU B 1 184 ? 127.661 93.323 12.153 1.00 76.03 1068 GLU B O 1
ATOM 3701 N N . VAL B 1 185 ? 125.567 93.944 11.635 1.00 63.20 1069 VAL B N 1
ATOM 3702 C CA . VAL B 1 185 ? 125.885 95.365 11.815 1.00 58.56 1069 VAL B CA 1
ATOM 3703 C C . VAL B 1 185 ? 125.868 95.686 13.309 1.00 55.03 1069 VAL B C 1
ATOM 3704 O O . VAL B 1 185 ? 124.934 95.271 14.017 1.00 45.27 1069 VAL B O 1
ATOM 3708 N N . PRO B 1 186 ? 126.886 96.371 13.824 1.00 54.23 1070 PRO B N 1
ATOM 3709 C CA . PRO B 1 186 ? 126.928 96.646 15.260 1.00 48.34 1070 PRO B CA 1
ATOM 3710 C C . PRO B 1 186 ? 126.459 98.061 15.548 1.00 57.91 1070 PRO B C 1
ATOM 3711 O O . PRO B 1 186 ? 126.707 98.972 14.747 1.00 56.04 1070 PRO B O 1
ATOM 3715 N N . HIS B 1 187 ? 125.771 98.267 16.675 1.00 58.64 1071 HIS B N 1
ATOM 3716 C CA . HIS B 1 187 ? 125.270 99.592 17.004 1.00 62.32 1071 HIS B CA 1
ATOM 3717 C C . HIS B 1 187 ? 126.178 100.349 17.965 1.00 64.74 1071 HIS B C 1
ATOM 3718 O O . HIS B 1 187 ? 125.984 101.556 18.151 1.00 71.07 1071 HIS B O 1
ATOM 3725 N N . GLN B 1 188 ? 127.176 99.683 18.542 1.00 53.82 1072 GLN B N 1
ATOM 3726 C CA . GLN B 1 188 ? 128.092 100.276 19.511 1.00 61.01 1072 GLN B CA 1
ATOM 3727 C C . GLN B 1 188 ? 129.144 99.227 19.834 1.00 60.05 1072 GLN B C 1
ATOM 3728 O O . GLN B 1 188 ? 128.982 98.047 19.516 1.00 63.23 1072 GLN B O 1
ATOM 3734 N N . THR B 1 189 ? 130.212 99.660 20.493 1.00 54.29 1073 THR B N 1
ATOM 3735 C CA . THR B 1 189 ? 131.178 98.726 21.048 1.00 55.11 1073 THR B CA 1
ATOM 3736 C C . THR B 1 189 ? 130.964 98.591 22.549 1.00 51.52 1073 THR B C 1
ATOM 3737 O O . THR B 1 189 ? 130.175 99.315 23.157 1.00 53.32 1073 THR B O 1
ATOM 3741 N N . ALA B 1 190 ? 131.673 97.627 23.143 1.00 50.71 1074 ALA B N 1
ATOM 3742 C CA . ALA B 1 190 ? 131.656 97.487 24.594 1.00 48.84 1074 ALA B CA 1
ATOM 3743 C C . ALA B 1 190 ? 132.198 98.728 25.284 1.00 60.09 1074 ALA B C 1
ATOM 3744 O O . ALA B 1 190 ? 131.743 99.066 26.383 1.00 68.86 1074 ALA B O 1
ATOM 3746 N N . SER B 1 191 ? 133.168 99.416 24.665 1.00 64.31 1075 SER B N 1
ATOM 3747 C CA . SER B 1 191 ? 133.629 100.702 25.192 1.00 66.40 1075 SER B CA 1
ATOM 3748 C C . SER B 1 191 ? 132.496 101.712 25.204 1.00 64.22 1075 SER B C 1
ATOM 3749 O O . SER B 1 191 ? 132.222 102.345 26.229 1.00 66.60 1075 SER B O 1
ATOM 3752 N N . ASP B 1 192 ? 131.830 101.879 24.057 1.00 67.14 1076 ASP B N 1
ATOM 3753 C CA . ASP B 1 192 ? 130.676 102.768 23.974 1.00 72.41 1076 ASP B CA 1
ATOM 3754 C C . ASP B 1 192 ? 129.616 102.391 25.001 1.00 70.03 1076 ASP B C 1
ATOM 3755 O O . ASP B 1 192 ? 128.907 103.265 25.512 1.00 69.40 1076 ASP B O 1
ATOM 3760 N N . PHE B 1 193 ? 129.512 101.102 25.335 1.00 68.49 1077 PHE B N 1
ATOM 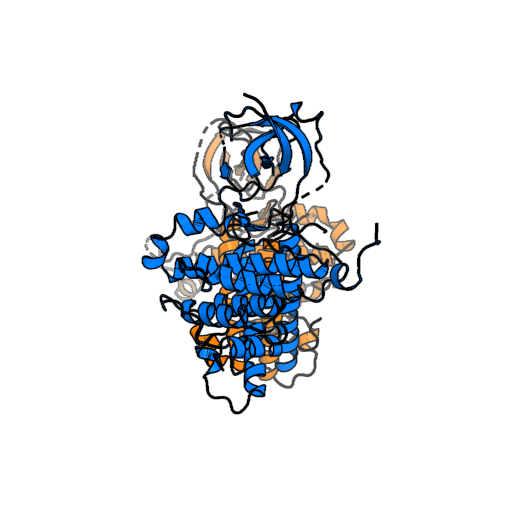3761 C CA . PHE B 1 193 ? 128.515 100.665 26.307 1.00 61.00 1077 PHE B CA 1
ATOM 3762 C C . PHE B 1 193 ? 128.935 101.026 27.727 1.00 61.14 1077 PHE B C 1
ATOM 3763 O O . PHE B 1 193 ? 128.170 101.660 28.467 1.00 63.91 1077 PHE B O 1
ATOM 3771 N N . VAL B 1 194 ? 130.148 100.631 28.129 1.00 55.19 1078 VAL B N 1
ATOM 3772 C CA . VAL B 1 194 ? 130.651 101.004 29.453 1.00 61.32 1078 VAL B CA 1
ATOM 3773 C C . VAL B 1 194 ? 130.559 102.511 29.670 1.00 65.36 1078 VAL B C 1
ATOM 3774 O O . VAL B 1 194 ? 130.176 102.972 30.749 1.00 61.13 1078 VAL B O 1
ATOM 3778 N N . ARG B 1 195 ? 130.883 103.300 28.637 1.00 75.71 1079 ARG B N 1
ATOM 3779 C CA . ARG B 1 195 ? 130.976 104.751 28.785 1.00 80.14 1079 ARG B CA 1
ATOM 3780 C C . ARG B 1 195 ? 129.602 105.401 28.966 1.00 89.73 1079 ARG B C 1
ATOM 3781 O O . ARG B 1 195 ? 129.492 106.443 29.629 1.00 82.92 1079 ARG B O 1
ATOM 3789 N N . ASP B 1 196 ? 128.547 104.793 28.410 1.00 97.20 1080 ASP B N 1
ATOM 3790 C CA . ASP B 1 196 ? 127.197 105.347 28.454 1.00 100.02 1080 ASP B CA 1
ATOM 3791 C C . ASP B 1 196 ? 126.397 104.913 29.675 1.00 100.29 1080 ASP B C 1
ATOM 3792 O O . ASP B 1 196 ? 125.325 105.479 29.920 1.00 101.57 1080 ASP B O 1
ATOM 3797 N N . SER B 1 197 ? 126.866 103.919 30.432 1.00 99.20 1081 SER B N 1
ATOM 3798 C CA . SER B 1 197 ? 126.064 103.307 31.488 1.00 99.37 1081 SER B CA 1
ATOM 3799 C C . SER B 1 197 ? 126.577 103.632 32.891 1.00 102.93 1081 SER B C 1
ATOM 3800 O O . SER B 1 197 ? 126.341 102.868 33.832 1.00 98.15 1081 SER B O 1
ATOM 3803 N N . VAL B 1 198 ? 127.266 104.768 33.053 1.00 104.31 1082 VAL B N 1
ATOM 3804 C CA . VAL B 1 198 ? 127.777 105.144 34.371 1.00 89.80 1082 VAL B CA 1
ATOM 3805 C C . VAL B 1 198 ? 126.629 105.418 35.331 1.00 83.56 1082 VAL B C 1
ATOM 3806 O O . VAL B 1 198 ? 126.722 105.095 36.521 1.00 67.18 1082 VAL B O 1
ATOM 3810 N N . ALA B 1 199 ? 125.530 106.003 34.836 1.00 85.55 1083 ALA B N 1
ATOM 3811 C CA . ALA B 1 199 ? 124.364 106.250 35.685 1.00 84.68 1083 ALA B CA 1
ATOM 3812 C C . ALA B 1 199 ? 123.688 104.943 36.082 1.00 82.02 1083 ALA B C 1
ATOM 3813 O O . ALA B 1 199 ? 123.397 104.714 37.266 1.00 69.35 1083 ALA B O 1
ATOM 3815 N N . SER B 1 200 ? 123.449 104.067 35.099 1.00 79.59 1084 SER B N 1
ATOM 3816 C CA . SER B 1 200 ? 122.746 102.819 35.371 1.00 76.50 1084 SER B CA 1
ATOM 3817 C C . SER B 1 200 ? 123.498 101.945 36.368 1.00 71.11 1084 SER B C 1
ATOM 3818 O O . SER B 1 200 ? 122.874 101.297 37.218 1.00 69.99 1084 SER B O 1
ATOM 3821 N N . HIS B 1 201 ? 124.835 101.892 36.274 1.00 70.38 1085 HIS B N 1
ATOM 3822 C CA . HIS B 1 201 ? 125.587 100.995 37.155 1.00 72.38 1085 HIS B CA 1
ATOM 3823 C C . HIS B 1 201 ? 125.382 101.364 38.619 1.00 86.97 1085 HIS B C 1
ATOM 3824 O O . HIS B 1 201 ? 125.166 100.486 39.462 1.00 85.03 1085 HIS B O 1
ATOM 3831 N N . ARG B 1 202 ? 125.435 102.661 38.942 1.00 98.38 1086 ARG B N 1
ATOM 3832 C CA . ARG B 1 202 ? 125.119 103.087 40.303 1.00 94.54 1086 ARG B CA 1
ATOM 3833 C C . ARG B 1 202 ? 123.621 103.001 40.577 1.00 82.37 1086 ARG B C 1
ATOM 3834 O O . ARG B 1 202 ? 123.218 102.718 41.713 1.00 74.56 1086 ARG B O 1
ATOM 3836 N N . ALA B 1 203 ? 122.790 103.217 39.551 1.00 73.16 1087 ALA B N 1
ATOM 3837 C CA . ALA B 1 203 ? 121.341 103.236 39.739 1.00 69.16 1087 ALA B CA 1
ATOM 3838 C C . ALA B 1 203 ? 120.790 101.840 40.029 1.00 65.31 1087 ALA B C 1
ATOM 3839 O O . ALA B 1 203 ? 120.106 101.627 41.036 1.00 63.33 1087 ALA B O 1
ATOM 3841 N N . GLU B 1 204 ? 121.064 100.874 39.156 1.00 71.43 1088 GLU B N 1
ATOM 3842 C CA . GLU B 1 204 ? 120.611 99.497 39.354 1.00 80.42 1088 GLU B CA 1
ATOM 3843 C C . GLU B 1 204 ? 121.767 98.553 39.040 1.00 84.94 1088 GLU B C 1
ATOM 3844 O O . GLU B 1 204 ? 121.994 98.203 37.868 1.00 90.06 1088 GLU B O 1
ATOM 3850 N N . PRO B 1 205 ? 122.518 98.123 40.045 1.00 65.80 1089 PRO B N 1
ATOM 3851 C CA . PRO B 1 205 ? 123.789 97.450 39.762 1.00 66.87 1089 PRO B CA 1
ATOM 3852 C C . PRO B 1 205 ? 123.663 95.943 39.589 1.00 65.97 1089 PRO B C 1
ATOM 3853 O O . PRO B 1 205 ? 124.532 95.335 38.953 1.00 74.98 1089 PRO B O 1
ATOM 3857 N N . GLU B 1 206 ? 122.609 95.317 40.123 1.00 57.23 1090 GLU B N 1
ATOM 3858 C CA . GLU B 1 206 ? 122.440 93.880 39.881 1.00 50.76 1090 GLU B CA 1
ATOM 3859 C C . GLU B 1 206 ? 122.108 93.607 38.420 1.00 55.15 1090 GLU B C 1
ATOM 3860 O O . GLU B 1 206 ? 122.637 92.661 37.827 1.00 60.43 1090 GLU B O 1
ATOM 3866 N N . VAL B 1 207 ? 121.245 94.432 37.819 1.00 52.22 1091 VAL B N 1
ATOM 3867 C CA . VAL B 1 207 ? 120.939 94.289 36.401 1.00 45.88 1091 VAL B CA 1
ATOM 3868 C C . VAL B 1 207 ? 122.176 94.573 35.563 1.00 48.54 1091 VAL B C 1
ATOM 3869 O O . VAL B 1 207 ? 122.434 93.904 34.550 1.00 50.79 1091 VAL B O 1
ATOM 3873 N N . TYR B 1 208 ? 122.960 95.573 35.961 1.00 51.48 1092 TYR B N 1
ATOM 3874 C CA . TYR B 1 208 ? 124.155 95.904 35.194 1.00 51.39 1092 TYR B CA 1
ATOM 3875 C C . TYR B 1 208 ? 125.198 94.804 35.313 1.00 51.52 1092 TYR B C 1
ATOM 3876 O O . TYR B 1 208 ? 125.610 94.203 34.311 1.00 54.79 1092 TYR B O 1
ATOM 3885 N N . GLU B 1 209 ? 125.639 94.522 36.541 1.00 44.26 1093 GLU B N 1
ATOM 3886 C CA . GLU B 1 209 ? 126.701 93.541 36.723 1.00 42.21 1093 GLU B CA 1
ATOM 3887 C C . GLU B 1 209 ? 126.309 92.175 36.146 1.00 43.01 1093 GLU B C 1
ATOM 3888 O O . GLU B 1 209 ? 127.180 91.400 35.733 1.00 38.40 1093 GLU B O 1
ATOM 3894 N N . ARG B 1 210 ? 125.007 91.882 36.056 1.00 45.94 1094 ARG B N 1
ATOM 3895 C CA . ARG B 1 210 ? 124.582 90.656 35.385 1.00 34.34 1094 ARG B CA 1
ATOM 3896 C C . ARG B 1 210 ? 124.866 90.736 33.892 1.00 38.54 1094 ARG B C 1
ATOM 3897 O O . ARG B 1 210 ? 125.490 89.828 33.317 1.00 32.17 1094 ARG B O 1
ATOM 3905 N N . ARG B 1 211 ? 124.440 91.836 33.253 1.00 36.30 1095 ARG B N 1
ATOM 3906 C CA . ARG B 1 211 ? 124.785 92.057 31.848 1.00 29.57 1095 ARG B CA 1
ATOM 3907 C C . ARG B 1 211 ? 126.282 91.928 31.626 1.00 35.40 1095 ARG B C 1
ATOM 3908 O O . ARG B 1 211 ? 126.718 91.371 30.613 1.00 41.73 1095 ARG B O 1
ATOM 3916 N N . VAL B 1 212 ? 127.090 92.427 32.568 1.00 36.17 1096 VAL B N 1
ATOM 3917 C CA . VAL B 1 212 ? 128.534 92.252 32.444 1.00 28.54 1096 VAL B CA 1
ATOM 3918 C C . VAL B 1 212 ? 128.897 90.770 32.381 1.00 32.28 1096 VAL B C 1
ATOM 3919 O O . VAL B 1 212 ? 129.725 90.355 31.553 1.00 38.19 1096 VAL B O 1
ATOM 3923 N N . CYS B 1 213 ? 128.271 89.941 33.227 1.00 27.65 1097 CYS B N 1
ATOM 3924 C CA . CYS B 1 213 ? 128.599 88.517 33.189 1.00 29.33 1097 CYS B CA 1
ATOM 3925 C C . CYS B 1 213 ? 128.247 87.923 31.836 1.00 26.71 1097 CYS B C 1
ATOM 3926 O O . CYS B 1 213 ? 129.037 87.163 31.263 1.00 29.86 1097 CYS B O 1
ATOM 3929 N N . PHE B 1 214 ? 127.094 88.300 31.272 1.00 28.06 1098 PHE B N 1
ATOM 3930 C CA . PHE B 1 214 ? 126.734 87.727 29.974 1.00 31.71 1098 PHE B CA 1
ATOM 3931 C C . PHE B 1 214 ? 127.705 88.172 28.889 1.00 26.29 1098 PHE B C 1
ATOM 3932 O O . PHE B 1 214 ? 128.093 87.370 28.029 1.00 32.33 1098 PHE B O 1
ATOM 3940 N N . LEU B 1 215 ? 128.144 89.430 28.939 1.00 30.39 1099 LEU B N 1
ATOM 3941 C CA . LEU B 1 215 ? 129.159 89.893 27.999 1.00 27.11 1099 LEU B CA 1
ATOM 3942 C C . LEU B 1 215 ? 130.441 89.090 28.145 1.00 33.06 1099 LEU B C 1
ATOM 3943 O O . LEU B 1 215 ? 130.993 88.603 27.150 1.00 34.30 1099 LEU B O 1
ATOM 3948 N N . LEU B 1 216 ? 130.929 88.936 29.389 1.00 27.21 1100 LEU B N 1
ATOM 3949 C CA . LEU B 1 216 ? 132.167 88.189 29.603 1.00 25.05 1100 LEU B CA 1
ATOM 3950 C C . LEU B 1 216 ? 132.007 86.740 29.206 1.00 27.33 1100 LEU B C 1
ATOM 3951 O O . LEU B 1 216 ? 132.963 86.105 28.753 1.00 41.94 1100 LEU B O 1
ATOM 3956 N N . LEU B 1 217 ? 130.816 86.194 29.371 1.00 24.39 1101 LEU B N 1
ATOM 3957 C CA . LEU B 1 217 ? 130.633 84.792 29.028 1.00 30.81 1101 LEU B CA 1
ATOM 3958 C C . LEU B 1 217 ? 130.727 84.592 27.513 1.00 34.81 1101 LEU B C 1
ATOM 3959 O O . LEU B 1 217 ? 131.437 83.689 27.041 1.00 31.35 1101 LEU B O 1
ATOM 3964 N N . GLN B 1 218 ? 130.072 85.469 26.735 1.00 28.80 1102 GLN B N 1
ATOM 3965 C CA . GLN B 1 218 ? 130.248 85.457 25.282 1.00 28.98 1102 GLN B CA 1
ATOM 3966 C C . GLN B 1 218 ? 131.704 85.687 24.888 1.00 29.24 1102 GLN B C 1
ATOM 3967 O O . GLN B 1 218 ? 132.225 85.028 23.975 1.00 26.54 1102 GLN B O 1
ATOM 3973 N N . LEU B 1 219 ? 132.369 86.637 25.542 1.00 30.49 1103 LEU B N 1
ATOM 3974 C CA . LEU B 1 219 ? 133.767 86.881 25.226 1.00 27.63 1103 LEU B CA 1
ATOM 3975 C C . LEU B 1 219 ? 134.576 85.608 25.381 1.00 25.97 1103 LEU B C 1
ATOM 3976 O O . LEU B 1 219 ? 135.321 85.224 24.474 1.00 27.97 1103 LEU B O 1
ATOM 3981 N N . CYS B 1 220 ? 134.408 84.913 26.513 1.00 33.14 1104 CYS B N 1
ATOM 3982 C CA . CYS B 1 220 ? 135.079 83.627 26.718 1.00 26.94 1104 CYS B CA 1
ATOM 3983 C C . CYS B 1 220 ? 134.684 82.619 25.651 1.00 33.22 1104 CYS B C 1
ATOM 3984 O O . CYS B 1 220 ? 135.537 81.909 25.109 1.00 34.81 1104 CYS B O 1
ATOM 3987 N N . ASN B 1 221 ? 133.390 82.529 25.343 1.00 32.30 1105 ASN B N 1
ATOM 3988 C CA . ASN B 1 221 ? 132.970 81.580 24.320 1.00 38.35 1105 ASN B CA 1
ATOM 3989 C C . ASN B 1 221 ? 133.706 81.818 23.003 1.00 39.77 1105 ASN B C 1
ATOM 3990 O O . ASN B 1 221 ? 134.181 80.866 22.362 1.00 36.42 1105 ASN B O 1
ATOM 3995 N N . GLY B 1 222 ? 133.858 83.083 22.609 1.00 33.36 1106 GLY B N 1
ATOM 3996 C CA . GLY B 1 222 ? 134.655 83.376 21.427 1.00 24.46 1106 GLY B CA 1
ATOM 3997 C C . GLY B 1 222 ? 136.123 83.028 21.607 1.00 43.75 1106 GLY B C 1
ATOM 3998 O O . GLY B 1 222 ? 136.732 82.428 20.720 1.00 47.16 1106 GLY B O 1
ATOM 3999 N N . LEU B 1 223 ? 136.713 83.396 22.765 1.00 18.84 1107 LEU B N 1
ATOM 4000 C CA . LEU B 1 223 ? 138.150 83.169 22.994 1.00 29.43 1107 LEU B CA 1
ATOM 4001 C C . LEU B 1 223 ? 138.512 81.682 23.022 1.00 42.20 1107 LEU B C 1
ATOM 4002 O O . LEU B 1 223 ? 139.588 81.286 22.552 1.00 58.41 1107 LEU B O 1
ATOM 4007 N N . GLU B 1 224 ? 137.661 80.856 23.624 1.00 36.56 1108 GLU B N 1
ATOM 4008 C CA . GLU B 1 224 ? 137.866 79.416 23.577 1.00 41.36 1108 GLU B CA 1
ATOM 4009 C C . GLU B 1 224 ? 138.020 78.943 22.147 1.00 41.99 1108 GLU B C 1
ATOM 4010 O O . GLU B 1 224 ? 138.970 78.224 21.814 1.00 48.79 1108 GLU B O 1
ATOM 4016 N N . HIS B 1 225 ? 137.083 79.352 21.284 1.00 43.09 1109 HIS B N 1
ATOM 4017 C CA . HIS B 1 225 ? 137.090 78.903 19.894 1.00 39.19 1109 HIS B CA 1
ATOM 4018 C C . HIS B 1 225 ? 138.371 79.327 19.182 1.00 47.21 1109 HIS B C 1
ATOM 4019 O O . HIS B 1 225 ? 138.933 78.550 18.398 1.00 47.64 1109 HIS B O 1
ATOM 4026 N N . LEU B 1 226 ? 138.857 80.549 19.456 1.00 41.97 1110 LEU B N 1
ATOM 4027 C CA . LEU B 1 226 ? 140.149 80.971 18.924 1.00 44.51 1110 LEU B CA 1
ATOM 4028 C C . LEU B 1 226 ? 141.273 80.084 19.450 1.00 46.94 1110 LEU B C 1
ATOM 4029 O O . LEU B 1 226 ? 142.170 79.686 18.697 1.00 44.30 1110 LEU B O 1
ATOM 4034 N N . LYS B 1 227 ? 141.237 79.748 20.737 1.00 47.59 1111 LYS B N 1
ATOM 4035 C CA . LYS B 1 227 ? 142.295 78.904 21.279 1.00 47.34 1111 LYS B CA 1
ATOM 4036 C C . LYS B 1 227 ? 142.268 77.511 20.649 1.00 47.51 1111 LYS B C 1
ATOM 4037 O O . LYS B 1 227 ? 143.329 76.922 20.419 1.00 55.04 1111 LYS B O 1
ATOM 4043 N N . GLU B 1 228 ? 141.075 76.987 20.322 1.00 44.93 1112 GLU B N 1
ATOM 4044 C CA . GLU B 1 228 ? 140.969 75.681 19.664 1.00 54.16 1112 GLU B CA 1
ATOM 4045 C C . GLU B 1 228 ? 141.631 75.654 18.295 1.00 62.04 1112 GLU B C 1
ATOM 4046 O O . GLU B 1 228 ? 141.870 74.568 17.753 1.00 72.41 1112 GLU B O 1
ATOM 4052 N N . HIS B 1 229 ? 141.892 76.813 17.701 1.00 52.71 1113 HIS B N 1
ATOM 4053 C CA . HIS B 1 229 ? 142.568 76.875 16.414 1.00 52.12 1113 HIS B CA 1
ATOM 4054 C C . HIS B 1 229 ? 143.897 77.623 16.517 1.00 52.59 1113 HIS B C 1
ATOM 4055 O O . HIS B 1 229 ? 144.455 78.046 15.502 1.00 51.18 1113 HIS B O 1
ATOM 4062 N N . GLY B 1 230 ? 144.408 77.791 17.738 1.00 51.54 1114 GLY B N 1
ATOM 4063 C CA . GLY B 1 230 ? 145.721 78.361 17.967 1.00 52.95 1114 GLY B CA 1
ATOM 4064 C C . GLY B 1 230 ? 145.893 79.837 17.664 1.00 54.69 1114 GLY B C 1
ATOM 4065 O O . GLY B 1 230 ? 147.027 80.279 17.490 1.00 62.16 1114 GLY B O 1
ATOM 4066 N N . ILE B 1 231 ? 144.810 80.624 17.590 1.00 43.23 1115 ILE B N 1
ATOM 4067 C CA . ILE B 1 231 ? 144.931 82.071 17.432 1.00 40.78 1115 ILE B CA 1
ATOM 4068 C C . ILE B 1 231 ? 144.971 82.686 18.824 1.00 47.80 1115 ILE B C 1
ATOM 4069 O O . ILE B 1 231 ? 144.260 82.241 19.730 1.00 59.50 1115 ILE B O 1
ATOM 4074 N N . ILE B 1 232 ? 145.816 83.697 19.003 1.00 51.27 1116 ILE B N 1
ATOM 4075 C CA . ILE B 1 232 ? 145.858 84.520 20.210 1.00 56.17 1116 ILE B CA 1
ATOM 4076 C C . ILE B 1 232 ? 145.505 85.939 19.782 1.00 53.26 1116 ILE B C 1
ATOM 4077 O O . ILE B 1 232 ? 146.252 86.561 19.019 1.00 61.13 1116 ILE B O 1
ATOM 4082 N N . HIS B 1 233 ? 144.377 86.455 20.268 1.00 54.09 1117 HIS B N 1
ATOM 4083 C CA . HIS B 1 233 ? 143.888 87.725 19.740 1.00 57.18 1117 HIS B CA 1
ATOM 4084 C C . HIS B 1 233 ? 144.890 88.862 19.979 1.00 51.68 1117 HIS B C 1
ATOM 4085 O O . HIS B 1 233 ? 145.177 89.655 19.071 1.00 49.31 1117 HIS B O 1
ATOM 4092 N N . ARG B 1 234 ? 145.423 88.960 21.195 1.00 53.24 1118 ARG B N 1
ATOM 4093 C CA . ARG B 1 234 ? 146.510 89.861 21.591 1.00 60.75 1118 ARG B CA 1
ATOM 4094 C C . ARG B 1 234 ? 146.133 91.348 21.631 1.00 62.81 1118 ARG B C 1
ATOM 4095 O O . ARG B 1 234 ? 147.003 92.171 21.932 1.00 67.66 1118 ARG B O 1
ATOM 4103 N N . ASP B 1 235 ? 144.886 91.730 21.353 1.00 59.01 1119 ASP B N 1
ATOM 4104 C CA . ASP B 1 235 ? 144.506 93.144 21.380 1.00 59.18 1119 ASP B CA 1
ATOM 4105 C C . ASP B 1 235 ? 143.080 93.288 21.915 1.00 67.47 1119 ASP B C 1
ATOM 4106 O O . ASP B 1 235 ? 142.182 93.799 21.248 1.00 67.05 1119 ASP B O 1
ATOM 4111 N N . LEU B 1 236 ? 142.880 92.862 23.165 1.00 67.07 1120 LEU B N 1
ATOM 4112 C CA . LEU B 1 236 ? 141.549 92.707 23.757 1.00 57.43 1120 LEU B CA 1
ATOM 4113 C C . LEU B 1 236 ? 141.206 93.915 24.626 1.00 60.59 1120 LEU B C 1
ATOM 4114 O O . LEU B 1 236 ? 141.488 93.943 25.824 1.00 72.23 1120 LEU B O 1
ATOM 4119 N N . CYS B 1 237 ? 140.570 94.909 24.014 1.00 58.88 1121 CYS B N 1
ATOM 4120 C CA . CYS B 1 237 ? 140.104 96.117 24.680 1.00 65.84 1121 CYS B CA 1
ATOM 4121 C C . CYS B 1 237 ? 138.644 96.324 24.308 1.00 60.15 1121 CYS B C 1
ATOM 4122 O O . CYS B 1 237 ? 138.140 95.714 23.360 1.00 52.36 1121 CYS B O 1
ATOM 4125 N N . LEU B 1 238 ? 137.955 97.209 25.037 1.00 52.80 1122 LEU B N 1
ATOM 4126 C CA . LEU B 1 238 ? 136.509 97.283 24.847 1.00 50.28 1122 LEU B CA 1
ATOM 4127 C C . LEU B 1 238 ? 136.119 97.999 23.560 1.00 55.82 1122 LEU B C 1
ATOM 4128 O O . LEU B 1 238 ? 134.959 97.900 23.141 1.00 56.54 1122 LEU B O 1
ATOM 4133 N N . GLU B 1 239 ? 137.045 98.723 22.923 1.00 64.68 1123 GLU B N 1
ATOM 4134 C CA . GLU B 1 239 ? 136.713 99.329 21.639 1.00 64.13 1123 GLU B CA 1
ATOM 4135 C C . GLU B 1 239 ? 136.721 98.318 20.492 1.00 56.47 1123 GLU B C 1
ATOM 4136 O O . GLU B 1 239 ? 136.266 98.651 19.394 1.00 55.13 1123 GLU B O 1
ATOM 4142 N N . ASN B 1 240 ? 137.203 97.094 20.719 1.00 59.86 1124 ASN B N 1
ATOM 4143 C CA . ASN B 1 240 ? 137.251 96.049 19.699 1.00 56.93 1124 ASN B CA 1
ATOM 4144 C C . ASN B 1 240 ? 136.128 95.033 19.841 1.00 57.05 1124 ASN B C 1
ATOM 4145 O O . ASN B 1 240 ? 136.015 94.131 19.002 1.00 58.02 1124 ASN B O 1
ATOM 4150 N N . LEU B 1 241 ? 135.303 95.140 20.880 1.00 50.40 1125 LEU B N 1
ATOM 4151 C CA . LEU B 1 241 ? 134.225 94.182 21.110 1.0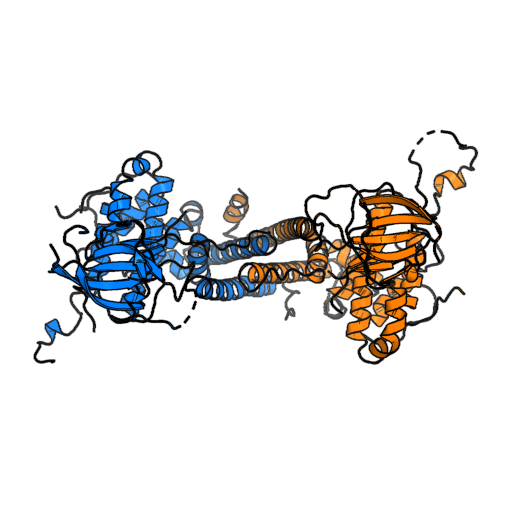0 42.18 1125 LEU B CA 1
ATOM 4152 C C . LEU B 1 241 ? 132.907 94.774 20.600 1.00 39.37 1125 LEU B C 1
ATOM 4153 O O . LEU B 1 241 ? 132.314 95.645 21.238 1.00 42.38 1125 LEU B O 1
ATOM 4158 N N . LEU B 1 242 ? 132.443 94.286 19.455 1.00 31.98 1126 LEU B N 1
ATOM 4159 C CA . LEU B 1 242 ? 131.205 94.779 18.870 1.00 41.15 1126 LEU B CA 1
ATOM 4160 C C . LEU B 1 242 ? 129.996 94.168 19.559 1.00 41.66 1126 LEU B C 1
ATOM 4161 O O . LEU B 1 242 ? 130.012 92.999 19.963 1.00 47.48 1126 LEU B O 1
ATOM 4166 N N . LEU B 1 243 ? 128.944 94.968 19.686 1.00 32.64 1127 LEU B N 1
ATOM 4167 C CA . LEU B 1 243 ? 127.651 94.510 20.181 1.00 31.74 1127 LEU B CA 1
ATOM 4168 C C . LEU B 1 243 ? 126.622 94.676 19.071 1.00 37.16 1127 LEU B C 1
ATOM 4169 O O . LEU B 1 243 ? 126.548 95.734 18.436 1.00 51.26 1127 LEU B O 1
ATOM 4174 N N . VAL B 1 244 ? 125.845 93.628 18.828 1.00 38.40 1128 VAL B N 1
ATOM 4175 C CA . VAL B 1 244 ? 124.916 93.546 17.705 1.00 40.85 1128 VAL B CA 1
ATOM 4176 C C . VAL B 1 244 ? 123.558 93.136 18.244 1.00 44.84 1128 VAL B C 1
ATOM 4177 O O . VAL B 1 244 ? 123.462 92.151 18.984 1.00 48.82 1128 VAL B O 1
ATOM 4181 N N . HIS B 1 245 ? 122.509 93.852 17.856 1.00 53.34 1129 HIS B N 1
ATOM 4182 C CA . HIS B 1 245 ? 121.178 93.449 18.295 1.00 59.76 1129 HIS B CA 1
ATOM 4183 C C . HIS B 1 245 ? 120.907 92.007 17.873 1.00 49.53 1129 HIS B C 1
ATOM 4184 O O . HIS B 1 245 ? 121.353 91.563 16.810 1.00 41.08 1129 HIS B O 1
ATOM 4191 N N . CYS B 1 246 ? 120.228 91.258 18.748 1.00 60.32 1130 CYS B N 1
ATOM 4192 C CA . CYS B 1 246 ? 119.973 89.824 18.536 1.00 65.35 1130 CYS B CA 1
ATOM 4193 C C . CYS B 1 246 ? 118.497 89.437 18.681 1.00 67.57 1130 CYS B C 1
ATOM 4194 O O . CYS B 1 246 ? 117.920 88.789 17.797 1.00 74.21 1130 CYS B O 1
ATOM 4197 N N . LYS B 1 285 ? 120.310 97.011 25.822 1.00 68.22 1169 LYS B N 1
ATOM 4198 C CA . LYS B 1 285 ? 118.876 96.881 26.091 1.00 88.00 1169 LYS B CA 1
ATOM 4199 C C . LYS B 1 285 ? 118.515 95.414 26.360 1.00 97.29 1169 LYS B C 1
ATOM 4200 O O . LYS B 1 285 ? 118.589 94.939 27.501 1.00 95.49 1169 LYS B O 1
ATOM 4206 N N . HIS B 1 286 ? 118.085 94.723 25.302 1.00 98.94 1170 HIS B N 1
ATOM 4207 C CA . HIS B 1 286 ? 118.141 93.267 25.251 1.00 87.29 1170 HIS B CA 1
ATOM 4208 C C . HIS B 1 286 ? 119.594 92.814 25.188 1.00 68.82 1170 HIS B C 1
ATOM 4209 O O . HIS B 1 286 ? 120.462 93.535 24.687 1.00 69.56 1170 HIS B O 1
ATOM 4216 N N . LEU B 1 287 ? 119.856 91.598 25.685 1.00 51.17 1171 LEU B N 1
ATOM 4217 C CA . LEU B 1 287 ? 121.233 91.120 25.717 1.00 43.85 1171 LEU B CA 1
ATOM 4218 C C . LEU B 1 287 ? 121.799 91.084 24.302 1.00 48.37 1171 LEU B C 1
ATOM 4219 O O . LEU B 1 287 ? 121.354 90.273 23.473 1.00 45.64 1171 LEU B O 1
ATOM 4224 N N . PRO B 1 288 ? 122.755 91.952 23.979 1.00 47.61 1172 PRO B N 1
ATOM 4225 C CA . PRO B 1 288 ? 123.308 91.962 22.625 1.00 47.79 1172 PRO B CA 1
ATOM 4226 C C . PRO B 1 288 ? 124.259 90.801 22.407 1.00 42.24 1172 PRO B C 1
ATOM 4227 O O . PRO B 1 288 ? 124.758 90.175 23.349 1.00 38.03 1172 PRO B O 1
ATOM 4231 N N . ARG B 1 289 ? 124.474 90.513 21.122 1.00 34.99 1173 ARG B N 1
ATOM 4232 C CA . ARG B 1 289 ? 125.479 89.556 20.674 1.00 37.64 1173 ARG B CA 1
ATOM 4233 C C . ARG B 1 289 ? 126.850 90.224 20.675 1.00 42.80 1173 ARG B C 1
ATOM 4234 O O . ARG B 1 289 ? 127.034 91.267 20.039 1.00 48.93 1173 ARG B O 1
ATOM 4242 N N . LEU B 1 290 ? 127.805 89.650 21.403 1.00 40.44 1174 LEU B N 1
ATOM 4243 C CA . LEU B 1 290 ? 129.143 90.221 21.467 1.00 30.80 1174 LEU B CA 1
ATOM 4244 C C . LEU B 1 290 ? 129.992 89.575 20.389 1.00 39.25 1174 LEU B C 1
ATOM 4245 O O . LEU B 1 290 ? 129.999 88.344 20.248 1.00 40.37 1174 LEU B O 1
ATOM 4250 N N . ILE B 1 291 ? 130.711 90.402 19.638 1.00 39.99 1175 ILE B N 1
ATOM 4251 C CA . ILE B 1 291 ? 131.461 89.934 18.484 1.00 44.32 1175 ILE B CA 1
ATOM 4252 C C . ILE B 1 291 ? 132.888 90.434 18.610 1.00 39.25 1175 ILE B C 1
ATOM 4253 O O . ILE B 1 291 ? 133.114 91.645 18.708 1.00 35.96 1175 ILE B O 1
ATOM 4258 N N . ILE B 1 292 ? 133.840 89.503 18.608 1.00 42.67 1176 ILE B N 1
ATOM 4259 C CA . ILE B 1 292 ? 135.266 89.804 18.758 1.00 42.60 1176 ILE B CA 1
ATOM 4260 C C . ILE B 1 292 ? 135.828 90.171 17.390 1.00 45.54 1176 ILE B C 1
ATOM 4261 O O . ILE B 1 292 ? 135.751 89.375 16.445 1.00 42.12 1176 ILE B O 1
ATOM 4266 N N . SER B 1 293 ? 136.405 91.370 17.282 1.00 52.23 1177 SER B N 1
ATOM 4267 C CA . SER B 1 293 ? 136.854 91.921 16.008 1.00 55.00 1177 SER B CA 1
ATOM 4268 C C . SER B 1 293 ? 138.251 92.500 16.162 1.00 58.93 1177 SER B C 1
ATOM 4269 O O . SER B 1 293 ? 138.782 92.597 17.272 1.00 53.30 1177 SER B O 1
ATOM 4272 N N . ASN B 1 294 ? 138.830 92.902 15.018 1.00 63.82 1178 ASN B N 1
ATOM 4273 C CA . ASN B 1 294 ? 140.154 93.524 14.936 1.00 58.99 1178 ASN B CA 1
ATOM 4274 C C . ASN B 1 294 ? 141.257 92.516 15.240 1.00 58.85 1178 ASN B C 1
ATOM 4275 O O . ASN B 1 294 ? 141.796 92.485 16.354 1.00 59.04 1178 ASN B O 1
ATOM 4280 N N . PHE B 1 295 ? 141.609 91.696 14.253 1.00 57.31 1179 PHE B N 1
ATOM 4281 C CA . PHE B 1 295 ? 142.691 90.736 14.407 1.00 59.91 1179 PHE B CA 1
ATOM 4282 C C . PHE B 1 295 ? 144.001 91.263 13.853 1.00 75.20 1179 PHE B C 1
ATOM 4283 O O . PHE B 1 295 ? 144.798 90.491 13.311 1.00 82.81 1179 PHE B O 1
ATOM 4291 N N . LEU B 1 296 ? 144.245 92.569 13.993 1.00 77.23 1180 LEU B N 1
ATOM 4292 C CA . LEU B 1 296 ? 145.395 93.175 13.337 1.00 70.90 1180 LEU B CA 1
ATOM 4293 C C . LEU B 1 296 ? 146.718 92.737 13.948 1.00 80.01 1180 LEU B C 1
ATOM 4294 O O . LEU B 1 296 ? 147.758 92.894 13.302 1.00 92.13 1180 LEU B O 1
ATOM 4299 N N . LYS B 1 297 ? 146.717 92.177 15.160 1.00 77.49 1181 LYS B N 1
ATOM 4300 C CA . LYS B 1 297 ? 147.948 91.609 15.698 1.00 68.04 1181 LYS B CA 1
ATOM 4301 C C . LYS B 1 297 ? 147.715 90.247 16.340 1.00 70.93 1181 LYS B C 1
ATOM 4302 O O . LYS B 1 297 ? 148.511 89.821 17.186 1.00 72.86 1181 LYS B O 1
ATOM 4308 N N . ALA B 1 298 ? 146.650 89.550 15.949 1.00 75.23 1182 ALA B N 1
ATOM 4309 C CA . ALA B 1 298 ? 146.495 88.159 16.352 1.00 69.83 1182 ALA B CA 1
ATOM 4310 C C . ALA B 1 298 ? 147.656 87.333 15.808 1.00 70.69 1182 ALA B C 1
ATOM 4311 O O . ALA B 1 298 ? 148.120 87.551 14.683 1.00 77.39 1182 ALA B O 1
ATOM 4313 N N . LYS B 1 299 ? 148.145 86.402 16.625 1.00 70.22 1183 LYS B N 1
ATOM 4314 C CA . LYS B 1 299 ? 149.187 85.467 16.223 1.00 77.49 1183 LYS B CA 1
ATOM 4315 C C . LYS B 1 299 ? 148.593 84.067 16.102 1.00 70.08 1183 LYS B C 1
ATOM 4316 O O . LYS B 1 299 ? 147.589 83.746 16.753 1.00 57.32 1183 LYS B O 1
ATOM 4322 N N . GLN B 1 300 ? 149.205 83.248 15.233 1.00 68.13 1184 GLN B N 1
ATOM 4323 C CA . GLN B 1 300 ? 148.850 81.841 15.060 1.00 63.52 1184 GLN B CA 1
ATOM 4324 C C . GLN B 1 300 ? 150.042 80.980 15.458 1.00 73.01 1184 GLN B C 1
ATOM 4325 O O . GLN B 1 300 ? 151.192 81.331 15.172 0.80 86.12 1184 GLN B O 1
ATOM 4331 N N . LYS B 1 301 ? 149.765 79.866 16.143 1.00 71.65 1185 LYS B N 1
ATOM 4332 C CA . LYS B 1 301 ? 150.812 78.941 16.563 1.00 83.77 1185 LYS B CA 1
ATOM 4333 C C . LYS B 1 301 ? 151.098 77.997 15.404 1.00 100.55 1185 LYS B C 1
ATOM 4334 O O . LYS B 1 301 ? 150.210 77.211 15.027 1.00 102.88 1185 LYS B O 1
ATOM 4340 N N . PRO B 1 302 ? 152.287 78.046 14.795 0.80 103.94 1186 PRO B N 1
ATOM 4341 C CA . PRO B 1 302 ? 152.572 77.145 13.674 0.80 103.92 1186 PRO B CA 1
ATOM 4342 C C . PRO B 1 302 ? 152.503 75.690 14.117 0.80 104.57 1186 PRO B C 1
ATOM 4343 O O . PRO B 1 302 ? 152.807 75.349 15.264 0.80 105.44 1186 PRO B O 1
ATOM 4347 N N . GLY B 1 303 ? 152.073 74.833 13.197 0.80 98.86 1187 GLY B N 1
ATOM 4348 C CA . GLY B 1 303 ? 151.888 73.430 13.510 0.80 89.81 1187 GLY B CA 1
ATOM 4349 C C . GLY B 1 303 ? 150.431 73.022 13.498 0.80 79.81 1187 GLY B C 1
ATOM 4350 O O . GLY B 1 303 ? 149.805 73.002 12.441 0.80 77.55 1187 GLY B O 1
ATOM 4351 N N . LYS B 1 312 ? 159.521 77.843 5.911 1.00 105.67 1196 LYS B N 1
ATOM 4352 C CA . LYS B 1 312 ? 160.796 77.549 6.558 1.00 103.95 1196 LYS B CA 1
ATOM 4353 C C . LYS B 1 312 ? 160.945 78.366 7.838 1.00 105.50 1196 LYS B C 1
ATOM 4354 O O . LYS B 1 312 ? 160.578 77.905 8.923 1.00 106.67 1196 LYS B O 1
ATOM 4360 N N . SER B 1 313 ? 161.456 79.589 7.681 0.80 100.55 1197 SER B N 1
ATOM 4361 C CA . SER B 1 313 ? 161.829 80.492 8.777 0.80 100.10 1197 SER B CA 1
ATOM 4362 C C . SER B 1 313 ? 163.027 79.882 9.499 0.80 108.91 1197 SER B C 1
ATOM 4363 O O . SER B 1 313 ? 164.045 79.591 8.842 0.80 107.28 1197 SER B O 1
ATOM 4366 N N . GLN B 1 314 ? 162.987 79.710 10.818 0.80 117.00 1198 GLN B N 1
ATOM 4367 C CA . GLN B 1 314 ? 164.132 79.198 11.556 0.80 111.64 1198 GLN B CA 1
ATOM 4368 C C . GLN B 1 314 ? 163.659 78.503 12.829 0.80 106.05 1198 GLN B C 1
ATOM 4369 O O . GLN B 1 314 ? 162.768 78.995 13.531 0.80 94.59 1198 GLN B O 1
ATOM 4375 N N . ALA B 1 315 ? 164.269 77.358 13.118 0.80 109.92 1199 ALA B N 1
ATOM 4376 C CA . ALA B 1 315 ? 164.150 76.714 14.418 0.80 111.44 1199 ALA B CA 1
ATOM 4377 C C . ALA B 1 315 ? 165.443 76.843 15.212 0.80 116.31 1199 ALA B C 1
ATOM 4378 O O . ALA B 1 315 ? 165.767 75.976 16.028 0.80 125.00 1199 ALA B O 1
ATOM 4380 N N . ARG B 1 316 ? 166.186 77.929 14.977 1.00 107.72 1200 ARG B N 1
ATOM 4381 C CA . ARG B 1 316 ? 167.393 78.247 15.733 1.00 88.64 1200 ARG B CA 1
ATOM 4382 C C . ARG B 1 316 ? 167.024 78.962 17.031 1.00 84.59 1200 ARG B C 1
ATOM 4383 O O . ARG B 1 316 ? 167.783 79.798 17.533 1.00 82.47 1200 ARG B O 1
ATOM 4391 N N . LEU B 1 317 ? 165.852 78.638 17.576 1.00 85.03 1201 LEU B N 1
ATOM 4392 C CA . LEU B 1 317 ? 165.412 79.148 18.864 1.00 84.24 1201 LEU B CA 1
ATOM 4393 C C . LEU B 1 317 ? 165.873 78.218 19.967 1.00 89.30 1201 LEU B C 1
ATOM 4394 O O . LEU B 1 317 ? 165.972 77.002 19.779 1.00 93.80 1201 LEU B O 1
ATOM 4399 N N . ALA B 1 318 ? 166.134 78.804 21.131 1.00 90.54 1202 ALA B N 1
ATOM 4400 C CA . ALA B 1 318 ? 166.597 78.028 22.263 1.00 87.23 1202 ALA B CA 1
ATOM 4401 C C . ALA B 1 318 ? 165.565 76.957 22.614 1.00 85.76 1202 ALA B C 1
ATOM 4402 O O . ALA B 1 318 ? 164.368 77.121 22.349 1.00 80.58 1202 ALA B O 1
ATOM 4404 N N . PRO B 1 319 ? 166.014 75.826 23.159 1.00 81.11 1203 PRO B N 1
ATOM 4405 C CA . PRO B 1 319 ? 165.054 74.835 23.671 1.00 76.82 1203 PRO B CA 1
ATOM 4406 C C . PRO B 1 319 ? 164.035 75.426 24.629 1.00 75.63 1203 PRO B C 1
ATOM 4407 O O . PRO B 1 319 ? 162.837 75.152 24.506 1.00 80.06 1203 PRO B O 1
ATOM 4411 N N . GLU B 1 320 ? 164.474 76.258 25.567 1.00 73.22 1204 GLU B N 1
ATOM 4412 C CA . GLU B 1 320 ? 163.580 76.776 26.596 1.00 74.67 1204 GLU B CA 1
ATOM 4413 C C . GLU B 1 320 ? 162.501 77.694 26.027 1.00 78.26 1204 GLU B C 1
ATOM 4414 O O . GLU B 1 320 ? 161.618 78.149 26.763 1.00 78.28 1204 GLU B O 1
ATOM 4420 N N . ILE B 1 321 ? 162.576 77.967 24.720 1.00 88.16 1205 ILE B N 1
ATOM 4421 C CA . ILE B 1 321 ? 161.612 78.807 24.012 1.00 93.16 1205 ILE B CA 1
ATOM 4422 C C . ILE B 1 321 ? 160.655 77.983 23.150 1.00 95.15 1205 ILE B C 1
ATOM 4423 O O . ILE B 1 321 ? 159.450 78.247 23.146 1.00 99.28 1205 ILE B O 1
ATOM 4428 N N . VAL B 1 322 ? 161.167 77.007 22.384 1.00 96.86 1206 VAL B N 1
ATOM 4429 C CA . VAL B 1 322 ? 160.299 76.128 21.594 1.00 95.43 1206 VAL B CA 1
ATOM 4430 C C . VAL B 1 322 ? 159.281 75.433 22.487 1.00 106.95 1206 VAL B C 1
ATOM 4431 O O . VAL B 1 322 ? 158.204 75.049 22.018 1.00 112.80 1206 VAL B O 1
ATOM 4435 N N . SER B 1 323 ? 159.595 75.278 23.778 1.00 113.78 1207 SER B N 1
ATOM 4436 C CA . SER B 1 323 ? 158.628 74.764 24.743 1.00 117.25 1207 SER B CA 1
ATOM 4437 C C . SER B 1 323 ? 157.545 75.792 25.048 1.00 129.33 1207 SER B C 1
ATOM 4438 O O . SER B 1 323 ? 156.382 75.430 25.256 1.00 138.59 1207 SER B O 1
ATOM 4441 N N . ALA B 1 324 ? 157.905 77.076 25.082 1.00 132.26 1208 ALA B N 1
ATOM 4442 C CA . ALA B 1 324 ? 157.043 78.106 25.653 1.00 133.40 1208 ALA B CA 1
ATOM 4443 C C . ALA B 1 324 ? 155.731 78.299 24.897 1.00 132.58 1208 ALA B C 1
ATOM 4444 O O . ALA B 1 324 ? 154.656 77.983 25.427 1.00 131.24 1208 ALA B O 1
ATOM 4446 N N . SER B 1 325 ? 155.803 78.812 23.665 1.00 125.82 1209 SER B N 1
ATOM 4447 C CA . SER B 1 325 ? 154.638 79.421 23.025 1.00 115.08 1209 SER B CA 1
ATOM 4448 C C . SER B 1 325 ? 153.933 80.327 24.036 1.00 103.23 1209 SER B C 1
ATOM 4449 O O . SER B 1 325 ? 152.716 80.274 24.220 1.00 101.77 1209 SER B O 1
ATOM 4452 N N . GLN B 1 326 ? 154.735 81.177 24.693 0.60 91.29 1210 GLN B N 1
ATOM 4453 C CA . GLN B 1 326 ? 154.387 81.857 25.940 0.60 75.88 1210 GLN B CA 1
ATOM 4454 C C . GLN B 1 326 ? 153.187 82.792 25.829 0.60 63.91 1210 GLN B C 1
ATOM 4455 O O . GLN B 1 326 ? 153.024 83.709 26.642 0.60 58.09 1210 GLN B O 1
ATOM 4457 N N . TYR B 1 327 ? 152.343 82.576 24.826 1.00 60.73 1211 TYR B N 1
ATOM 4458 C CA . TYR B 1 327 ? 151.041 83.212 24.758 1.00 60.52 1211 TYR B CA 1
ATOM 4459 C C . TYR B 1 327 ? 149.926 82.252 25.156 1.00 59.78 1211 TYR B C 1
ATOM 4460 O O . TYR B 1 327 ? 148.761 82.489 24.819 1.00 66.59 1211 TYR B O 1
ATOM 4469 N N . ARG B 1 328 ? 150.269 81.175 25.874 1.00 64.08 1212 ARG B N 1
ATOM 4470 C CA . ARG B 1 328 ? 149.274 80.187 26.275 1.00 69.26 1212 ARG B CA 1
ATOM 4471 C C . ARG B 1 328 ? 148.194 80.822 27.135 1.00 76.21 1212 ARG B C 1
ATOM 4472 O O . ARG B 1 328 ? 147.019 80.444 27.053 1.00 78.14 1212 ARG B O 1
ATOM 4480 N N . LYS B 1 329 ? 148.576 81.786 27.968 1.00 74.04 1213 LYS B N 1
ATOM 4481 C CA . LYS B 1 329 ? 147.687 82.403 28.941 1.00 62.19 1213 LYS B CA 1
ATOM 4482 C C . LYS B 1 329 ? 147.772 83.925 28.846 1.00 64.21 1213 LYS B C 1
ATOM 4483 O O . LYS B 1 329 ? 147.748 84.641 29.850 1.00 70.24 1213 LYS B O 1
ATOM 4489 N N . PHE B 1 330 ? 147.852 84.436 27.619 1.00 59.87 1214 PHE B N 1
ATOM 4490 C CA . PHE B 1 330 ? 147.931 85.868 27.367 1.00 59.48 1214 PHE B CA 1
ATOM 4491 C C . PHE B 1 330 ? 146.563 86.501 27.157 1.00 52.77 1214 PHE B C 1
ATOM 4492 O O . PHE B 1 330 ? 146.329 87.622 27.615 1.00 47.73 1214 PHE B O 1
ATOM 4500 N N . ASP B 1 331 ? 145.662 85.827 26.436 1.00 56.80 1215 ASP B N 1
ATOM 4501 C CA . ASP B 1 331 ? 144.312 86.363 26.290 1.00 52.63 1215 ASP B CA 1
ATOM 4502 C C . ASP B 1 331 ? 143.583 86.369 27.627 1.00 48.83 1215 ASP B C 1
ATOM 4503 O O . ASP B 1 331 ? 142.804 87.291 27.901 1.00 49.24 1215 ASP B O 1
ATOM 4508 N N . GLU B 1 332 ? 143.844 85.370 28.482 1.00 43.64 1216 GLU B N 1
ATOM 4509 C CA . GLU B 1 332 ? 143.240 85.352 29.814 1.00 40.04 1216 GLU B CA 1
ATOM 4510 C C . GLU B 1 332 ? 143.629 86.588 30.603 1.00 38.80 1216 GLU B C 1
ATOM 4511 O O . GLU B 1 332 ? 142.786 87.221 31.254 1.00 40.91 1216 GLU B O 1
ATOM 4517 N N . PHE B 1 333 ? 144.907 86.942 30.567 1.00 40.80 1217 PHE B N 1
ATOM 4518 C CA . PHE B 1 333 ? 145.343 88.131 31.278 1.00 43.32 1217 PHE B CA 1
ATOM 4519 C C . PHE B 1 333 ? 144.587 89.355 30.791 1.00 41.86 1217 PHE B C 1
ATOM 4520 O O . PHE B 1 333 ? 144.152 90.182 31.597 1.00 46.69 1217 PHE B O 1
ATOM 4528 N N . GLN B 1 334 ? 144.408 89.480 29.476 1.00 46.55 1218 GLN B N 1
ATOM 4529 C CA . GLN B 1 334 ? 143.739 90.658 28.932 1.00 56.29 1218 GLN B CA 1
ATOM 4530 C C . GLN B 1 334 ? 142.292 90.729 29.401 1.00 59.72 1218 GLN B C 1
ATOM 4531 O O . GLN B 1 334 ? 141.771 91.817 29.679 1.00 62.51 1218 GLN B O 1
ATOM 4537 N N . THR B 1 335 ? 141.634 89.576 29.512 1.00 38.84 1219 THR B N 1
ATOM 4538 C CA . THR B 1 335 ? 140.254 89.554 29.961 1.00 37.17 1219 THR B CA 1
ATOM 4539 C C . THR B 1 335 ? 140.147 89.971 31.418 1.00 48.40 1219 THR B C 1
ATOM 4540 O O . THR B 1 335 ? 139.179 90.637 31.811 1.00 40.27 1219 THR B O 1
ATOM 4544 N N . GLY B 1 336 ? 141.122 89.572 32.243 1.00 49.50 1220 GLY B N 1
ATOM 4545 C CA . GLY B 1 336 ? 141.120 90.016 33.627 1.00 38.01 1220 GLY B CA 1
ATOM 4546 C C . GLY B 1 336 ? 140.993 91.518 33.727 1.00 44.95 1220 GLY B C 1
ATOM 4547 O O . GLY B 1 336 ? 140.212 92.031 34.526 1.00 51.62 1220 GLY B O 1
ATOM 4548 N N . ILE B 1 337 ? 141.708 92.241 32.858 1.00 49.40 1221 ILE B N 1
ATOM 4549 C CA . ILE B 1 337 ? 141.653 93.701 32.848 1.00 48.76 1221 ILE B CA 1
ATOM 4550 C C . ILE B 1 337 ? 140.281 94.200 32.393 1.00 53.85 1221 ILE B C 1
ATOM 4551 O O . ILE B 1 337 ? 139.717 95.126 32.992 1.00 52.82 1221 ILE B O 1
ATOM 4556 N N . LEU B 1 338 ? 139.707 93.591 31.350 1.00 50.43 1222 LEU B N 1
ATOM 4557 C CA . LEU B 1 338 ? 138.373 94.006 30.917 1.00 44.65 1222 LEU B CA 1
ATOM 4558 C C . LEU B 1 338 ? 137.341 93.893 32.040 1.00 49.62 1222 LEU B C 1
ATOM 4559 O O . LEU B 1 338 ? 136.324 94.600 32.013 1.00 53.84 1222 LEU B O 1
ATOM 4564 N N . ILE B 1 339 ? 137.561 93.003 33.020 1.00 49.77 1223 ILE B N 1
ATOM 4565 C CA . ILE B 1 339 ? 136.556 92.820 34.069 1.00 43.36 1223 ILE B CA 1
ATOM 4566 C C . ILE B 1 339 ? 136.427 94.087 34.892 1.00 48.65 1223 ILE B C 1
ATOM 4567 O O . ILE B 1 339 ? 135.317 94.498 35.259 1.00 46.20 1223 ILE B O 1
ATOM 4572 N N . TYR B 1 340 ? 137.565 94.738 35.169 1.00 52.33 1224 TYR B N 1
ATOM 4573 C CA . TYR B 1 340 ? 137.568 96.030 35.847 1.00 43.73 1224 TYR B CA 1
ATOM 4574 C C . TYR B 1 340 ? 136.920 97.108 34.988 1.00 53.74 1224 TYR B C 1
ATOM 4575 O O . TYR B 1 340 ? 136.058 97.858 35.462 1.00 64.48 1224 TYR B O 1
ATOM 4584 N N . GLU B 1 341 ? 137.326 97.194 33.715 1.00 52.35 1225 GLU B N 1
ATOM 4585 C CA . GLU B 1 341 ? 136.838 98.252 32.835 1.00 50.16 1225 GLU B CA 1
ATOM 4586 C C . GLU B 1 341 ? 135.330 98.145 32.626 1.00 57.90 1225 GLU B C 1
ATOM 4587 O O . GLU B 1 341 ? 134.619 99.158 32.617 1.00 60.24 1225 GLU B O 1
ATOM 4593 N N . LEU B 1 342 ? 134.813 96.926 32.490 1.00 61.42 1226 LEU B N 1
ATOM 4594 C CA . LEU B 1 342 ? 133.372 96.790 32.354 1.00 54.77 1226 LEU B CA 1
ATOM 4595 C C . LEU B 1 342 ? 132.657 97.258 33.616 1.00 56.62 1226 LEU B C 1
ATOM 4596 O O . LEU B 1 342 ? 131.506 97.705 33.548 1.00 64.15 1226 LEU B O 1
ATOM 4601 N N . LEU B 1 343 ? 133.332 97.199 34.766 1.00 55.09 1227 LEU B N 1
ATOM 4602 C CA . LEU B 1 343 ? 132.740 97.545 36.051 1.00 47.06 1227 LEU B CA 1
ATOM 4603 C C . LEU B 1 343 ? 133.134 98.941 36.507 1.00 50.66 1227 LEU B C 1
ATOM 4604 O O . LEU B 1 343 ? 133.284 99.180 37.711 1.00 48.84 1227 LEU B O 1
ATOM 4609 N N . HIS B 1 344 ? 133.319 99.854 35.555 1.00 55.53 1228 HIS B N 1
ATOM 4610 C CA . HIS B 1 344 ? 133.610 101.266 35.802 1.00 56.68 1228 HIS B CA 1
ATOM 4611 C C . HIS B 1 344 ? 134.662 101.450 36.892 1.00 65.90 1228 HIS B C 1
ATOM 4612 O O . HIS B 1 344 ? 134.449 102.116 37.907 1.00 75.07 1228 HIS B O 1
ATOM 4619 N N . GLN B 1 345 ? 135.815 100.838 36.644 1.00 67.77 1229 GLN B N 1
ATOM 4620 C CA . GLN B 1 345 ? 136.987 100.850 37.508 1.00 78.42 1229 GLN B CA 1
ATOM 4621 C C . GLN B 1 345 ? 138.226 100.969 36.621 1.00 82.96 1229 GLN B C 1
ATOM 4622 O O . GLN B 1 345 ? 138.133 100.750 35.404 1.00 85.18 1229 GLN B O 1
ATOM 4628 N N . PRO B 1 346 ? 139.391 101.309 37.169 1.00 81.30 1230 PRO B N 1
ATOM 4629 C CA . PRO B 1 346 ? 140.585 101.471 36.335 1.00 82.93 1230 PRO B CA 1
ATOM 4630 C C . PRO B 1 346 ? 141.312 100.156 36.077 1.00 86.51 1230 PRO B C 1
ATOM 4631 O O . PRO B 1 346 ? 141.176 99.178 36.815 1.00 87.51 1230 PRO B O 1
ATOM 4635 N N . ASN B 1 347 ? 142.088 100.152 34.999 1.00 81.53 1231 ASN B N 1
ATOM 4636 C CA . ASN B 1 347 ? 143.091 99.119 34.782 1.00 68.65 1231 ASN B CA 1
ATOM 4637 C C . ASN B 1 347 ? 144.153 99.272 35.861 1.00 84.53 1231 ASN B C 1
ATOM 4638 O O . ASN B 1 347 ? 144.885 100.273 35.853 1.00 90.03 1231 ASN B O 1
ATOM 4643 N N . PRO B 1 348 ? 144.278 98.329 36.797 1.00 86.43 1232 PRO B N 1
ATOM 4644 C CA . PRO B 1 348 ? 145.299 98.474 37.848 1.00 85.31 1232 PRO B CA 1
ATOM 4645 C C . PRO B 1 348 ? 146.714 98.575 37.310 1.00 88.80 1232 PRO B C 1
ATOM 4646 O O . PRO B 1 348 ? 147.544 99.276 37.900 1.00 104.13 1232 PRO B O 1
ATOM 4650 N N . PHE B 1 349 ? 147.008 97.902 36.202 1.00 80.94 1233 PHE B N 1
ATOM 4651 C CA . PHE B 1 349 ? 148.349 97.864 35.638 1.00 92.40 1233 PHE B CA 1
ATOM 4652 C C . PHE B 1 349 ? 148.659 99.068 34.750 1.00 107.26 1233 PHE B C 1
ATOM 4653 O O . PHE B 1 349 ? 149.018 98.904 33.578 1.00 114.52 1233 PHE B O 1
ATOM 4661 N N . GLU B 1 350 ? 148.539 100.278 35.287 1.00 109.58 1234 GLU B N 1
ATOM 4662 C CA . GLU B 1 350 ? 148.854 101.463 34.504 1.00 113.88 1234 GLU B CA 1
ATOM 4663 C C . GLU B 1 350 ? 149.464 102.576 35.358 1.00 121.30 1234 GLU B C 1
ATOM 4664 O O . GLU B 1 350 ? 149.535 102.470 36.585 1.00 123.23 1234 GLU B O 1
ATOM 4670 N N . ARG B 1 362 ? 144.606 84.726 42.765 0.80 71.02 1246 ARG B N 1
ATOM 4671 C CA . ARG B 1 362 ? 144.438 85.982 43.478 0.80 77.12 1246 ARG B CA 1
ATOM 4672 C C . ARG B 1 362 ? 145.782 86.530 43.963 0.80 98.03 1246 ARG B C 1
ATOM 4673 O O . ARG B 1 362 ? 146.830 85.921 43.727 0.80 107.84 1246 ARG B O 1
ATOM 4675 N N . GLU B 1 363 ? 145.749 87.695 44.617 0.80 104.40 1247 GLU B N 1
ATOM 4676 C CA . GLU B 1 363 ? 146.932 88.270 45.256 0.80 101.77 1247 GLU B CA 1
ATOM 4677 C C . GLU B 1 363 ? 146.502 89.408 46.183 0.80 103.31 1247 GLU B C 1
ATOM 4678 O O . GLU B 1 363 ? 145.809 89.163 47.178 0.80 90.95 1247 GLU B O 1
ATOM 4684 N N . ASP B 1 364 ? 146.907 90.644 45.878 1.00 120.28 1248 ASP B N 1
ATOM 4685 C CA . ASP B 1 364 ? 146.464 91.844 46.612 1.00 125.93 1248 ASP B CA 1
ATOM 4686 C C . ASP B 1 364 ? 146.354 93.030 45.646 1.00 118.19 1248 ASP B C 1
ATOM 4687 O O . ASP B 1 364 ? 147.059 94.041 45.744 1.00 111.86 1248 ASP B O 1
ATOM 4692 N N . LEU B 1 365 ? 145.419 92.893 44.682 1.00 106.81 1249 LEU B N 1
ATOM 4693 C CA . LEU B 1 365 ? 144.960 93.791 43.634 1.00 87.49 1249 LEU B CA 1
ATOM 4694 C C . LEU B 1 365 ? 143.752 94.572 44.136 1.00 84.75 1249 LEU B C 1
ATOM 4695 O O . LEU B 1 365 ? 143.151 94.204 45.150 1.00 91.94 1249 LEU B O 1
ATOM 4700 N N . PRO B 1 366 ? 143.362 95.664 43.479 1.00 74.13 1250 PRO B N 1
ATOM 4701 C CA . PRO B 1 366 ? 142.333 96.546 44.068 1.00 65.28 1250 PRO B CA 1
ATOM 4702 C C . PRO B 1 366 ? 140.976 95.869 44.082 1.00 70.08 1250 PRO B C 1
ATOM 4703 O O . PRO B 1 366 ? 140.526 95.330 43.059 1.00 66.05 1250 PRO B O 1
ATOM 4707 N N . PRO B 1 367 ? 140.293 95.873 45.225 1.00 71.83 1251 PRO B N 1
ATOM 4708 C CA . PRO B 1 367 ? 139.004 95.178 45.324 1.00 71.10 1251 PRO B CA 1
ATOM 4709 C C . PRO B 1 367 ? 137.957 95.769 44.391 1.00 66.38 1251 PRO B C 1
ATOM 4710 O O . PRO B 1 367 ? 138.111 96.846 43.812 1.00 75.66 1251 PRO B O 1
ATOM 4714 N N . LEU B 1 368 ? 136.876 95.020 44.235 1.00 51.96 1252 LEU B N 1
ATOM 4715 C CA . LEU B 1 368 ? 135.740 95.656 43.596 1.00 53.89 1252 LEU B CA 1
ATOM 4716 C C . LEU B 1 368 ? 134.751 96.132 44.656 1.00 63.45 1252 LEU B C 1
ATOM 4717 O O . LEU B 1 368 ? 134.603 95.484 45.698 1.00 73.46 1252 LEU B O 1
ATOM 4722 N N . PRO B 1 369 ? 134.084 97.268 44.461 1.00 59.70 1253 PRO B N 1
ATOM 4723 C CA . PRO B 1 369 ? 132.929 97.597 45.313 1.00 61.04 1253 PRO B CA 1
ATOM 4724 C C . PRO B 1 369 ? 131.874 96.497 45.248 1.00 68.49 1253 PRO B C 1
ATOM 4725 O O . PRO B 1 369 ? 131.493 96.038 44.163 1.00 69.10 1253 PRO B O 1
ATOM 4729 N N . THR B 1 370 ? 131.411 96.060 46.421 1.00 68.09 1254 THR B N 1
ATOM 4730 C CA . THR B 1 370 ? 130.341 95.063 46.478 1.00 62.71 1254 THR B CA 1
ATOM 4731 C C . THR B 1 370 ? 129.032 95.783 46.210 1.00 61.72 1254 THR B C 1
ATOM 4732 O O . THR B 1 370 ? 128.439 96.384 47.110 1.00 67.62 1254 THR B O 1
ATOM 4736 N N . LEU B 1 371 ? 128.589 95.741 44.957 1.00 55.46 1255 LEU B N 1
ATOM 4737 C CA . LEU B 1 371 ? 127.379 96.430 44.550 1.00 55.02 1255 LEU B CA 1
ATOM 4738 C C . LEU B 1 371 ? 126.298 95.474 44.078 1.00 58.97 1255 LEU B C 1
ATOM 4739 O O . LEU B 1 371 ? 125.234 95.927 43.644 1.00 67.97 1255 LEU B O 1
ATOM 4744 N N . SER B 1 372 ? 126.528 94.173 44.142 1.00 54.31 1256 SER B N 1
ATOM 4745 C CA . SER B 1 372 ? 125.515 93.271 43.628 1.00 51.32 1256 SER B CA 1
ATOM 4746 C C . SER B 1 372 ? 125.849 91.855 44.060 1.00 48.54 1256 SER B C 1
ATOM 4747 O O . SER B 1 372 ? 126.885 91.586 44.670 1.00 43.60 1256 SER B O 1
ATOM 4750 N N . LEU B 1 373 ? 124.936 90.956 43.713 1.00 55.42 1257 LEU B N 1
ATOM 4751 C CA . LEU B 1 373 ? 125.117 89.521 43.857 1.00 59.33 1257 LEU B CA 1
ATOM 4752 C C . LEU B 1 373 ? 126.367 89.000 43.136 1.00 60.05 1257 LEU B C 1
ATOM 4753 O O . LEU B 1 373 ? 126.861 87.922 43.489 1.00 55.59 1257 LEU B O 1
ATOM 4758 N N . TYR B 1 374 ? 126.883 89.732 42.127 1.00 58.07 1258 TYR B N 1
ATOM 4759 C CA . TYR B 1 374 ? 128.025 89.296 41.320 1.00 51.41 1258 TYR B CA 1
ATOM 4760 C C . TYR B 1 374 ? 129.334 89.979 41.686 1.00 59.34 1258 TYR B C 1
ATOM 4761 O O . TYR B 1 374 ? 130.399 89.463 41.320 1.00 68.94 1258 TYR B O 1
ATOM 4770 N N . SER B 1 375 ? 129.276 91.115 42.379 1.00 42.58 1259 SER B N 1
ATOM 4771 C CA . SER B 1 375 ? 130.478 91.899 42.649 1.00 45.85 1259 SER B CA 1
ATOM 4772 C C . SER B 1 375 ? 131.616 91.068 43.234 1.00 39.32 1259 SER B C 1
ATOM 4773 O O . SER B 1 375 ? 132.713 91.084 42.653 1.00 42.71 1259 SER B O 1
ATOM 4776 N N . PRO B 1 376 ? 131.440 90.316 44.330 1.00 40.55 1260 PRO B N 1
ATOM 4777 C CA . PRO B 1 376 ? 132.576 89.509 44.839 1.00 38.78 1260 PRO B CA 1
ATOM 4778 C C . PRO B 1 376 ? 133.091 88.459 43.865 1.00 37.55 1260 PRO B C 1
ATOM 4779 O O . PRO B 1 376 ? 134.308 88.371 43.653 1.00 44.77 1260 PRO B O 1
ATOM 4783 N N . GLY B 1 377 ? 132.205 87.643 43.282 1.00 42.85 1261 GLY B N 1
ATOM 4784 C CA . GLY B 1 377 ? 132.649 86.644 42.315 1.00 30.78 1261 GLY B CA 1
ATOM 4785 C C . GLY B 1 377 ? 133.435 87.245 41.164 1.00 32.81 1261 GLY B C 1
ATOM 4786 O O . GLY B 1 377 ? 134.473 86.714 40.757 1.00 38.89 1261 GLY B O 1
ATOM 4787 N N . LEU B 1 378 ? 132.966 88.373 40.628 1.00 31.06 1262 LEU B N 1
ATOM 4788 C CA . LEU B 1 378 ? 133.712 88.999 39.547 1.00 30.78 1262 LEU B CA 1
ATOM 4789 C C . LEU B 1 378 ? 135.088 89.444 40.028 1.00 45.34 1262 LEU B C 1
ATOM 4790 O O . LEU B 1 378 ? 136.079 89.308 39.295 1.00 48.90 1262 LEU B O 1
ATOM 4795 N N . GLN B 1 379 ? 135.179 89.962 41.264 1.00 41.20 1263 GLN B N 1
ATOM 4796 C CA . GLN B 1 379 ? 136.492 90.354 41.779 1.00 43.91 1263 GLN B CA 1
ATOM 4797 C C . GLN B 1 379 ? 137.408 89.150 41.892 1.00 46.74 1263 GLN B C 1
ATOM 4798 O O . GLN B 1 379 ? 138.581 89.209 41.493 1.00 49.37 1263 GLN B O 1
ATOM 4804 N N . GLN B 1 380 ? 136.878 88.040 42.417 1.00 38.87 1264 GLN B N 1
ATOM 4805 C CA . GLN B 1 380 ? 137.673 86.825 42.555 1.00 40.45 1264 GLN B CA 1
ATOM 4806 C C . GLN B 1 380 ? 138.158 86.327 41.201 1.00 43.52 1264 GLN B C 1
ATOM 4807 O O . GLN B 1 380 ? 139.339 85.998 41.023 1.00 43.28 1264 GLN B O 1
ATOM 4813 N N . LEU B 1 381 ? 137.254 86.272 40.227 1.00 38.89 1265 LEU B N 1
ATOM 4814 C CA . LEU B 1 381 ? 137.647 85.834 38.895 1.00 30.59 1265 LEU B CA 1
ATOM 4815 C C . LEU B 1 381 ? 138.702 86.757 38.291 1.00 41.62 1265 LEU B C 1
ATOM 4816 O O . LEU B 1 381 ? 139.620 86.284 37.613 1.00 43.49 1265 LEU B O 1
ATOM 4821 N N . ALA B 1 382 ? 138.602 88.076 38.522 1.00 42.67 1266 ALA B N 1
ATOM 4822 C CA . ALA B 1 382 ? 139.645 88.964 38.011 1.00 39.40 1266 ALA B CA 1
ATOM 4823 C C . ALA B 1 382 ? 140.980 88.663 38.672 1.00 40.66 1266 ALA B C 1
ATOM 4824 O O . ALA B 1 382 ? 142.023 88.633 38.001 1.00 41.30 1266 ALA B O 1
ATOM 4826 N N . HIS B 1 383 ? 140.969 88.405 39.980 1.00 38.39 1267 HIS B N 1
ATOM 4827 C CA . HIS B 1 383 ? 142.208 88.002 40.636 1.00 47.06 1267 HIS B CA 1
ATOM 4828 C C . HIS B 1 383 ? 142.805 86.770 39.963 1.00 45.64 1267 HIS B C 1
ATOM 4829 O O . HIS B 1 383 ? 143.982 86.767 39.595 1.00 49.06 1267 HIS B O 1
ATOM 4836 N N . LEU B 1 384 ? 141.995 85.724 39.762 1.00 39.88 1268 LEU B N 1
ATOM 4837 C CA . LEU B 1 384 ? 142.503 84.506 39.130 1.00 37.31 1268 LEU B CA 1
ATOM 4838 C C . LEU B 1 384 ? 143.003 84.758 37.719 1.00 43.56 1268 LEU B C 1
ATOM 4839 O O . LEU B 1 384 ? 143.921 84.064 37.251 1.00 50.34 1268 LEU B O 1
ATOM 4844 N N . LEU B 1 385 ? 142.408 85.720 37.016 1.00 37.78 1269 LEU B N 1
ATOM 4845 C CA . LEU B 1 385 ? 142.854 85.978 35.654 1.00 37.35 1269 LEU B CA 1
ATOM 4846 C C . LEU B 1 385 ? 144.059 86.895 35.603 1.00 36.91 1269 LEU B C 1
ATOM 4847 O O . LEU B 1 385 ? 144.831 86.828 34.643 1.00 42.36 1269 LEU B O 1
ATOM 4852 N N . LEU B 1 386 ? 144.255 87.747 36.602 1.00 35.32 1270 LEU B N 1
ATOM 4853 C CA . LEU B 1 386 ? 145.412 88.638 36.567 1.00 40.05 1270 LEU B CA 1
ATOM 4854 C C . LEU B 1 386 ? 146.626 88.082 37.308 1.00 40.19 1270 LEU B C 1
ATOM 4855 O O . LEU B 1 386 ? 147.662 88.755 37.345 1.00 56.31 1270 LEU B O 1
ATOM 4860 N N . GLU B 1 387 ? 146.527 86.871 37.865 1.00 34.35 1271 GLU B N 1
ATOM 4861 C CA . GLU B 1 387 ? 147.631 86.243 38.586 1.00 45.18 1271 GLU B CA 1
ATOM 4862 C C . GLU B 1 387 ? 148.953 86.404 37.829 1.00 47.62 1271 GLU B C 1
ATOM 4863 O O . GLU B 1 387 ? 149.044 86.089 36.639 1.00 46.09 1271 GLU B O 1
ATOM 4869 N N . ALA B 1 388 ? 149.978 86.913 38.521 1.00 47.83 1272 ALA B N 1
ATOM 4870 C CA . ALA B 1 388 ? 151.215 87.253 37.819 1.00 56.76 1272 ALA B CA 1
ATOM 4871 C C . ALA B 1 388 ? 151.900 86.027 37.208 1.00 58.70 1272 ALA B C 1
ATOM 4872 O O . ALA B 1 388 ? 152.497 86.139 36.131 1.00 61.00 1272 ALA B O 1
ATOM 4874 N N . ASP B 1 389 ? 151.812 84.846 37.861 1.00 56.23 1273 ASP B N 1
ATOM 4875 C CA . ASP B 1 389 ? 152.470 83.622 37.389 1.00 58.01 1273 ASP B CA 1
ATOM 4876 C C . ASP B 1 389 ? 151.623 82.890 36.348 1.00 66.79 1273 ASP B C 1
ATOM 4877 O O . ASP B 1 389 ? 150.568 82.329 36.678 1.00 57.87 1273 ASP B O 1
ATOM 4882 N N . PRO B 1 390 ? 152.086 82.825 35.095 1.00 74.49 1274 PRO B N 1
ATOM 4883 C CA . PRO B 1 390 ? 151.259 82.223 34.030 1.00 69.05 1274 PRO B CA 1
ATOM 4884 C C . PRO B 1 390 ? 150.826 80.795 34.301 1.00 74.15 1274 PRO B C 1
ATOM 4885 O O . PRO B 1 390 ? 149.704 80.428 33.930 1.00 80.49 1274 PRO B O 1
ATOM 4889 N N . ILE B 1 391 ? 151.672 79.967 34.923 1.00 72.53 1275 ILE B N 1
ATOM 4890 C CA . ILE B 1 391 ? 151.236 78.608 35.251 1.00 73.21 1275 ILE B CA 1
ATOM 4891 C C . ILE B 1 391 ? 150.078 78.628 36.251 1.00 71.49 1275 ILE B C 1
ATOM 4892 O O . ILE B 1 391 ? 149.187 77.767 36.196 1.00 63.53 1275 ILE B O 1
ATOM 4897 N N . LYS B 1 392 ? 150.060 79.610 37.168 1.00 62.99 1276 LYS B N 1
ATOM 4898 C CA . LYS B 1 392 ? 148.971 79.706 38.138 1.00 54.64 1276 LYS B CA 1
ATOM 4899 C C . LYS B 1 392 ? 147.700 80.278 37.512 1.00 52.78 1276 LYS B C 1
ATOM 4900 O O . LYS B 1 392 ? 146.595 79.818 37.824 1.00 59.84 1276 LYS B O 1
ATOM 4906 N N . ARG B 1 393 ? 147.834 81.279 36.639 1.00 48.95 1277 ARG B N 1
ATOM 4907 C CA . ARG B 1 393 ? 146.680 81.911 36.004 1.00 48.19 1277 ARG B CA 1
ATOM 4908 C C . ARG B 1 393 ? 145.735 80.851 35.434 1.00 42.20 1277 ARG B C 1
ATOM 4909 O O . ARG B 1 393 ? 146.171 79.799 34.969 1.00 44.82 1277 ARG B O 1
ATOM 4917 N N . ILE B 1 394 ? 144.433 81.095 35.521 1.00 40.31 1278 ILE B N 1
ATOM 4918 C CA . ILE B 1 394 ? 143.476 80.096 35.045 1.00 38.56 1278 ILE B CA 1
ATOM 4919 C C . ILE B 1 394 ? 143.287 80.233 33.538 1.00 40.59 1278 ILE B C 1
ATOM 4920 O O . ILE B 1 394 ? 143.582 81.274 32.935 1.00 39.69 1278 ILE B O 1
ATOM 4925 N N . ARG B 1 395 ? 142.768 79.167 32.927 1.00 40.76 1279 ARG B N 1
ATOM 4926 C CA . ARG B 1 395 ? 142.509 79.141 31.491 1.00 45.41 1279 ARG B CA 1
ATOM 4927 C C . ARG B 1 395 ? 141.126 79.699 31.195 1.00 45.13 1279 ARG B C 1
ATOM 4928 O O . ARG B 1 395 ? 140.220 79.641 32.038 1.00 38.21 1279 ARG B O 1
ATOM 4936 N N . ILE B 1 396 ? 140.960 80.211 29.968 1.00 47.13 1280 ILE B N 1
ATOM 4937 C CA . ILE B 1 396 ? 139.726 80.916 29.615 1.00 41.77 1280 ILE B CA 1
ATOM 4938 C C . ILE B 1 396 ? 138.505 80.043 29.835 1.00 32.08 1280 ILE B C 1
ATOM 4939 O O . ILE B 1 396 ? 137.441 80.540 30.217 1.00 40.29 1280 ILE B O 1
ATOM 4944 N N . GLY B 1 397 ? 138.635 78.732 29.632 1.00 34.71 1281 GLY B N 1
ATOM 4945 C CA . GLY B 1 397 ? 137.521 77.841 29.911 1.00 32.42 1281 GLY B CA 1
ATOM 4946 C C . GLY B 1 397 ? 137.188 77.773 31.389 1.00 38.52 1281 GLY B C 1
ATOM 4947 O O . GLY B 1 397 ? 136.017 77.697 31.765 1.00 51.14 1281 GLY B O 1
ATOM 4948 N N . GLU B 1 398 ? 138.211 77.790 32.247 1.00 40.80 1282 GLU B N 1
ATOM 4949 C CA . GLU B 1 398 ? 137.955 77.888 33.676 1.00 38.21 1282 GLU B CA 1
ATOM 4950 C C . GLU B 1 398 ? 137.167 79.151 33.986 1.00 35.15 1282 GLU B C 1
ATOM 4951 O O . GLU B 1 398 ? 136.264 79.146 34.840 1.00 28.22 1282 GLU B O 1
ATOM 4957 N N . ALA B 1 399 ? 137.474 80.240 33.278 1.00 32.83 1283 ALA B N 1
ATOM 4958 C CA . ALA B 1 399 ? 136.700 81.453 33.480 1.00 29.86 1283 ALA B CA 1
ATOM 4959 C C . ALA B 1 399 ? 135.276 81.253 33.001 1.00 34.59 1283 ALA B C 1
ATOM 4960 O O . ALA B 1 399 ? 134.326 81.634 33.701 1.00 32.99 1283 ALA B O 1
ATOM 4962 N N . LYS B 1 400 ? 135.098 80.616 31.834 1.00 33.51 1284 LYS B N 1
ATOM 4963 C CA . LYS B 1 400 ? 133.745 80.470 31.313 1.00 31.55 1284 LYS B CA 1
ATOM 4964 C C . LYS B 1 400 ? 132.827 79.815 32.358 1.00 28.67 1284 LYS B C 1
ATOM 4965 O O . LYS B 1 400 ? 131.733 80.326 32.643 1.00 19.28 1284 LYS B O 1
ATOM 4971 N N . ARG B 1 401 ? 133.289 78.729 32.994 1.00 21.22 1285 ARG B N 1
ATOM 4972 C CA . ARG B 1 401 ? 132.412 77.982 33.898 1.00 29.91 1285 ARG B CA 1
ATOM 4973 C C . ARG B 1 401 ? 132.136 78.746 35.181 1.00 36.93 1285 ARG B C 1
ATOM 4974 O O . ARG B 1 401 ? 131.060 78.581 35.785 1.00 34.33 1285 ARG B O 1
ATOM 4982 N N . VAL B 1 402 ? 133.105 79.556 35.626 1.00 31.81 1286 VAL B N 1
ATOM 4983 C CA . VAL B 1 402 ? 132.857 80.440 36.752 1.00 27.78 1286 VAL B CA 1
ATOM 4984 C C . VAL B 1 402 ? 131.704 81.384 36.424 1.00 31.65 1286 VAL B C 1
ATOM 4985 O O . VAL B 1 402 ? 130.737 81.501 37.191 1.00 35.44 1286 VAL B O 1
ATOM 4989 N N . LEU B 1 403 ? 131.777 82.058 35.267 1.00 21.55 1287 LEU B N 1
ATOM 4990 C CA . LEU B 1 403 ? 130.715 82.995 34.901 1.00 22.24 1287 LEU B CA 1
ATOM 4991 C C . LEU B 1 403 ? 129.380 82.270 34.719 1.00 28.34 1287 LEU B C 1
ATOM 4992 O O . LEU B 1 403 ? 128.331 82.765 35.150 1.00 29.23 1287 LEU B O 1
ATOM 4997 N N . GLN B 1 404 ? 129.388 81.086 34.113 1.00 17.63 1288 GLN B N 1
ATOM 4998 C CA . GLN B 1 404 ? 128.154 80.318 34.127 1.00 18.94 1288 GLN B CA 1
ATOM 4999 C C . GLN B 1 404 ? 127.662 80.142 35.553 1.00 17.82 1288 GLN B C 1
ATOM 5000 O O . GLN B 1 404 ? 126.452 80.218 35.807 1.00 30.49 1288 GLN B O 1
ATOM 5006 N N . CYS B 1 405 ? 128.586 79.942 36.510 1.00 22.90 1289 CYS B N 1
ATOM 5007 C CA . CYS B 1 405 ? 128.168 79.718 37.897 1.00 34.40 1289 CYS B CA 1
ATOM 5008 C C . CYS B 1 405 ? 127.615 80.988 38.531 1.00 32.57 1289 CYS B C 1
ATOM 5009 O O . CYS B 1 405 ? 126.589 80.941 39.223 1.00 35.75 1289 CYS B O 1
ATOM 5013 N N . LEU B 1 406 ? 128.275 82.131 38.308 1.00 34.00 1290 LEU B N 1
ATOM 5014 C CA . LEU B 1 406 ? 127.732 83.407 38.778 1.00 28.07 1290 LEU B CA 1
ATOM 5015 C C . LEU B 1 406 ? 126.363 83.669 38.189 1.00 34.84 1290 LEU B C 1
ATOM 5016 O O . LEU B 1 406 ? 125.522 84.307 38.833 1.00 36.66 1290 LEU B O 1
ATOM 5021 N N . LEU B 1 407 ? 126.124 83.180 36.968 1.00 37.14 1291 LEU B N 1
ATOM 5022 C CA . LEU B 1 407 ? 124.921 83.540 36.231 1.00 38.64 1291 LEU B CA 1
ATOM 5023 C C . LEU B 1 407 ? 123.730 82.658 36.591 1.00 38.58 1291 LEU B C 1
ATOM 5024 O O . LEU B 1 407 ? 122.622 83.178 36.781 1.00 34.61 1291 LEU B O 1
ATOM 5029 N N . TRP B 1 408 ? 123.926 81.331 36.678 1.00 34.70 1292 TRP B N 1
ATOM 5030 C CA . TRP B 1 408 ? 122.829 80.403 36.929 1.00 16.94 1292 TRP B CA 1
ATOM 5031 C C . TRP B 1 408 ? 123.011 79.560 38.173 1.00 27.51 1292 TRP B C 1
ATOM 5032 O O . TRP B 1 408 ? 122.153 78.710 38.443 1.00 34.83 1292 TRP B O 1
ATOM 5043 N N . GLY B 1 409 ? 124.077 79.771 38.948 1.00 18.74 1293 GLY B N 1
ATOM 5044 C CA . GLY B 1 409 ? 124.283 78.994 40.153 1.00 21.06 1293 GLY B CA 1
ATOM 5045 C C . GLY B 1 409 ? 125.227 77.832 39.911 1.00 35.08 1293 GLY B C 1
ATOM 5046 O O . GLY B 1 409 ? 125.720 77.641 38.794 1.00 40.64 1293 GLY B O 1
ATOM 5047 N N . PRO B 1 410 ? 125.527 77.039 40.964 1.00 45.76 1294 PRO B N 1
ATOM 5048 C CA . PRO B 1 410 ? 125.043 77.179 42.350 1.00 39.65 1294 PRO B CA 1
ATOM 5049 C C . PRO B 1 410 ? 125.695 78.326 43.147 1.00 44.74 1294 PRO B C 1
ATOM 5050 O O . PRO B 1 410 ? 126.683 79.003 42.726 1.00 27.95 1294 PRO B O 1
ATOM 5054 N N . ARG B 1 411 ? 125.110 78.557 44.321 1.00 37.30 1295 ARG B N 1
ATOM 5055 C CA . ARG B 1 411 ? 125.423 79.738 45.103 1.00 35.56 1295 ARG B CA 1
ATOM 5056 C C . ARG B 1 411 ? 125.755 79.319 46.529 1.00 44.95 1295 ARG B C 1
ATOM 5057 O O . ARG B 1 411 ? 125.699 78.133 46.887 1.00 54.55 1295 ARG B O 1
ATOM 5065 N N . ARG B 1 412 ? 126.125 80.304 47.348 1.00 35.22 1296 ARG B N 1
ATOM 5066 C CA . ARG B 1 412 ? 126.662 79.977 48.657 1.00 43.78 1296 ARG B CA 1
ATOM 5067 C C . ARG B 1 412 ? 125.662 79.187 49.491 1.00 48.60 1296 ARG B C 1
ATOM 5068 O O . ARG B 1 412 ? 126.066 78.388 50.344 1.00 52.27 1296 ARG B O 1
ATOM 5076 N N . GLU B 1 413 ? 124.360 79.369 49.238 1.00 45.05 1297 GLU B N 1
ATOM 5077 C CA . GLU B 1 413 ? 123.338 78.741 50.078 1.00 44.46 1297 GLU B CA 1
ATOM 5078 C C . GLU B 1 413 ? 123.397 77.216 49.983 1.00 39.90 1297 GLU B C 1
ATOM 5079 O O . GLU B 1 413 ? 123.333 76.521 51.004 1.00 42.37 1297 GLU B O 1
ATOM 5085 N N . LEU B 1 414 ? 123.498 76.681 48.757 1.00 31.54 1298 LEU B N 1
ATOM 5086 C CA . LEU B 1 414 ? 123.681 75.247 48.563 1.00 43.44 1298 LEU B CA 1
ATOM 5087 C C . LEU B 1 414 ? 124.895 74.731 49.322 1.00 55.02 1298 LEU B C 1
ATOM 5088 O O . LEU B 1 414 ? 124.868 73.621 49.874 1.00 64.52 1298 LEU B O 1
ATOM 5093 N N . VAL B 1 415 ? 125.985 75.504 49.333 1.00 47.91 1299 VAL B N 1
ATOM 5094 C CA . VAL B 1 415 ? 127.219 75.018 49.939 1.00 39.32 1299 VAL B CA 1
ATOM 5095 C C . VAL B 1 415 ? 127.237 75.223 51.440 1.00 46.83 1299 VAL B C 1
ATOM 5096 O O . VAL B 1 415 ? 128.058 74.602 52.132 1.00 58.70 1299 VAL B O 1
ATOM 5100 N N . GLU B 1 416 ? 126.342 76.056 51.972 1.00 56.10 1300 GLU B N 1
ATOM 5101 C CA . GLU B 1 416 ? 126.350 76.397 53.387 1.00 52.94 1300 GLU B CA 1
ATOM 5102 C C . GLU B 1 416 ? 125.538 75.430 54.215 1.00 53.60 1300 GLU B C 1
ATOM 5103 O O . GLU B 1 416 ? 125.760 75.331 55.429 1.00 62.81 1300 GLU B O 1
ATOM 5109 N N . GLN B 1 417 ? 124.615 74.712 53.598 1.00 57.49 1301 GLN B N 1
ATOM 5110 C CA . GLN B 1 417 ? 123.824 73.774 54.373 1.00 80.23 1301 GLN B CA 1
ATOM 5111 C C . GLN B 1 417 ? 124.709 72.608 54.802 1.00 87.99 1301 GLN B C 1
ATOM 5112 O O . GLN B 1 417 ? 125.577 72.174 54.033 1.00 84.00 1301 GLN B O 1
ATOM 5118 N N . PRO B 1 418 ? 124.518 72.094 56.019 1.00 97.41 1302 PRO B N 1
ATOM 5119 C CA . PRO B 1 418 ? 125.495 71.160 56.592 1.00 95.92 1302 PRO B CA 1
ATOM 5120 C C . PRO B 1 418 ? 125.726 69.974 55.672 1.00 79.97 1302 PRO B C 1
ATOM 5121 O O . PRO B 1 418 ? 124.784 69.338 55.192 1.00 70.03 1302 PRO B O 1
ATOM 5125 N N . CYS B 1 419 ? 127.000 69.702 55.411 1.00 70.06 1303 CYS B N 1
ATOM 5126 C CA . CYS B 1 419 ? 127.370 68.647 54.544 1.00 63.41 1303 CYS B CA 1
ATOM 5127 C C . CYS B 1 419 ? 128.708 68.091 55.016 1.00 64.36 1303 CYS B C 1
ATOM 5128 O O . CYS B 1 419 ? 129.649 68.875 55.224 1.00 60.29 1303 CYS B O 1
ATOM 5131 N N . PRO B 1 420 ? 128.820 66.768 55.194 1.00 72.91 1304 PRO B N 1
ATOM 5132 C CA . PRO B 1 420 ? 129.991 66.202 55.887 1.00 69.36 1304 PRO B CA 1
ATOM 5133 C C . PRO B 1 420 ? 131.217 65.942 55.017 1.00 72.19 1304 PRO B C 1
ATOM 5134 O O . PRO B 1 420 ? 132.291 65.685 55.578 1.00 77.65 1304 PRO B O 1
ATOM 5138 N N . SER B 1 421 ? 131.109 65.997 53.688 1.00 71.21 1305 SER B N 1
ATOM 5139 C CA . SER B 1 421 ? 132.208 65.601 52.809 1.00 68.49 1305 SER B CA 1
ATOM 5140 C C . SER B 1 421 ? 131.927 66.071 51.389 1.00 71.13 1305 SER B C 1
ATOM 5141 O O . SER B 1 421 ? 130.773 66.267 51.001 1.00 71.82 1305 SER B O 1
ATOM 5144 N N . GLU B 1 422 ? 132.999 66.208 50.604 1.00 67.55 1306 GLU B N 1
ATOM 5145 C CA . GLU B 1 422 ? 132.830 66.538 49.196 1.00 62.81 1306 GLU B CA 1
ATOM 5146 C C . GLU B 1 422 ? 132.174 65.410 48.416 1.00 70.56 1306 GLU B C 1
ATOM 5147 O O . GLU B 1 422 ? 131.626 65.658 47.333 1.00 61.03 1306 GLU B O 1
ATOM 5153 N N . GLU B 1 423 ? 132.231 64.179 48.934 1.00 82.31 1307 GLU B N 1
ATOM 5154 C CA . GLU B 1 423 ? 131.537 63.071 48.287 1.00 83.31 1307 GLU B CA 1
ATOM 5155 C C . GLU B 1 423 ? 130.024 63.203 48.431 1.00 75.70 1307 GLU B C 1
ATOM 5156 O O . GLU B 1 423 ? 129.273 62.678 47.600 1.00 79.29 1307 GLU B O 1
ATOM 5162 N N . VAL B 1 424 ? 129.563 63.898 49.471 1.00 69.37 1308 VAL B N 1
ATOM 5163 C CA . VAL B 1 424 ? 128.131 64.083 49.697 1.00 66.83 1308 VAL B CA 1
ATOM 5164 C C . VAL B 1 424 ? 127.624 65.352 49.019 1.00 66.97 1308 VAL B C 1
ATOM 5165 O O . VAL B 1 424 ? 126.499 65.378 48.508 1.00 74.26 1308 VAL B O 1
ATOM 5169 N N . LEU B 1 425 ? 128.441 66.402 48.985 1.00 61.96 1309 LEU B N 1
ATOM 5170 C CA . LEU B 1 425 ? 128.099 67.580 48.200 1.00 55.44 1309 LEU B CA 1
ATOM 5171 C C . LEU B 1 425 ? 127.889 67.238 46.727 1.00 61.76 1309 LEU B C 1
ATOM 5172 O O . LEU B 1 425 ? 127.064 67.873 46.058 1.00 62.80 1309 LEU B O 1
ATOM 5177 N N . CYS B 1 426 ? 128.603 66.229 46.208 1.00 54.08 1310 CYS B N 1
ATOM 5178 C CA . CYS B 1 426 ? 128.489 65.896 44.789 1.00 50.04 1310 CYS B CA 1
ATOM 5179 C C . CYS B 1 426 ? 127.131 65.306 44.445 1.00 47.13 1310 CYS B C 1
ATOM 5180 O O . CYS B 1 426 ? 126.625 65.539 43.342 1.00 48.23 1310 CYS B O 1
ATOM 5183 N N . ASN B 1 427 ? 126.532 64.529 45.353 1.00 48.86 1311 ASN B N 1
ATOM 5184 C CA . ASN B 1 427 ? 125.185 64.018 45.102 1.00 56.97 1311 ASN B CA 1
ATOM 5185 C C . ASN B 1 427 ? 124.171 65.157 45.095 1.00 59.88 1311 ASN B C 1
ATOM 5186 O O . ASN B 1 427 ? 123.334 65.269 44.187 1.00 61.48 1311 ASN B O 1
ATOM 5191 N N . THR B 1 428 ? 124.235 66.004 46.118 1.00 53.11 1312 THR B N 1
ATOM 5192 C CA . THR B 1 428 ? 123.435 67.218 46.172 1.00 48.52 1312 THR B CA 1
ATOM 5193 C C . THR B 1 428 ? 123.578 68.064 44.911 1.00 53.24 1312 THR B C 1
ATOM 5194 O O . THR B 1 428 ? 122.584 68.568 44.370 1.00 49.27 1312 THR B O 1
ATOM 5198 N N . LEU B 1 429 ? 124.813 68.257 44.438 1.00 48.52 1313 LEU B N 1
ATOM 5199 C CA . LEU B 1 429 ? 124.985 68.973 43.181 1.00 37.71 1313 LEU B CA 1
ATOM 5200 C C . LEU B 1 429 ? 124.272 68.242 42.058 1.00 45.30 1313 LEU B C 1
ATOM 5201 O O . LEU B 1 429 ? 123.653 68.870 41.188 1.00 37.51 1313 LEU B O 1
ATOM 5206 N N . HIS B 1 430 ? 124.326 66.905 42.082 1.00 57.88 1314 HIS B N 1
ATOM 5207 C CA . HIS B 1 430 ? 123.693 66.119 41.033 1.00 49.55 1314 HIS B CA 1
ATOM 5208 C C . HIS B 1 430 ? 122.190 66.371 40.977 1.00 49.01 1314 HIS B C 1
ATOM 5209 O O . HIS B 1 430 ? 121.628 66.526 39.887 1.00 51.79 1314 HIS B O 1
ATOM 5216 N N . ASN B 1 431 ? 121.523 66.429 42.136 1.00 42.55 1315 ASN B N 1
ATOM 5217 C CA . ASN B 1 431 ? 120.103 66.792 42.153 1.00 43.27 1315 ASN B CA 1
ATOM 5218 C C . ASN B 1 431 ? 119.886 68.203 41.622 1.00 42.54 1315 ASN B C 1
ATOM 5219 O O . ASN B 1 431 ? 118.975 68.449 40.822 1.00 45.85 1315 ASN B O 1
ATOM 5224 N N . TRP B 1 432 ? 120.699 69.149 42.078 1.00 41.11 1316 TRP B N 1
ATOM 5225 C CA . TRP B 1 432 ? 120.602 70.509 41.565 1.00 36.96 1316 TRP B CA 1
ATOM 5226 C C . TRP B 1 432 ? 120.609 70.528 40.041 1.00 37.91 1316 TRP B C 1
ATOM 5227 O O . TRP B 1 432 ? 119.842 71.269 39.421 1.00 46.90 1316 TRP B O 1
ATOM 5238 N N . ILE B 1 433 ? 121.451 69.702 39.417 1.00 37.12 1317 ILE B N 1
ATOM 5239 C CA . ILE B 1 433 ? 121.541 69.718 37.961 1.00 37.84 1317 ILE B CA 1
ATOM 5240 C C . ILE B 1 433 ? 120.275 69.137 37.345 1.00 39.21 1317 ILE B C 1
ATOM 5241 O O . ILE B 1 433 ? 119.697 69.699 36.402 1.00 40.68 1317 ILE B O 1
ATOM 5246 N N . ASP B 1 434 ? 119.840 67.987 37.852 1.00 27.93 1318 ASP B N 1
ATOM 5247 C CA . ASP B 1 434 ? 118.636 67.379 37.319 1.00 34.41 1318 ASP B CA 1
ATOM 5248 C C . ASP B 1 434 ? 117.455 68.343 37.428 1.00 41.00 1318 ASP B C 1
ATOM 5249 O O . ASP B 1 434 ? 116.686 68.514 36.469 1.00 33.11 1318 ASP B O 1
ATOM 5254 N N . MET B 1 435 ? 117.348 69.052 38.550 1.00 24.94 1319 MET B N 1
ATOM 5255 C CA . MET B 1 435 ? 116.290 70.040 38.673 1.00 32.81 1319 MET B CA 1
ATOM 5256 C C . MET B 1 435 ? 116.446 71.139 37.624 1.00 39.73 1319 MET B C 1
ATOM 5257 O O . MET B 1 435 ? 115.537 71.370 36.811 1.00 38.80 1319 MET B O 1
ATOM 5262 N N . LYS B 1 436 ? 117.607 71.822 37.612 1.00 27.29 1320 LYS B N 1
ATOM 5263 C CA . LYS B 1 436 ? 117.778 72.934 36.684 1.00 22.58 1320 LYS B CA 1
ATOM 5264 C C . LYS B 1 436 ? 117.641 72.478 35.229 1.00 26.15 1320 LYS B C 1
ATOM 5265 O O . LYS B 1 436 ? 117.349 73.309 34.367 1.00 31.93 1320 LYS B O 1
ATOM 5271 N N . ARG B 1 437 ? 117.795 71.178 34.930 1.00 25.32 1321 ARG B N 1
ATOM 5272 C CA . ARG B 1 437 ? 117.596 70.742 33.545 1.00 26.15 1321 ARG B CA 1
ATOM 5273 C C . ARG B 1 437 ? 116.113 70.577 33.234 1.00 35.12 1321 ARG B C 1
ATOM 5274 O O . ARG B 1 437 ? 115.632 71.091 32.216 1.00 36.52 1321 ARG B O 1
ATOM 5282 N N . ALA B 1 438 ? 115.377 69.860 34.100 1.00 31.11 1322 ALA B N 1
ATOM 5283 C CA . ALA B 1 438 ? 113.926 69.735 33.944 1.00 23.57 1322 ALA B CA 1
ATOM 5284 C C . ALA B 1 438 ? 113.258 71.095 33.821 1.00 30.60 1322 ALA B C 1
ATOM 5285 O O . ALA B 1 438 ? 112.411 71.304 32.949 1.00 35.50 1322 ALA B O 1
ATOM 5287 N N . LEU B 1 439 ? 113.623 72.037 34.697 1.00 31.92 1323 LEU B N 1
ATOM 5288 C CA . LEU B 1 439 ? 113.029 73.365 34.624 1.00 21.67 1323 LEU B CA 1
ATOM 5289 C C . LEU B 1 439 ? 113.274 73.981 33.257 1.00 39.41 1323 LEU B C 1
ATOM 5290 O O . LEU B 1 439 ? 112.347 74.502 32.624 1.00 36.17 1323 LEU B O 1
ATOM 5295 N N . MET B 1 440 ? 114.520 73.896 32.770 1.00 32.51 1324 MET B N 1
ATOM 5296 C CA . MET B 1 440 ? 114.829 74.352 31.417 1.00 33.27 1324 MET B CA 1
ATOM 5297 C C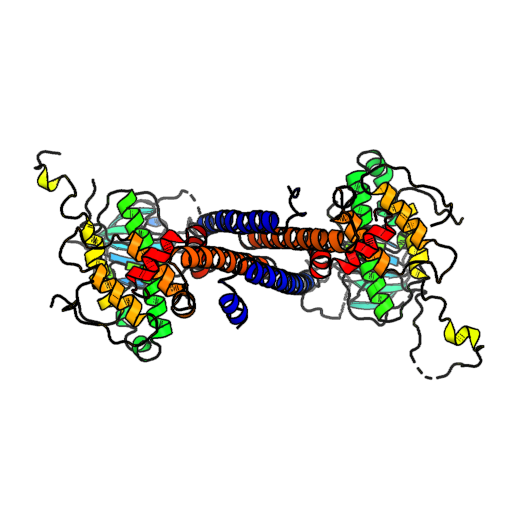 . MET B 1 440 ? 113.979 73.628 30.367 1.00 32.32 1324 MET B C 1
ATOM 5298 O O . MET B 1 440 ? 113.315 74.266 29.536 1.00 21.87 1324 MET B O 1
ATOM 5303 N N . MET B 1 441 ? 113.998 72.291 30.379 1.00 23.61 1325 MET B N 1
ATOM 5304 C CA . MET B 1 441 ? 113.147 71.534 29.476 1.00 22.15 1325 MET B CA 1
ATOM 5305 C C . MET B 1 441 ? 111.716 72.047 29.515 1.00 28.11 1325 MET B C 1
ATOM 5306 O O . MET B 1 441 ? 111.097 72.282 28.469 1.00 32.57 1325 MET B O 1
ATOM 5311 N N . MET B 1 442 ? 111.174 72.228 30.725 1.00 33.51 1326 MET B N 1
ATOM 5312 C CA . MET B 1 442 ? 109.785 72.671 30.882 1.00 33.03 1326 MET B CA 1
ATOM 5313 C C . MET B 1 442 ? 109.567 74.045 30.252 1.00 29.84 1326 MET B C 1
ATOM 5314 O O . MET B 1 442 ? 108.507 74.319 29.677 1.00 40.84 1326 MET B O 1
ATOM 5319 N N . LYS B 1 443 ? 110.577 74.909 30.320 1.00 23.86 1327 LYS B N 1
ATOM 5320 C CA . LYS B 1 443 ? 110.454 76.252 29.768 1.00 24.34 1327 LYS B CA 1
ATOM 5321 C C . LYS B 1 443 ? 110.397 76.222 28.245 1.00 37.05 1327 LYS B C 1
ATOM 5322 O O . LYS B 1 443 ? 109.542 76.872 27.643 1.00 49.59 1327 LYS B O 1
ATOM 5328 N N . PHE B 1 444 ? 111.287 75.458 27.602 1.00 47.69 1328 PHE B N 1
ATOM 5329 C CA . PHE B 1 444 ? 111.217 75.294 26.147 1.00 47.87 1328 PHE B CA 1
ATOM 5330 C C . PHE B 1 444 ? 109.932 74.584 25.717 1.00 50.32 1328 PHE B C 1
ATOM 5331 O O . PHE B 1 444 ? 109.362 74.901 24.667 1.00 49.73 1328 PHE B O 1
ATOM 5339 N N . ALA B 1 445 ? 109.471 73.602 26.496 1.00 38.19 1329 ALA B N 1
ATOM 5340 C CA . ALA B 1 445 ? 108.251 72.910 26.113 1.00 32.67 1329 ALA B CA 1
ATOM 5341 C C . ALA B 1 445 ? 107.068 73.869 26.062 1.00 35.40 1329 ALA B C 1
ATOM 5342 O O . ALA B 1 445 ? 106.201 73.747 25.187 1.00 38.72 1329 ALA B O 1
ATOM 5344 N N . GLU B 1 446 ? 107.019 74.847 26.963 1.00 38.93 1330 GLU B N 1
ATOM 5345 C CA . GLU B 1 446 ? 105.899 75.776 26.894 1.00 56.62 1330 GLU B CA 1
ATOM 5346 C C . GLU B 1 446 ? 106.074 76.814 25.794 1.00 53.14 1330 GLU B C 1
ATOM 5347 O O . GLU B 1 446 ? 105.099 77.479 25.428 1.00 58.62 1330 GLU B O 1
ATOM 5353 N N . LYS B 1 447 ? 107.277 76.935 25.231 1.00 47.83 1331 LYS B N 1
ATOM 5354 C CA . LYS B 1 447 ? 107.500 77.868 24.133 1.00 42.04 1331 LYS B CA 1
ATOM 5355 C C . LYS B 1 447 ? 107.053 77.302 22.789 1.00 44.86 1331 LYS B C 1
ATOM 5356 O O . LYS B 1 447 ? 106.641 78.066 21.907 1.00 52.25 1331 LYS B O 1
ATOM 5362 N N . ALA B 1 448 ? 107.051 75.979 22.633 1.00 49.91 1332 ALA B N 1
ATOM 5363 C CA . ALA B 1 448 ? 106.603 75.358 21.390 1.00 55.75 1332 ALA B CA 1
ATOM 5364 C C . ALA B 1 448 ? 105.122 75.552 21.113 1.00 53.99 1332 ALA B C 1
ATOM 5365 O O . ALA B 1 448 ? 104.659 75.150 20.041 1.00 57.14 1332 ALA B O 1
ATOM 5367 N N . VAL B 1 449 ? 104.371 76.169 22.020 1.00 58.53 1333 VAL B N 1
ATOM 5368 C CA . VAL B 1 449 ? 102.917 76.115 21.951 1.00 58.89 1333 VAL B CA 1
ATOM 5369 C C . VAL B 1 449 ? 102.265 77.452 22.309 1.00 62.92 1333 VAL B C 1
ATOM 5370 O O . VAL B 1 449 ? 101.046 77.527 22.482 1.00 77.50 1333 VAL B O 1
ATOM 5374 N N . GLU B 1 450 ? 103.046 78.527 22.407 1.00 59.13 1334 GLU B N 1
ATOM 5375 C CA . GLU B 1 450 ? 102.409 79.822 22.615 1.00 69.97 1334 GLU B CA 1
ATOM 5376 C C . GLU B 1 450 ? 102.755 80.815 21.506 1.00 81.10 1334 GLU B C 1
ATOM 5377 O O . GLU B 1 450 ? 103.060 80.416 20.374 1.00 76.91 1334 GLU B O 1
ATOM 5383 N N . ARG B 1 451 ? 102.690 82.112 21.845 1.00 93.45 1335 ARG B N 1
ATOM 5384 C CA . ARG B 1 451 ? 102.854 83.274 20.967 1.00 92.39 1335 ARG B CA 1
ATOM 5385 C C . ARG B 1 451 ? 103.837 83.094 19.810 1.00 95.47 1335 ARG B C 1
ATOM 5386 O O . ARG B 1 451 ? 103.503 82.466 18.797 1.00 88.02 1335 ARG B O 1
ATOM 5388 N N . ARG B 1 452 ? 105.038 83.669 19.939 1.00 102.64 1336 ARG B N 1
ATOM 5389 C CA . ARG B 1 452 ? 106.053 83.654 18.895 1.00 115.02 1336 ARG B CA 1
ATOM 5390 C C . ARG B 1 452 ? 107.155 82.642 19.230 1.00 124.46 1336 ARG B C 1
ATOM 5391 O O . ARG B 1 452 ? 107.048 81.870 20.191 1.00 128.64 1336 ARG B O 1
ATOM 5393 N N . ARG B 1 453 ? 108.225 82.638 18.424 1.00 124.70 1337 ARG B N 1
ATOM 5394 C CA . ARG B 1 453 ? 109.347 81.728 18.651 1.00 123.86 1337 ARG B CA 1
ATOM 5395 C C . ARG B 1 453 ? 109.857 81.841 20.087 1.00 123.56 1337 ARG B C 1
ATOM 5396 O O . ARG B 1 453 ? 109.805 80.876 20.862 1.00 123.39 1337 ARG B O 1
ATOM 5398 N N . GLY B 1 454 ? 110.341 83.027 20.461 1.00 112.43 1338 GLY B N 1
ATOM 5399 C CA . GLY B 1 454 ? 110.621 83.348 21.843 1.00 90.78 1338 GLY B CA 1
ATOM 5400 C C . GLY B 1 454 ? 111.938 82.847 22.392 1.00 75.31 1338 GLY B C 1
ATOM 5401 O O . GLY B 1 454 ? 112.234 83.121 23.564 1.00 76.88 1338 GLY B O 1
ATOM 5402 N N . VAL B 1 455 ? 112.731 82.113 21.608 1.00 60.80 1339 VAL B N 1
ATOM 5403 C CA . VAL B 1 455 ? 114.012 81.585 22.084 1.00 55.24 1339 VAL B CA 1
ATOM 5404 C C . VAL B 1 455 ? 115.055 82.701 22.021 1.00 49.69 1339 VAL B C 1
ATOM 5405 O O . VAL B 1 455 ? 115.473 83.112 20.936 1.00 53.32 1339 VAL B O 1
ATOM 5409 N N . GLU B 1 456 ? 115.483 83.187 23.186 1.00 40.08 1340 GLU B N 1
ATOM 5410 C CA . GLU B 1 456 ? 116.392 84.321 23.282 1.00 49.42 1340 GLU B CA 1
ATOM 5411 C C . GLU B 1 456 ? 117.829 83.860 23.529 1.00 46.67 1340 GLU B C 1
ATOM 5412 O O . GLU B 1 456 ? 118.087 82.740 23.992 1.00 37.84 1340 GLU B O 1
ATOM 5421 N N . LEU B 1 457 ? 118.772 84.754 23.209 1.00 43.07 1341 LEU B N 1
ATOM 5422 C CA . LEU B 1 457 ? 120.188 84.431 23.374 1.00 36.04 1341 LEU B CA 1
ATOM 5423 C C . LEU B 1 457 ? 120.461 83.905 24.776 1.00 35.76 1341 LEU B C 1
ATOM 5424 O O . LEU B 1 457 ? 121.077 82.843 24.949 1.00 29.77 1341 LEU B O 1
ATOM 5429 N N . GLU B 1 458 ? 119.952 84.621 25.789 1.00 37.05 1342 GLU B N 1
ATOM 5430 C CA . GLU B 1 458 ? 120.113 84.210 27.182 1.00 35.10 1342 GLU B CA 1
ATOM 5431 C C . GLU B 1 458 ? 119.662 82.774 27.410 1.00 34.17 1342 GLU B C 1
ATOM 5432 O O . GLU B 1 458 ? 120.224 82.082 28.260 1.00 42.79 1342 GLU B O 1
ATOM 5441 N N . ASP B 1 459 ? 118.668 82.294 26.660 1.00 37.57 1343 ASP B N 1
ATOM 5442 C CA . ASP B 1 459 ? 118.238 80.910 26.853 1.00 43.63 1343 ASP B CA 1
ATOM 5443 C C . ASP B 1 459 ? 119.260 79.936 26.291 1.00 39.82 1343 ASP B C 1
ATOM 5444 O O . ASP B 1 459 ? 119.547 78.902 26.907 1.00 43.77 1343 ASP B O 1
ATOM 5449 N N . TRP B 1 460 ? 119.801 80.244 25.113 1.00 22.57 1344 TRP B N 1
ATOM 5450 C CA . TRP B 1 460 ? 120.782 79.364 24.498 1.00 23.25 1344 TRP B CA 1
ATOM 5451 C C . TRP B 1 460 ? 122.000 79.218 25.401 1.00 22.69 1344 TRP B C 1
ATOM 5452 O O . TRP B 1 460 ? 122.473 78.100 25.656 1.00 24.81 1344 TRP B O 1
ATOM 5463 N N . LEU B 1 461 ? 122.483 80.349 25.937 1.00 22.22 1345 LEU B N 1
ATOM 5464 C CA . LEU B 1 461 ? 123.636 80.349 26.839 1.00 23.48 1345 LEU B CA 1
ATOM 5465 C C . LEU B 1 461 ? 123.373 79.473 28.050 1.00 32.79 1345 LEU B C 1
ATOM 5466 O O . LEU B 1 461 ? 124.203 78.625 28.422 1.00 23.94 1345 LEU B O 1
ATOM 5471 N N . CYS B 1 462 ? 122.205 79.662 28.674 1.00 25.19 1346 CYS B N 1
ATOM 5472 C CA . CYS B 1 462 ? 121.844 78.813 29.788 1.00 16.57 1346 CYS B CA 1
ATOM 5473 C C . CYS B 1 462 ? 121.859 77.348 29.372 1.00 33.65 1346 CYS B C 1
ATOM 5474 O O . CYS B 1 462 ? 122.378 76.483 30.103 1.00 26.91 1346 CYS B O 1
ATOM 5477 N N . CYS B 1 463 ? 121.350 77.056 28.171 1.00 27.23 1347 CYS B N 1
ATOM 5478 C CA . CYS B 1 463 ? 121.290 75.670 27.737 1.00 26.39 1347 CYS B CA 1
ATOM 5479 C C . CYS B 1 463 ? 122.674 75.084 27.585 1.00 30.49 1347 CYS B C 1
ATOM 5480 O O . CYS B 1 463 ? 122.894 73.920 27.946 1.00 27.45 1347 CYS B O 1
ATOM 5484 N N . GLN B 1 464 ? 123.641 75.877 27.098 1.00 25.71 1348 GLN B N 1
ATOM 5485 C CA . GLN B 1 464 ? 124.957 75.267 26.944 1.00 31.30 1348 GLN B CA 1
ATOM 5486 C C . GLN B 1 464 ? 125.643 75.036 28.289 1.00 35.32 1348 GLN B C 1
ATOM 5487 O O . GLN B 1 464 ? 126.486 74.139 28.392 1.00 44.88 1348 GLN B O 1
ATOM 5493 N N . TYR B 1 465 ? 125.252 75.762 29.334 1.00 31.41 1349 TYR B N 1
ATOM 5494 C CA . TYR B 1 465 ? 125.649 75.387 30.690 1.00 18.89 1349 TYR B CA 1
ATOM 5495 C C . TYR B 1 465 ? 125.063 74.046 31.076 1.00 33.85 1349 TYR B C 1
ATOM 5496 O O . TYR B 1 465 ? 125.794 73.079 31.336 1.00 32.20 1349 TYR B O 1
ATOM 5505 N N . LEU B 1 466 ? 123.720 73.987 31.149 1.00 30.20 1350 LEU B N 1
ATOM 5506 C CA . LEU B 1 466 ? 123.054 72.823 31.721 1.00 23.93 1350 LEU B CA 1
ATOM 5507 C C . LEU B 1 466 ? 123.397 71.568 30.948 1.00 32.89 1350 LEU B C 1
ATOM 5508 O O . LEU B 1 466 ? 123.515 70.486 31.530 1.00 32.73 1350 LEU B O 1
ATOM 5513 N N . ALA B 1 467 ? 123.601 71.712 29.641 1.00 43.41 1351 ALA B N 1
ATOM 5514 C CA . ALA B 1 467 ? 123.969 70.585 28.801 1.00 27.08 1351 ALA B CA 1
ATOM 5515 C C . ALA B 1 467 ? 125.331 70.027 29.187 1.00 29.84 1351 ALA B C 1
ATOM 5516 O O . ALA B 1 467 ? 125.541 68.810 29.166 1.00 34.51 1351 ALA B O 1
ATOM 5518 N N . SER B 1 468 ? 126.273 70.903 29.536 1.00 42.90 1352 SER B N 1
ATOM 5519 C CA . SER B 1 468 ? 127.674 70.529 29.692 1.00 42.37 1352 SER B CA 1
ATOM 5520 C C . SER B 1 468 ? 128.096 70.304 31.141 1.00 35.49 1352 SER B C 1
ATOM 5521 O O . SER B 1 468 ? 129.208 69.830 31.369 1.00 29.95 1352 SER B O 1
ATOM 5524 N N . ALA B 1 469 ? 127.252 70.615 32.116 1.00 23.63 1353 ALA B N 1
ATOM 5525 C CA . ALA B 1 469 ? 127.664 70.600 33.510 1.00 34.96 1353 ALA B CA 1
ATOM 5526 C C . ALA B 1 469 ? 127.559 69.211 34.132 1.00 44.92 1353 ALA B C 1
ATOM 5527 O O . ALA B 1 469 ? 126.674 68.421 33.795 1.00 67.52 1353 ALA B O 1
ATOM 5529 N N . GLU B 1 470 ? 128.481 68.925 35.049 1.00 42.24 1354 GLU B N 1
ATOM 5530 C CA . GLU B 1 470 ? 128.553 67.705 35.843 1.00 45.04 1354 GLU B CA 1
ATOM 5531 C C . GLU B 1 470 ? 128.977 68.080 37.256 1.00 40.41 1354 GLU B C 1
ATOM 5532 O O . GLU B 1 470 ? 129.716 69.058 37.438 1.00 39.03 1354 GLU B O 1
ATOM 5542 N N . PRO B 1 471 ? 128.512 67.345 38.277 1.00 39.51 1355 PRO B N 1
ATOM 5543 C CA . PRO B 1 471 ? 128.965 67.633 39.656 1.00 32.36 1355 PRO B CA 1
ATOM 5544 C C . PRO B 1 471 ? 130.473 67.749 39.802 1.00 45.95 1355 PRO B C 1
ATOM 5545 O O . PRO B 1 471 ? 130.947 68.519 40.648 1.00 47.06 1355 PRO B O 1
ATOM 5549 N N . GLY B 1 472 ? 131.248 67.022 38.999 1.00 61.30 1356 GLY B N 1
ATOM 5550 C CA . GLY B 1 472 ? 132.689 67.197 39.020 1.00 55.14 1356 GLY B CA 1
ATOM 5551 C C . GLY B 1 472 ? 133.121 68.639 38.824 1.00 46.50 1356 GLY B C 1
ATOM 5552 O O . GLY B 1 472 ? 133.782 69.218 39.690 1.00 45.07 1356 GLY B O 1
ATOM 5553 N N . ALA B 1 473 ? 132.733 69.244 37.699 1.00 41.92 1357 ALA B N 1
ATOM 5554 C CA . ALA B 1 473 ? 133.239 70.569 37.379 1.00 42.66 1357 ALA B CA 1
ATOM 5555 C C . ALA B 1 473 ? 132.589 71.660 38.217 1.00 47.87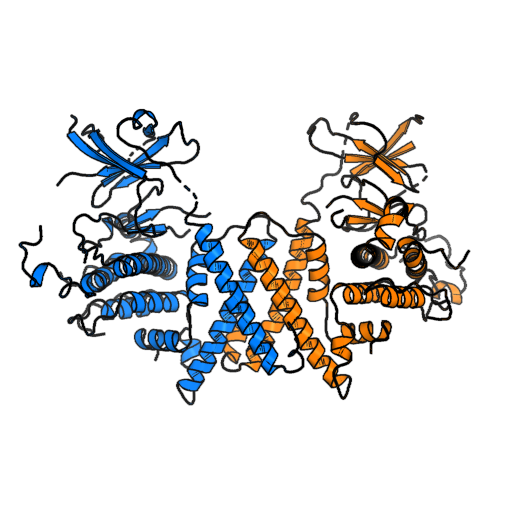 1357 ALA B C 1
ATOM 5556 O O . ALA B 1 473 ? 133.243 72.666 38.528 1.00 53.76 1357 ALA B O 1
ATOM 5558 N N . LEU B 1 474 ? 131.312 71.502 38.571 1.00 40.41 1358 LEU B N 1
ATOM 5559 C CA . LEU B 1 474 ? 130.674 72.493 39.430 1.00 35.92 1358 LEU B CA 1
ATOM 5560 C C . LEU B 1 474 ? 131.429 72.622 40.741 1.00 45.25 1358 LEU B C 1
ATOM 5561 O O . LEU B 1 474 ? 131.616 73.734 41.255 1.00 59.11 1358 LEU B O 1
ATOM 5566 N N . LEU B 1 475 ? 131.889 71.494 41.288 1.00 37.60 1359 LEU B N 1
ATOM 5567 C CA . LEU B 1 475 ? 132.778 71.528 42.446 1.00 37.97 1359 LEU B CA 1
ATOM 5568 C C . LEU B 1 475 ? 134.008 72.400 42.191 1.00 42.15 1359 LEU B C 1
ATOM 5569 O O . LEU B 1 475 ? 134.314 73.308 42.974 1.00 52.62 1359 LEU B O 1
ATOM 5574 N N . GLN B 1 476 ? 134.734 72.140 41.098 1.00 39.57 1360 GLN B N 1
ATOM 5575 C CA . GLN B 1 476 ? 135.946 72.914 40.844 1.00 33.59 1360 GLN B CA 1
ATOM 5576 C C . GLN B 1 476 ? 135.636 74.394 40.705 1.00 35.86 1360 GLN B C 1
ATOM 5577 O O . GLN B 1 476 ? 136.405 75.236 41.181 1.00 49.02 1360 GLN B O 1
ATOM 5583 N N . SER B 1 477 ? 134.494 74.735 40.097 1.00 36.63 1361 SER B N 1
ATOM 5584 C CA . SER B 1 477 ? 134.163 76.149 39.943 1.00 31.41 1361 SER B CA 1
ATOM 5585 C C . SER B 1 477 ? 133.779 76.770 41.278 1.00 31.86 1361 SER B C 1
ATOM 5586 O O . SER B 1 477 ? 134.196 77.895 41.575 1.00 24.95 1361 SER B O 1
ATOM 5589 N N . LEU B 1 478 ? 133.035 76.052 42.125 1.00 30.05 1362 LEU B N 1
ATOM 5590 C CA . LEU B 1 478 ? 132.777 76.606 43.448 1.00 41.15 1362 LEU B CA 1
ATOM 5591 C C . LEU B 1 478 ? 134.067 76.804 44.243 1.00 43.93 1362 LEU B C 1
ATOM 5592 O O . LEU B 1 478 ? 134.156 77.755 45.048 1.00 55.04 1362 LEU B O 1
ATOM 5597 N N . LYS B 1 479 ? 135.089 75.940 44.030 1.00 37.88 1363 LYS B N 1
ATOM 5598 C CA . LYS B 1 479 ? 136.357 76.185 44.728 1.00 46.92 1363 LYS B CA 1
ATOM 5599 C C . LYS B 1 479 ? 136.996 77.482 44.246 1.00 37.84 1363 LYS B C 1
ATOM 5600 O O . LYS B 1 479 ? 137.428 78.308 45.055 1.00 49.91 1363 LYS B O 1
ATOM 5606 N N . LEU B 1 480 ? 137.067 77.678 42.925 1.00 32.26 1364 LEU B N 1
ATOM 5607 C CA . LEU B 1 480 ? 137.605 78.927 42.381 1.00 39.52 1364 LEU B CA 1
ATOM 5608 C C . LEU B 1 480 ? 136.852 80.150 42.903 1.00 40.67 1364 LEU B C 1
ATOM 5609 O O . LEU B 1 480 ? 137.434 81.233 43.031 1.00 43.90 1364 LEU B O 1
ATOM 5614 N N . LEU B 1 481 ? 135.567 80.012 43.201 1.00 43.58 1365 LEU B N 1
ATOM 5615 C CA . LEU B 1 481 ? 134.837 81.142 43.757 1.00 48.54 1365 LEU B CA 1
ATOM 5616 C C . LEU B 1 481 ? 135.037 81.273 45.260 1.00 43.17 1365 LEU B C 1
ATOM 5617 O O . LEU B 1 481 ? 134.531 82.227 45.861 1.00 41.84 1365 LEU B O 1
ATOM 5622 N N . GLN B 1 482 ? 135.796 80.356 45.859 1.00 37.49 1366 GLN B N 1
ATOM 5623 C CA . GLN B 1 482 ? 136.013 80.306 47.301 1.00 40.63 1366 GLN B CA 1
ATOM 5624 C C . GLN B 1 482 ? 134.699 80.166 48.056 1.00 42.70 1366 GLN B C 1
ATOM 5625 O O . GLN B 1 482 ? 134.554 80.661 49.180 1.00 43.44 1366 GLN B O 1
ATOM 5631 N N . LEU B 1 483 ? 133.736 79.490 47.424 1.00 47.54 1367 LEU B N 1
ATOM 5632 C CA . LEU B 1 483 ? 132.546 78.999 48.104 1.00 53.27 1367 LEU B CA 1
ATOM 5633 C C . LEU B 1 483 ? 132.746 77.598 48.651 1.00 57.28 1367 LEU B C 1
ATOM 5634 O O . LEU B 1 483 ? 132.067 77.208 49.610 1.00 56.70 1367 LEU B O 1
ATOM 5639 N N . LEU B 1 484 ? 133.681 76.851 48.078 1.00 62.63 1368 LEU B N 1
ATOM 5640 C CA . LEU B 1 484 ? 133.983 75.502 48.528 1.00 66.12 1368 LEU B CA 1
ATOM 5641 C C . LEU B 1 484 ? 135.478 75.319 48.835 1.00 75.11 1368 LEU B C 1
ATOM 5642 O O . LEU B 1 484 ? 136.341 76.029 48.295 1.00 70.82 1368 LEU B O 1
#

InterPro domains:
  IPR000719 Protein kinase domain [PF00069] (1089-1283)
  IPR000719 Protein kinase domain [PS50011] (940-1291)
  IPR000719 Protein kinase domain [SM00220] (982-1290)
  IPR008266 Tyrosine-protein kinase, active site [PS00109] (1115-1127)
  IPR011009 Protein kinase-like domain superfamily [SSF56112] (1089-1285)
  IPR051511 Mitochondrial Quality Control and Scaffold Kinases [PTHR22972] (1-1367)

Secondary structure (DSSP, 8-state):
--S-TT-HHHHHHHHHHHHHHHHHHHHHHHHHHS-------TTSGGGEEE----EE-SSEEEEEEEESSS-S--EEEEEE------BTTB---S-EEEEEE-GGG---EEEEEEEESS-EEEEHHHHHHHTHHHHHHSHHHHHHHHHHHHHHHHHHHHHHHHTTEE-----GGGEEEE-----PPEEEE---TT-EE----S-HHHHS-GGGTTHHHHHHHHHHHHHTT---S-----SSPPPP--SSHHHHHHHHHHHHT-SSTTTSPPHHHHHHHHHHHHH---HHHHHS--S-HHHHHHHHHHHHHHHHHHHHHHHHHHHTSS-----HHHHHHHHHHHH--HHHHHHHHHHTT--/-TTHHHHHHTT-HHHHHHHHHHHHHHHHHHHHHHHHHHHT-S----------SS-SEE-SSEEEEEE--SSSSS--EEEEEE----SS--BTTB---S-EEE------EEEEESS--SEEHHHHHHH-HHHHHHSHHHHHHHHHHHHHHHHHHHHHHHTTTEE-----GGGEEEE-----PEEEE---TT-EE--------S-HHHHTT-TTTTHHHHHHHHHHHHHTT---S----SPPPPP--SSSHHHHHHHHHHHH-SSTTTSPPHHHHHHHHHHHHH---HHHHHS--S-HHHHHHHHHHHHHHHHHHHHHHHHHHTTSSS----HHHHHHHHHHHH--HHHHHHHHHHTT--